Protein AF-0000000084600171 (afdb_homodimer)

Secondary structure (DSSP, 8-state):
-EEEE--SHHHHHHHHHHHHTT----EEE-GGGGSTTTHHHHHHHHHHTTPEE-SSHHHHHHH-SEEEE---GGGHHHHHHTTGGG--TT-EEEE-S---HHHHHHHHHHHHTTT-EEEEEEE-S-HHHHGGGS-EEEESTTHHHHHHHHGGGT--EEE--SSTTHHHHHHHHHHHHHHHHHHHHHHHHHHHHHTT-HHHHHHHHHHHHTSS-HHHHHHHHHHHHHHHHHHHHHHHHHHHHHHHHTT---HHHHHHHHHHHHHHHTTHHHHTTTPPPS-HHHHHHHHHHHHHHHHHHHHHH--/-EEEE--SHHHHHHHHHHHHTT----EEE-GGGGSTTTHHHHHHHHHHTTPEE-SSHHHHHHH-SEEEE---GGGHHHHHHTTGGG--TT-EEEE-S---HHHHHHHHHHHHTTT-EEEEEEE-S-HHHHGGGS-EEEESTTHHHHHHHHGGGT--EEE--SSTTHHHHHHHHHHHHHHHHHHHHHHHHHHHHHTT-HHHHHHHHHHHHTSS-HHHHHHHHHHHHHHHHHHHHHHHHHHHHHHHHTT---HHHHHHHHHHHHHHHTTHHHHTTTPPPS-HHHHHHHHHHHHHHHHHHHHHH--

Radius of gyration: 30.05 Å; Cα contacts (8 Å, |Δi|>4): 1136; chains: 2; bounding box: 57×91×64 Å

Structure (mmCIF, N/CA/C/O backbone):
data_AF-0000000084600171-model_v1
#
loop_
_entity.id
_entity.type
_entity.pdbx_description
1 polymer 'Phosphogluconate dehydrogenase'
#
loop_
_atom_site.group_PDB
_atom_site.id
_atom_site.type_symbol
_atom_site.label_atom_id
_atom_site.label_alt_id
_atom_site.label_comp_id
_atom_site.label_asym_id
_atom_site.label_entity_id
_atom_site.label_seq_id
_atom_site.pdbx_PDB_ins_code
_atom_site.Cartn_x
_atom_site.Cartn_y
_atom_site.Cartn_z
_atom_site.occupancy
_atom_site.B_iso_or_equiv
_atom_site.auth_seq_id
_atom_site.auth_comp_id
_atom_site.auth_asym_id
_atom_site.auth_atom_id
_atom_site.pdbx_PDB_model_num
ATOM 1 N N . MET A 1 1 ? -3.238 -34.969 -26.875 1 88.44 1 MET A N 1
ATOM 2 C CA . MET A 1 1 ? -1.876 -34.438 -26.906 1 88.44 1 MET A CA 1
ATOM 3 C C . MET A 1 1 ? -1.492 -33.875 -25.547 1 88.44 1 MET A C 1
ATOM 5 O O . MET A 1 1 ? -0.306 -33.75 -25.234 1 88.44 1 MET A O 1
ATOM 9 N N . ILE A 1 2 ? -2.346 -33.812 -24.719 1 98.19 2 ILE A N 1
ATOM 10 C CA . ILE A 1 2 ? -2.098 -33.219 -23.422 1 98.19 2 ILE A CA 1
ATOM 11 C C . ILE A 1 2 ? -2.35 -34.219 -22.312 1 98.19 2 ILE A C 1
ATOM 13 O O . ILE A 1 2 ? -3.318 -35 -22.375 1 98.19 2 ILE A O 1
ATOM 17 N N . GLY A 1 3 ? -1.447 -34.375 -21.406 1 98.75 3 GLY A N 1
ATOM 18 C CA . GLY A 1 3 ? -1.626 -35.156 -20.188 1 98.75 3 GLY A CA 1
ATOM 19 C C . GLY A 1 3 ? -1.595 -34.312 -18.938 1 98.75 3 GLY A C 1
ATOM 20 O O . GLY A 1 3 ? -0.77 -33.406 -18.812 1 98.75 3 GLY A O 1
ATOM 21 N N . PHE A 1 4 ? -2.543 -34.562 -18.016 1 98.88 4 PHE A N 1
ATOM 22 C CA . PHE A 1 4 ? -2.561 -33.906 -16.719 1 98.88 4 PHE A CA 1
ATOM 23 C C . PHE A 1 4 ? -2.107 -34.844 -15.609 1 98.88 4 PHE A C 1
ATOM 25 O O . PHE A 1 4 ? -2.484 -36.031 -15.602 1 98.88 4 PHE A O 1
ATOM 32 N N . ILE A 1 5 ? -1.25 -34.406 -14.781 1 98.75 5 ILE A N 1
ATOM 33 C CA . ILE A 1 5 ? -0.98 -35.031 -13.492 1 98.75 5 ILE A CA 1
ATOM 34 C C . ILE A 1 5 ? -1.586 -34.188 -12.375 1 98.75 5 ILE A C 1
ATOM 36 O O . ILE A 1 5 ? -1.144 -33.062 -12.125 1 98.75 5 ILE A O 1
ATOM 40 N N . GLY A 1 6 ? -2.457 -34.75 -11.609 1 98.38 6 GLY A N 1
ATOM 41 C CA . GLY A 1 6 ? -3.381 -33.969 -10.789 1 98.38 6 GLY A CA 1
ATOM 42 C C . GLY A 1 6 ? -4.609 -33.5 -11.555 1 98.38 6 GLY A C 1
ATOM 43 O O . GLY A 1 6 ? -4.492 -32.938 -12.641 1 98.38 6 GLY A O 1
ATOM 44 N N . PHE A 1 7 ? -5.793 -33.781 -10.992 1 98.19 7 PHE A N 1
ATOM 45 C CA . PHE A 1 7 ? -7.012 -33.375 -11.695 1 98.19 7 PHE A CA 1
ATOM 46 C C . PHE A 1 7 ? -8.023 -32.781 -10.727 1 98.19 7 PHE A C 1
ATOM 48 O O . PHE A 1 7 ? -9.188 -33.188 -10.711 1 98.19 7 PHE A O 1
ATOM 55 N N . GLY A 1 8 ? -7.496 -31.922 -9.961 1 96.31 8 GLY A N 1
ATOM 56 C CA . GLY A 1 8 ? -8.367 -31.125 -9.117 1 96.31 8 GLY A CA 1
ATOM 57 C C . GLY A 1 8 ? -9.086 -30.031 -9.883 1 96.31 8 GLY A C 1
ATOM 58 O O . GLY A 1 8 ? -9.352 -30.156 -11.078 1 96.31 8 GLY A O 1
ATOM 59 N N . GLU A 1 9 ? -9.477 -29.016 -9.242 1 95.12 9 GLU A N 1
ATOM 60 C CA . GLU A 1 9 ? -10.25 -27.922 -9.82 1 95.12 9 GLU A CA 1
ATOM 61 C C . GLU A 1 9 ? -9.5 -27.266 -10.977 1 95.12 9 GLU A C 1
ATOM 63 O O . GLU A 1 9 ? -10.086 -26.969 -12.023 1 95.12 9 GLU A O 1
ATOM 68 N N . ALA A 1 10 ? -8.195 -27 -10.766 1 96.81 10 ALA A N 1
ATOM 69 C CA . ALA A 1 10 ? -7.406 -26.312 -11.789 1 96.81 10 ALA A CA 1
ATOM 70 C C . ALA A 1 10 ? -7.375 -27.125 -13.086 1 96.81 10 ALA A C 1
ATOM 72 O O . ALA A 1 10 ? -7.664 -26.594 -14.156 1 96.81 10 ALA A O 1
ATOM 73 N N . ALA A 1 11 ? -7.016 -28.375 -12.93 1 98.31 11 ALA A N 1
ATOM 74 C CA . ALA A 1 11 ? -6.941 -29.234 -14.109 1 98.31 11 ALA A CA 1
ATOM 75 C C . ALA A 1 11 ? -8.312 -29.391 -14.766 1 98.31 11 ALA A C 1
ATOM 77 O O . ALA A 1 11 ? -8.422 -29.359 -16 1 98.31 11 ALA A O 1
ATOM 78 N N . TYR A 1 12 ? -9.336 -29.516 -13.969 1 98.19 12 TYR A N 1
ATOM 79 C CA . TYR A 1 12 ? -10.695 -29.656 -14.477 1 98.19 12 TYR A CA 1
ATOM 80 C C . TYR A 1 12 ? -11.086 -28.438 -15.32 1 98.19 12 TYR A C 1
ATOM 82 O O . TYR A 1 12 ? -11.523 -28.594 -16.453 1 98.19 12 TYR A O 1
ATOM 90 N N . GLU A 1 13 ? -10.906 -27.234 -14.75 1 98.38 13 GLU A N 1
ATOM 91 C CA . GLU A 1 13 ? -11.305 -26.016 -15.438 1 98.38 13 GLU A CA 1
ATOM 92 C C . GLU A 1 13 ? -10.477 -25.797 -16.703 1 98.38 13 GLU A C 1
ATOM 94 O O . GLU A 1 13 ? -11.008 -25.359 -17.734 1 98.38 13 GLU A O 1
ATOM 99 N N . MET A 1 14 ? -9.195 -26.109 -16.641 1 98.25 14 MET A N 1
ATOM 100 C CA . MET A 1 14 ? -8.344 -25.969 -17.812 1 98.25 14 MET A CA 1
ATOM 101 C C . MET A 1 14 ? -8.758 -26.953 -18.906 1 98.25 14 MET A C 1
ATOM 103 O O . MET A 1 14 ? -8.891 -26.578 -20.062 1 98.25 14 MET A O 1
ATOM 107 N N . ALA A 1 15 ? -8.961 -28.234 -18.5 1 98.38 15 ALA A N 1
ATOM 108 C CA . ALA A 1 15 ? -9.375 -29.25 -19.453 1 98.38 15 ALA A CA 1
ATOM 109 C C . ALA A 1 15 ? -10.727 -28.906 -20.078 1 98.38 15 ALA A C 1
ATOM 111 O O . ALA A 1 15 ? -10.922 -29.078 -21.281 1 98.38 15 ALA A O 1
ATOM 112 N N . LYS A 1 16 ? -11.648 -28.422 -19.234 1 98.31 16 LYS A N 1
ATOM 113 C CA . LYS A 1 16 ? -12.961 -28 -19.719 1 98.31 16 LYS A CA 1
ATOM 114 C C . LYS A 1 16 ? -12.836 -26.953 -20.812 1 98.31 16 LYS A C 1
ATOM 116 O O . LYS A 1 16 ? -13.414 -27.094 -21.891 1 98.31 16 LYS A O 1
ATOM 121 N N . GLY A 1 17 ? -12.078 -25.922 -20.594 1 98.25 17 GLY A N 1
ATOM 122 C CA . GLY A 1 17 ? -11.875 -24.891 -21.594 1 98.25 17 GLY A CA 1
ATOM 123 C C . GLY A 1 17 ? -11.195 -25.391 -22.844 1 98.25 17 GLY A C 1
ATOM 124 O O . GLY A 1 17 ? -11.586 -25.047 -23.953 1 98.25 17 GLY A O 1
ATOM 125 N N . LEU A 1 18 ? -10.164 -26.188 -22.688 1 98.19 18 LEU A N 1
ATOM 126 C CA . LEU A 1 18 ? -9.383 -26.703 -23.812 1 98.19 18 LEU A CA 1
ATOM 127 C C . LEU A 1 18 ? -10.234 -27.609 -24.688 1 98.19 18 LEU A C 1
ATOM 129 O O . LEU A 1 18 ? -10.141 -27.562 -25.922 1 98.19 18 LEU A O 1
ATOM 133 N N . THR A 1 19 ? -11.023 -28.453 -24.062 1 97.5 19 THR A N 1
ATOM 134 C CA . THR A 1 19 ? -11.914 -29.312 -24.828 1 97.5 19 THR A CA 1
ATOM 135 C C . THR A 1 19 ? -12.914 -28.5 -25.625 1 97.5 19 THR A C 1
ATOM 137 O O . THR A 1 19 ? -13.266 -28.859 -26.75 1 97.5 19 THR A O 1
ATOM 140 N N . GLN A 1 20 ? -13.367 -27.406 -25.031 1 96.88 20 GLN A N 1
ATOM 141 C CA . GLN A 1 20 ? -14.289 -26.516 -25.734 1 96.88 20 GLN A CA 1
ATOM 142 C C . GLN A 1 20 ? -13.617 -25.859 -26.938 1 96.88 20 GLN A C 1
ATOM 144 O O . GLN A 1 20 ? -14.289 -25.469 -27.891 1 96.88 20 GLN A O 1
ATOM 149 N N . GLU A 1 21 ? -12.305 -25.766 -26.922 1 96.75 21 GLU A N 1
ATOM 150 C CA . GLU A 1 21 ? -11.547 -25.203 -28.047 1 96.75 21 GLU A CA 1
ATOM 151 C C . GLU A 1 21 ? -11.25 -26.266 -29.094 1 96.75 21 GLU A C 1
ATOM 153 O O . GLU A 1 21 ? -10.594 -26 -30.094 1 96.75 21 GLU A O 1
ATOM 158 N N . GLY A 1 22 ? -11.617 -27.547 -28.812 1 95.62 22 GLY A N 1
ATOM 159 C CA . GLY A 1 22 ? -11.461 -28.594 -29.797 1 95.62 22 GLY A CA 1
ATOM 160 C C . GLY A 1 22 ? -10.32 -29.547 -29.5 1 95.62 22 GLY A C 1
ATOM 161 O O . GLY A 1 22 ? -10.039 -30.453 -30.281 1 95.62 22 GLY A O 1
ATOM 162 N N . VAL A 1 23 ? -9.68 -29.359 -28.375 1 96.75 23 VAL A N 1
ATOM 163 C CA . VAL A 1 23 ? -8.625 -30.297 -27.984 1 96.75 23 VAL A CA 1
ATOM 164 C C . VAL A 1 23 ? -9.242 -31.641 -27.625 1 96.75 23 VAL A C 1
ATOM 166 O O . VAL A 1 23 ? -10.203 -31.703 -26.844 1 96.75 23 VAL A O 1
ATOM 169 N N . THR A 1 24 ? -8.641 -32.688 -28.156 1 95.56 24 THR A N 1
ATOM 170 C CA . THR A 1 24 ? -9.148 -34.031 -27.906 1 95.56 24 THR A CA 1
ATOM 171 C C . THR A 1 24 ? -8.039 -34.938 -27.375 1 95.56 24 THR A C 1
ATOM 173 O O . THR A 1 24 ? -6.859 -34.594 -27.438 1 95.56 24 THR A O 1
ATOM 176 N N . GLY A 1 25 ? -8.469 -36 -26.781 1 97.06 25 GLY A N 1
ATOM 177 C CA . GLY A 1 25 ? -7.52 -37.031 -26.406 1 97.06 25 GLY A CA 1
ATOM 178 C C . GLY A 1 25 ? -6.75 -36.688 -25.141 1 97.06 25 GLY A C 1
ATOM 179 O O . GLY A 1 25 ? -5.645 -37.188 -24.922 1 97.06 25 GLY A O 1
ATOM 180 N N . ILE A 1 26 ? -7.316 -35.781 -24.297 1 98.69 26 ILE A N 1
ATOM 181 C CA . ILE A 1 26 ? -6.676 -35.438 -23.031 1 98.69 26 ILE A CA 1
ATOM 182 C C . ILE A 1 26 ? -6.758 -36.656 -22.094 1 98.69 26 ILE A C 1
ATOM 184 O O . ILE A 1 26 ? -7.805 -37.281 -21.984 1 98.69 26 ILE A O 1
ATOM 188 N N . ILE A 1 27 ? -5.617 -37.031 -21.469 1 98.75 27 ILE A N 1
ATOM 189 C CA . ILE A 1 27 ? -5.59 -38.094 -20.438 1 98.75 27 ILE A CA 1
ATOM 190 C C . ILE A 1 27 ? -5.086 -37.5 -19.125 1 98.75 27 ILE A C 1
ATOM 192 O O . ILE A 1 27 ? -4.453 -36.438 -19.109 1 98.75 27 ILE A O 1
ATOM 196 N N . ALA A 1 28 ? -5.426 -38.125 -18.031 1 98.81 28 ALA A N 1
ATOM 197 C CA . ALA A 1 28 ? -5.02 -37.562 -16.75 1 98.81 28 ALA A CA 1
ATOM 198 C C . ALA A 1 28 ? -4.926 -38.656 -15.688 1 98.81 28 ALA A C 1
ATOM 200 O O . ALA A 1 28 ? -5.531 -39.719 -15.82 1 98.81 28 ALA A O 1
ATOM 201 N N . TYR A 1 29 ? -4.145 -38.344 -14.727 1 98.31 29 TYR A N 1
ATOM 202 C CA . TYR A 1 29 ? -4.074 -39.125 -13.5 1 98.31 29 TYR A CA 1
ATOM 203 C C . TYR A 1 29 ? -4.23 -38.25 -12.266 1 98.31 29 TYR A C 1
ATOM 205 O O . TYR A 1 29 ? -3.727 -37.125 -12.234 1 98.31 29 TYR A O 1
ATOM 213 N N . ASP A 1 30 ? -4.949 -38.688 -11.352 1 98.19 30 ASP A N 1
ATOM 214 C CA . ASP A 1 30 ? -5.039 -38.125 -10.008 1 98.19 30 ASP A CA 1
ATOM 215 C C . ASP A 1 30 ? -4.934 -39.219 -8.945 1 98.19 30 ASP A C 1
ATOM 217 O O . ASP A 1 30 ? -5.543 -40.281 -9.086 1 98.19 30 ASP A O 1
ATOM 221 N N . PRO A 1 31 ? -4.16 -38.969 -7.898 1 95.25 31 PRO A N 1
ATOM 222 C CA . PRO A 1 31 ? -4.012 -40 -6.871 1 95.25 31 PRO A CA 1
ATOM 223 C C . PRO A 1 31 ? -5.348 -40.438 -6.27 1 95.25 31 PRO A C 1
ATOM 225 O O . PRO A 1 31 ? -5.477 -41.562 -5.797 1 95.25 31 PRO A O 1
ATOM 228 N N . LEU A 1 32 ? -6.289 -39.625 -6.332 1 94.12 32 LEU A N 1
ATOM 229 C CA . LEU A 1 32 ? -7.586 -39.938 -5.734 1 94.12 32 LEU A CA 1
ATOM 230 C C . LEU A 1 32 ? -8.352 -40.938 -6.586 1 94.12 32 LEU A C 1
ATOM 232 O O . LEU A 1 32 ? -9.359 -41.5 -6.145 1 94.12 32 LEU A O 1
ATOM 236 N N . LEU A 1 33 ? -7.926 -41.188 -7.781 1 93.81 33 LEU A N 1
ATOM 237 C CA . LEU A 1 33 ? -8.547 -42.188 -8.641 1 93.81 33 LEU A CA 1
ATOM 238 C C . LEU A 1 33 ? -8.43 -43.594 -8.031 1 93.81 33 LEU A C 1
ATOM 240 O O . LEU A 1 33 ? -9.219 -44.5 -8.359 1 93.81 33 LEU A O 1
ATOM 244 N N . ILE A 1 34 ? -7.395 -43.75 -7.133 1 89.62 34 ILE A N 1
ATOM 245 C CA . ILE A 1 34 ? -7.18 -45.062 -6.562 1 89.62 34 ILE A CA 1
ATOM 246 C C . ILE A 1 34 ? -7.738 -45.125 -5.145 1 89.62 34 ILE A C 1
ATOM 248 O O . ILE A 1 34 ? -7.734 -46.188 -4.504 1 89.62 34 ILE A O 1
ATOM 252 N N . GLU A 1 35 ? -8.164 -43.969 -4.656 1 86.81 35 GLU A N 1
ATOM 253 C CA . GLU A 1 35 ? -8.828 -43.938 -3.357 1 86.81 35 GLU A CA 1
ATOM 254 C C . GLU A 1 35 ? -10.297 -44.344 -3.482 1 86.81 35 GLU A C 1
ATOM 256 O O . GLU A 1 35 ? -11.086 -43.625 -4.121 1 86.81 35 GLU A O 1
ATOM 261 N N . GLN A 1 36 ? -10.672 -45.406 -2.805 1 80.38 36 GLN A N 1
ATOM 262 C CA . GLN A 1 36 ? -11.969 -46.031 -2.977 1 80.38 36 GLN A CA 1
ATOM 263 C C . GLN A 1 36 ? -13.117 -45.062 -2.789 1 80.38 36 GLN A C 1
ATOM 265 O O . GLN A 1 36 ? -14.055 -45.031 -3.592 1 80.38 36 GLN A O 1
ATOM 270 N N . ASP A 1 37 ? -13.039 -44.188 -1.803 1 89.19 37 ASP A N 1
ATOM 271 C CA . ASP A 1 37 ? -14.164 -43.312 -1.444 1 89.19 37 ASP A CA 1
ATOM 272 C C . ASP A 1 37 ? -14.219 -42.094 -2.33 1 89.19 37 ASP A C 1
ATOM 274 O O . ASP A 1 37 ? -15.258 -41.438 -2.445 1 89.19 37 ASP A O 1
ATOM 278 N N . MET A 1 38 ? -13.086 -41.844 -3.127 1 88.19 38 MET A N 1
ATOM 279 C CA . MET A 1 38 ? -13.023 -40.594 -3.842 1 88.19 38 MET A CA 1
ATOM 280 C C . MET A 1 38 ? -12.914 -40.812 -5.344 1 88.19 38 MET A C 1
ATOM 282 O O . MET A 1 38 ? -13.102 -39.875 -6.133 1 88.19 38 MET A O 1
ATOM 286 N N . SER A 1 39 ? -12.711 -42 -5.715 1 90.81 39 SER A N 1
ATOM 287 C CA . SER A 1 39 ? -12.445 -42.344 -7.109 1 90.81 39 SER A CA 1
ATOM 288 C C . SER A 1 39 ? -13.602 -41.906 -8.008 1 90.81 39 SER A C 1
ATOM 290 O O . SER A 1 39 ? -13.383 -41.375 -9.102 1 90.81 39 SER A O 1
ATOM 292 N N . HIS A 1 40 ? -14.773 -42.094 -7.555 1 92.5 40 HIS A N 1
ATOM 293 C CA . HIS A 1 40 ? -15.945 -41.812 -8.367 1 92.5 40 HIS A CA 1
ATOM 294 C C . HIS A 1 40 ? -16.062 -40.312 -8.648 1 92.5 40 HIS A C 1
ATOM 296 O O . HIS A 1 40 ? -16.484 -39.906 -9.734 1 92.5 40 HIS A O 1
ATOM 302 N N . ILE A 1 41 ? -15.648 -39.5 -7.75 1 93.62 41 ILE A N 1
ATOM 303 C CA . ILE A 1 41 ? -15.742 -38.062 -7.883 1 93.62 41 ILE A CA 1
ATOM 304 C C . ILE A 1 41 ? -14.797 -37.594 -8.984 1 93.62 41 ILE A C 1
ATOM 306 O O . ILE A 1 41 ? -15.188 -36.781 -9.844 1 93.62 41 ILE A O 1
ATOM 310 N N . ILE A 1 42 ? -13.617 -38.062 -8.992 1 95.5 42 ILE A N 1
ATOM 311 C CA . ILE A 1 42 ? -12.609 -37.688 -9.969 1 95.5 42 ILE A CA 1
ATOM 312 C C . ILE A 1 42 ? -12.992 -38.219 -11.344 1 95.5 42 ILE A C 1
ATOM 314 O O . ILE A 1 42 ? -12.867 -37.5 -12.352 1 95.5 42 ILE A O 1
ATOM 318 N N . LYS A 1 43 ? -13.469 -39.438 -11.359 1 95.5 43 LYS A N 1
ATOM 319 C CA . LYS A 1 43 ? -13.875 -40.031 -12.633 1 95.5 43 LYS A CA 1
ATOM 320 C C . LYS A 1 43 ? -15.031 -39.25 -13.258 1 95.5 43 LYS A C 1
ATOM 322 O O . LYS A 1 43 ? -15.062 -39.062 -14.477 1 95.5 43 LYS A O 1
ATOM 327 N N . GLU A 1 44 ? -15.906 -38.875 -12.414 1 96.06 44 GLU A N 1
ATOM 328 C CA . GLU A 1 44 ? -17.031 -38.094 -12.906 1 96.06 44 GLU A CA 1
ATOM 329 C C . GLU A 1 44 ? -16.578 -36.75 -13.477 1 96.06 44 GLU A C 1
ATOM 331 O O . GLU A 1 44 ? -17.062 -36.312 -14.523 1 96.06 44 GLU A O 1
ATOM 336 N N . LYS A 1 45 ? -15.68 -36.094 -12.805 1 96.56 45 LYS A N 1
ATOM 337 C CA . LYS A 1 45 ? -15.109 -34.844 -13.281 1 96.56 45 LYS A CA 1
ATOM 338 C C . LYS A 1 45 ? -14.43 -35.031 -14.633 1 96.56 45 LYS A C 1
ATOM 340 O O . LYS A 1 45 ? -14.602 -34.219 -15.539 1 96.56 45 LYS A O 1
ATOM 345 N N . MET A 1 46 ? -13.688 -36.062 -14.75 1 97.62 46 MET A N 1
ATOM 346 C CA . MET A 1 46 ? -12.961 -36.344 -15.984 1 97.62 46 MET A CA 1
ATOM 347 C C . MET A 1 46 ? -13.922 -36.625 -17.125 1 97.62 46 MET A C 1
ATOM 349 O O . MET A 1 46 ? -13.773 -36.094 -18.234 1 97.62 46 MET A O 1
ATOM 353 N N . THR A 1 47 ? -14.891 -37.438 -16.859 1 97.12 47 THR A N 1
ATOM 354 C CA . THR A 1 47 ? -15.875 -37.812 -17.859 1 97.12 47 THR A CA 1
ATOM 355 C C . THR A 1 47 ? -16.641 -36.562 -18.359 1 97.12 47 THR A C 1
ATOM 357 O O . THR A 1 47 ? -16.906 -36.438 -19.547 1 97.12 47 THR A O 1
ATOM 360 N N . ALA A 1 48 ? -16.922 -35.719 -17.484 1 97.5 48 ALA A N 1
ATOM 361 C CA . ALA A 1 48 ? -17.719 -34.531 -17.781 1 97.5 48 ALA A CA 1
ATOM 362 C C . ALA A 1 48 ? -17.031 -33.656 -18.844 1 97.5 48 ALA A C 1
ATOM 364 O O . ALA A 1 48 ? -17.688 -32.906 -19.562 1 97.5 48 ALA A O 1
ATOM 365 N N . VAL A 1 49 ? -15.711 -33.781 -18.969 1 97.69 49 VAL A N 1
ATOM 366 C CA . VAL A 1 49 ? -15.016 -32.906 -19.891 1 97.69 49 VAL A CA 1
ATOM 367 C C . VAL A 1 49 ? -14.219 -33.719 -20.906 1 97.69 49 VAL A C 1
ATOM 369 O O . VAL A 1 49 ? -13.305 -33.219 -21.547 1 97.69 49 VAL A O 1
ATOM 372 N N . GLY A 1 50 ? -14.477 -35 -20.922 1 97 50 GLY A N 1
ATOM 373 C CA . GLY A 1 50 ? -13.938 -35.844 -21.969 1 97 50 GLY A CA 1
ATOM 374 C C . GLY A 1 50 ? -12.492 -36.25 -21.734 1 97 50 GLY A C 1
ATOM 375 O O . GLY A 1 50 ? -11.734 -36.469 -22.672 1 97 50 GLY A O 1
ATOM 376 N N . VAL A 1 51 ? -12.086 -36.312 -20.484 1 98.31 51 VAL A N 1
ATOM 377 C CA . VAL A 1 51 ? -10.727 -36.719 -20.141 1 98.31 51 VAL A CA 1
ATOM 378 C C . VAL A 1 51 ? -10.688 -38.188 -19.734 1 98.31 51 VAL A C 1
ATOM 380 O O . VAL A 1 51 ? -11.586 -38.656 -19.031 1 98.31 51 VAL A O 1
ATOM 383 N N . VAL A 1 52 ? -9.727 -38.906 -20.203 1 98.12 52 VAL A N 1
ATOM 384 C CA . VAL A 1 52 ? -9.617 -40.344 -19.953 1 98.12 52 VAL A CA 1
ATOM 385 C C . VAL A 1 52 ? -8.656 -40.594 -18.797 1 98.12 52 VAL A C 1
ATOM 387 O O . VAL A 1 52 ? -7.523 -40.094 -18.797 1 98.12 52 VAL A O 1
ATOM 390 N N . PRO A 1 53 ? -9.094 -41.375 -17.812 1 97.88 53 PRO A N 1
ATOM 391 C CA . PRO A 1 53 ? -8.227 -41.656 -16.656 1 97.88 53 PRO A CA 1
ATOM 392 C C . PRO A 1 53 ? -7.082 -42.594 -16.984 1 97.88 53 PRO A C 1
ATOM 394 O O . PRO A 1 53 ? -7.25 -43.531 -17.797 1 97.88 53 PRO A O 1
ATOM 397 N N . CYS A 1 54 ? -5.938 -42.344 -16.359 1 97.75 54 CYS A N 1
ATOM 398 C CA . CYS A 1 54 ? -4.785 -43.219 -16.391 1 97.75 54 CYS A CA 1
ATOM 399 C C . CYS A 1 54 ? -4.574 -43.906 -15.039 1 97.75 54 CYS A C 1
ATOM 401 O O . CYS A 1 54 ? -5.062 -43.406 -14.023 1 97.75 54 CYS A O 1
ATOM 403 N N . ALA A 1 55 ? -3.807 -44.969 -15.016 1 95.88 55 ALA A N 1
ATOM 404 C CA . ALA A 1 55 ? -3.617 -45.75 -13.805 1 95.88 55 ALA A CA 1
ATOM 405 C C . ALA A 1 55 ? -2.654 -45.062 -12.836 1 95.88 55 ALA A C 1
ATOM 407 O O . ALA A 1 55 ? -2.779 -45.219 -11.617 1 95.88 55 ALA A O 1
ATOM 408 N N . ASP A 1 56 ? -1.687 -44.406 -13.422 1 96.94 56 ASP A N 1
ATOM 409 C CA . ASP A 1 56 ? -0.703 -43.656 -12.617 1 96.94 56 ASP A CA 1
ATOM 410 C C . ASP A 1 56 ? -0.061 -42.531 -13.422 1 96.94 56 ASP A C 1
ATOM 412 O O . ASP A 1 56 ? -0.373 -42.344 -14.602 1 96.94 56 ASP A O 1
ATOM 416 N N . ALA A 1 57 ? 0.783 -41.781 -12.789 1 98.38 57 ALA A N 1
ATOM 417 C CA . ALA A 1 57 ? 1.451 -40.656 -13.43 1 98.38 57 ALA A CA 1
ATOM 418 C C . ALA A 1 57 ? 2.389 -41.125 -14.539 1 98.38 57 ALA A C 1
ATOM 420 O O . ALA A 1 57 ? 2.541 -40.469 -15.555 1 98.38 57 ALA A O 1
ATOM 421 N N . LYS A 1 58 ? 3.01 -42.281 -14.336 1 97.94 58 LYS A N 1
ATOM 422 C CA . LYS A 1 58 ? 3.918 -42.844 -15.328 1 97.94 58 LYS A CA 1
ATOM 423 C C . LYS A 1 58 ? 3.205 -43.094 -16.656 1 97.94 58 LYS A C 1
ATOM 425 O O . LYS A 1 58 ? 3.758 -42.812 -17.719 1 97.94 58 LYS A O 1
ATOM 430 N N . GLU A 1 59 ? 2.029 -43.656 -16.547 1 98.31 59 GLU A N 1
ATOM 431 C CA . GLU A 1 59 ? 1.253 -43.906 -17.766 1 98.31 59 GLU A CA 1
ATOM 432 C C . GLU A 1 59 ? 0.995 -42.594 -18.531 1 98.31 59 GLU A C 1
ATOM 434 O O . GLU A 1 59 ? 1.069 -42.562 -19.75 1 98.31 59 GLU A O 1
ATOM 439 N N . VAL A 1 60 ? 0.683 -41.5 -17.828 1 98.75 60 VAL A N 1
ATOM 440 C CA . VAL A 1 60 ? 0.47 -40.188 -18.469 1 98.75 60 VAL A CA 1
ATOM 441 C C . VAL A 1 60 ? 1.738 -39.781 -19.203 1 98.75 60 VAL A C 1
ATOM 443 O O . VAL A 1 60 ? 1.686 -39.375 -20.375 1 98.75 60 VAL A O 1
ATOM 446 N N . ALA A 1 61 ? 2.883 -39.875 -18.562 1 98.38 61 ALA A N 1
ATOM 447 C CA . ALA A 1 61 ? 4.164 -39.406 -19.094 1 98.38 61 ALA A CA 1
ATOM 448 C C . ALA A 1 61 ? 4.578 -40.219 -20.312 1 98.38 61 ALA A C 1
ATOM 450 O O . ALA A 1 61 ? 5.203 -39.688 -21.234 1 98.38 61 ALA A O 1
ATOM 451 N N . ILE A 1 62 ? 4.207 -41.469 -20.297 1 97.56 62 ILE A N 1
ATOM 452 C CA . ILE A 1 62 ? 4.574 -42.344 -21.406 1 97.56 62 ILE A CA 1
ATOM 453 C C . ILE A 1 62 ? 3.711 -42.031 -22.625 1 97.56 62 ILE A C 1
ATOM 455 O O . ILE A 1 62 ? 4.191 -42.094 -23.766 1 97.56 62 ILE A O 1
ATOM 459 N N . LYS A 1 63 ? 2.527 -41.656 -22.375 1 98.19 63 LYS A N 1
ATOM 460 C CA . LYS A 1 63 ? 1.558 -41.562 -23.453 1 98.19 63 LYS A CA 1
ATOM 461 C C . LYS A 1 63 ? 1.506 -40.125 -24 1 98.19 63 LYS A C 1
ATOM 463 O O . LYS A 1 63 ? 1.032 -39.906 -25.109 1 98.19 63 LYS A O 1
ATOM 468 N N . ARG A 1 64 ? 1.954 -39.156 -23.234 1 98.38 64 ARG A N 1
ATOM 469 C CA . ARG A 1 64 ? 1.856 -37.75 -23.641 1 98.38 64 ARG A CA 1
ATOM 470 C C . ARG A 1 64 ? 3.184 -37.031 -23.453 1 98.38 64 ARG A C 1
ATOM 472 O O . ARG A 1 64 ? 3.861 -37.219 -22.438 1 98.38 64 ARG A O 1
ATOM 479 N N . GLU A 1 65 ? 3.428 -36.156 -24.391 1 97.5 65 GLU A N 1
ATOM 480 C CA . GLU A 1 65 ? 4.676 -35.406 -24.328 1 97.5 65 GLU A CA 1
ATOM 481 C C . GLU A 1 65 ? 4.473 -34.062 -23.656 1 97.5 65 GLU A C 1
ATOM 483 O O . GLU A 1 65 ? 5.418 -33.469 -23.109 1 97.5 65 GLU A O 1
ATOM 488 N N . LEU A 1 66 ? 3.303 -33.469 -23.719 1 98.69 66 LEU A N 1
ATOM 489 C CA . LEU A 1 66 ? 2.953 -32.25 -22.969 1 98.69 66 LEU A CA 1
ATOM 490 C C . LEU A 1 66 ? 2.248 -32.625 -21.672 1 98.69 66 LEU A C 1
ATOM 492 O O . LEU A 1 66 ? 1.085 -33.031 -21.672 1 98.69 66 LEU A O 1
ATOM 496 N N . LEU A 1 67 ? 2.965 -32.438 -20.578 1 98.75 67 LEU A N 1
ATOM 497 C CA . LEU A 1 67 ? 2.453 -32.75 -19.25 1 98.75 67 LEU A CA 1
ATOM 498 C C . LEU A 1 67 ? 2.125 -31.484 -18.469 1 98.75 67 LEU A C 1
ATOM 500 O O . LEU A 1 67 ? 3.002 -30.656 -18.234 1 98.75 67 LEU A O 1
ATOM 504 N N . ILE A 1 68 ? 0.919 -31.281 -18.078 1 98.88 68 ILE A N 1
ATOM 505 C CA . ILE A 1 68 ? 0.514 -30.203 -17.188 1 98.88 68 ILE A CA 1
ATOM 506 C C . ILE A 1 68 ? 0.291 -30.75 -15.781 1 98.88 68 ILE A C 1
ATOM 508 O O . ILE A 1 68 ? -0.613 -31.562 -15.562 1 98.88 68 ILE A O 1
ATOM 512 N N . VAL A 1 69 ? 1.12 -30.344 -14.891 1 98.88 69 VAL A N 1
ATOM 513 C CA . VAL A 1 69 ? 1.104 -30.844 -13.523 1 98.88 69 VAL A CA 1
ATOM 514 C C . VAL A 1 69 ? 0.355 -29.875 -12.617 1 98.88 69 VAL A C 1
ATOM 516 O O . VAL A 1 69 ? 0.852 -28.797 -12.32 1 98.88 69 VAL A O 1
ATOM 519 N N . ALA A 1 70 ? -0.796 -30.25 -12.219 1 98.5 70 ALA A N 1
ATOM 520 C CA . ALA A 1 70 ? -1.708 -29.438 -11.414 1 98.5 70 ALA A CA 1
ATOM 521 C C . ALA A 1 70 ? -2.004 -30.109 -10.078 1 98.5 70 ALA A C 1
ATOM 523 O O . ALA A 1 70 ? -3.098 -30.641 -9.867 1 98.5 70 ALA A O 1
ATOM 524 N N . VAL A 1 71 ? -1.009 -30.078 -9.195 1 98.06 71 VAL A N 1
ATOM 525 C CA . VAL A 1 71 ? -1.105 -30.703 -7.883 1 98.06 71 VAL A CA 1
ATOM 526 C C . VAL A 1 71 ? -0.955 -29.641 -6.793 1 98.06 71 VAL A C 1
ATOM 528 O O . VAL A 1 71 ? -0.493 -28.531 -7.059 1 98.06 71 VAL A O 1
ATOM 531 N N . PRO A 1 72 ? -1.466 -29.969 -5.562 1 96.19 72 PRO A N 1
ATOM 532 C CA . PRO A 1 72 ? -1.148 -29.031 -4.469 1 96.19 72 PRO A CA 1
ATOM 533 C C . PRO A 1 72 ? 0.352 -28.797 -4.324 1 96.19 72 PRO A C 1
ATOM 535 O O . PRO A 1 72 ? 1.158 -29.688 -4.602 1 96.19 72 PRO A O 1
ATOM 538 N N . ALA A 1 73 ? 0.641 -27.641 -3.871 1 95.44 73 ALA A N 1
ATOM 539 C CA . ALA A 1 73 ? 2.016 -27.141 -3.828 1 95.44 73 ALA A CA 1
ATOM 540 C C . ALA A 1 73 ? 2.934 -28.141 -3.133 1 95.44 73 ALA A C 1
ATOM 542 O O . ALA A 1 73 ? 4.059 -28.391 -3.58 1 95.44 73 ALA A O 1
ATOM 543 N N . GLN A 1 74 ? 2.453 -28.719 -2.08 1 95.44 74 GLN A N 1
ATOM 544 C 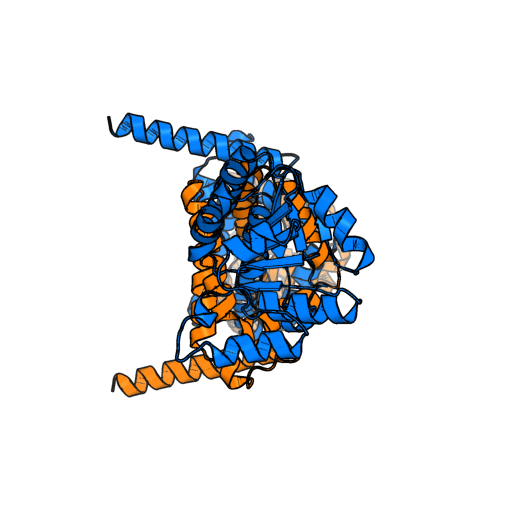CA . GLN A 1 74 ? 3.297 -29.578 -1.253 1 95.44 74 GLN A CA 1
ATOM 545 C C . GLN A 1 74 ? 3.66 -30.859 -1.988 1 95.44 74 GLN A C 1
ATOM 547 O O . GLN A 1 74 ? 4.59 -31.562 -1.592 1 95.44 74 GLN A O 1
ATOM 552 N N . PHE A 1 75 ? 2.984 -31.156 -3.123 1 97.75 75 PHE A N 1
ATOM 553 C CA . PHE A 1 75 ? 3.219 -32.406 -3.828 1 97.75 75 PHE A CA 1
ATOM 554 C C . PHE A 1 75 ? 3.934 -32.156 -5.152 1 97.75 75 PHE A C 1
ATOM 556 O O . PHE A 1 75 ? 4.164 -33.094 -5.926 1 97.75 75 PHE A O 1
ATOM 563 N N . ALA A 1 76 ? 4.273 -30.953 -5.465 1 98.38 76 ALA A N 1
ATOM 564 C CA . ALA A 1 76 ? 4.836 -30.594 -6.766 1 98.38 76 ALA A CA 1
ATOM 565 C C . ALA A 1 76 ? 6.121 -31.375 -7.039 1 98.38 76 ALA A C 1
ATOM 567 O O . ALA A 1 76 ? 6.285 -31.953 -8.109 1 98.38 76 ALA A O 1
ATOM 568 N N . LEU A 1 77 ? 7.016 -31.359 -6.094 1 98.31 77 LEU A N 1
ATOM 569 C CA . LEU A 1 77 ? 8.289 -32.062 -6.281 1 98.31 77 LEU A CA 1
ATOM 570 C C . LEU A 1 77 ? 8.078 -33.562 -6.391 1 98.31 77 LEU A C 1
ATOM 572 O O . LEU A 1 77 ? 8.695 -34.219 -7.227 1 98.31 77 LEU A O 1
ATOM 576 N N . ALA A 1 78 ? 7.23 -34.094 -5.535 1 98.19 78 ALA A N 1
ATOM 577 C CA . ALA A 1 78 ? 6.934 -35.531 -5.555 1 98.19 78 ALA A CA 1
ATOM 578 C C . ALA A 1 78 ? 6.32 -35.938 -6.891 1 98.19 78 ALA A C 1
ATOM 580 O O . ALA A 1 78 ? 6.582 -37.031 -7.387 1 98.19 78 ALA A O 1
ATOM 581 N N . ALA A 1 79 ? 5.453 -35.156 -7.41 1 98.56 79 ALA A N 1
ATOM 582 C CA . ALA A 1 79 ? 4.859 -35.438 -8.719 1 98.56 79 ALA A CA 1
ATOM 583 C C . ALA A 1 79 ? 5.93 -35.5 -9.797 1 98.56 79 ALA A C 1
ATOM 585 O O . ALA A 1 79 ? 5.863 -36.375 -10.68 1 98.56 79 ALA A O 1
ATOM 586 N N . CYS A 1 80 ? 6.859 -34.625 -9.789 1 98.69 80 CYS A N 1
ATOM 587 C CA . CYS A 1 80 ? 7.969 -34.656 -10.727 1 98.69 80 CYS A CA 1
ATOM 588 C C . CYS A 1 80 ? 8.797 -35.906 -10.578 1 98.69 80 CYS A C 1
ATOM 590 O O . CYS A 1 80 ? 9.109 -36.594 -11.562 1 98.69 80 CYS A O 1
ATOM 592 N N . GLU A 1 81 ? 9.086 -36.25 -9.359 1 98.19 81 GLU A N 1
ATOM 593 C CA . GLU A 1 81 ? 9.898 -37.438 -9.062 1 98.19 81 GLU A CA 1
ATOM 594 C C . GLU A 1 81 ? 9.211 -38.719 -9.523 1 98.19 81 GLU A C 1
ATOM 596 O O . GLU A 1 81 ? 9.875 -39.688 -9.906 1 98.19 81 GLU A O 1
ATOM 601 N N . ALA A 1 82 ? 7.973 -38.688 -9.523 1 97.94 82 ALA A N 1
ATOM 602 C CA . ALA A 1 82 ? 7.191 -39.875 -9.906 1 97.94 82 ALA A CA 1
ATOM 603 C C . ALA A 1 82 ? 7.34 -40.156 -11.398 1 97.94 82 ALA A C 1
ATOM 605 O O . ALA A 1 82 ? 7.078 -41.281 -11.844 1 97.94 82 ALA A O 1
ATOM 606 N N . VAL A 1 83 ? 7.797 -39.219 -12.203 1 98.31 83 VAL A N 1
ATOM 607 C CA . VAL A 1 83 ? 7.77 -39.469 -13.648 1 98.31 83 VAL A CA 1
ATOM 608 C C . VAL A 1 83 ? 9.133 -39.125 -14.242 1 98.31 83 VAL A C 1
ATOM 610 O O . VAL A 1 83 ? 9.344 -39.281 -15.445 1 98.31 83 VAL A O 1
ATOM 613 N N . GLU A 1 84 ? 10.031 -38.531 -13.406 1 97.06 84 GLU A N 1
ATOM 614 C CA . GLU A 1 84 ? 11.281 -38 -13.93 1 97.06 84 GLU A CA 1
ATOM 615 C C . GLU A 1 84 ? 12.031 -39.031 -14.766 1 97.06 84 GLU A C 1
ATOM 617 O O . GLU A 1 84 ? 12.664 -38.688 -15.766 1 97.06 84 GLU A O 1
ATOM 622 N N . GLU A 1 85 ? 11.945 -40.344 -14.461 1 96.38 85 GLU A N 1
ATOM 623 C CA . GLU A 1 85 ? 12.672 -41.406 -15.148 1 96.38 85 GLU A CA 1
ATOM 624 C C . GLU A 1 85 ? 12.016 -41.75 -16.484 1 96.38 85 GLU A C 1
ATOM 626 O O . GLU A 1 85 ? 12.633 -42.406 -17.328 1 96.38 85 GLU A O 1
ATOM 631 N N . ASP A 1 86 ? 10.828 -41.344 -16.625 1 97.56 86 ASP A N 1
ATOM 632 C CA . ASP A 1 86 ? 10.062 -41.688 -17.828 1 97.56 86 ASP A CA 1
ATOM 633 C C . ASP A 1 86 ? 10.102 -40.531 -18.844 1 97.56 86 ASP A C 1
ATOM 635 O O . ASP A 1 86 ? 9.57 -40.656 -19.953 1 97.56 86 ASP A O 1
ATOM 639 N N . LEU A 1 87 ? 10.727 -39.438 -18.531 1 97.81 87 LEU A N 1
ATOM 640 C CA . LEU A 1 87 ? 10.766 -38.25 -19.391 1 97.81 87 LEU A CA 1
ATOM 641 C C . LEU A 1 87 ? 11.914 -38.344 -20.391 1 97.81 87 LEU A C 1
ATOM 643 O O . LEU A 1 87 ? 12.922 -39 -20.125 1 97.81 87 LEU A O 1
ATOM 647 N N . THR A 1 88 ? 11.742 -37.812 -21.531 1 97.31 88 THR A N 1
ATOM 648 C CA . THR A 1 88 ? 12.734 -37.719 -22.594 1 97.31 88 THR A CA 1
ATOM 649 C C . THR A 1 88 ? 12.828 -36.281 -23.125 1 97.31 88 THR A C 1
ATOM 651 O O . THR A 1 88 ? 12.148 -35.375 -22.641 1 97.31 88 THR A O 1
ATOM 654 N N . ALA A 1 89 ? 13.625 -36.094 -24.172 1 98 89 ALA A N 1
ATOM 655 C CA . ALA A 1 89 ? 13.859 -34.781 -24.766 1 98 89 ALA A CA 1
ATOM 656 C C . ALA A 1 89 ? 12.594 -34.25 -25.453 1 98 89 ALA A C 1
ATOM 658 O O . ALA A 1 89 ? 12.492 -33.062 -25.75 1 98 89 ALA A O 1
ATOM 659 N N . SER A 1 90 ? 11.688 -35.156 -25.656 1 97.25 90 SER A N 1
ATOM 660 C CA . SER A 1 90 ? 10.469 -34.75 -26.344 1 97.25 90 SER A CA 1
ATOM 661 C C . SER A 1 90 ? 9.453 -34.156 -25.375 1 97.25 90 SER A C 1
ATOM 663 O O . SER A 1 90 ? 8.469 -33.562 -25.797 1 97.25 90 SER A O 1
ATOM 665 N N . HIS A 1 91 ? 9.703 -34.281 -24.078 1 98.38 91 HIS A N 1
ATOM 666 C CA . HIS A 1 91 ? 8.695 -33.906 -23.094 1 98.38 91 HIS A CA 1
ATOM 667 C C . HIS A 1 91 ? 8.773 -32.438 -22.734 1 98.38 91 HIS A C 1
ATOM 669 O O . HIS A 1 91 ? 9.867 -31.875 -22.641 1 98.38 91 HIS A O 1
ATOM 675 N N . LEU A 1 92 ? 7.645 -31.828 -22.656 1 98.75 92 LEU A N 1
ATOM 676 C CA . LEU A 1 92 ? 7.426 -30.516 -22.062 1 98.75 92 LEU A CA 1
ATOM 677 C C . LEU A 1 92 ? 6.66 -30.641 -20.75 1 98.75 92 LEU A C 1
ATOM 679 O O . LEU A 1 92 ? 5.48 -30.984 -20.75 1 98.75 92 LEU A O 1
ATOM 683 N N . TYR A 1 93 ? 7.348 -30.375 -19.641 1 98.81 93 TYR A N 1
ATOM 684 C CA . TYR A 1 93 ? 6.793 -30.5 -18.297 1 98.81 93 TYR A CA 1
ATOM 685 C C . TYR A 1 93 ? 6.328 -29.156 -17.766 1 98.81 93 TYR A C 1
ATOM 687 O O . TYR A 1 93 ? 7.145 -28.297 -17.438 1 98.81 93 TYR A O 1
ATOM 695 N N . VAL A 1 94 ? 5.02 -28.938 -17.594 1 98.94 94 VAL A N 1
ATOM 696 C CA . VAL A 1 94 ? 4.434 -27.656 -17.203 1 98.94 94 VAL A CA 1
ATOM 697 C C . VAL A 1 94 ? 3.873 -27.75 -15.789 1 98.94 94 VAL A C 1
ATOM 699 O O . VAL A 1 94 ? 2.811 -28.344 -15.57 1 98.94 94 VAL A O 1
ATOM 702 N N . ASP A 1 95 ? 4.551 -27.141 -14.875 1 98.88 95 ASP A N 1
ATOM 703 C CA . ASP A 1 95 ? 4.113 -27.109 -13.484 1 98.88 95 ASP A CA 1
ATOM 704 C C . ASP A 1 95 ? 3.213 -25.906 -13.219 1 98.88 95 ASP A C 1
ATOM 706 O O . ASP A 1 95 ? 3.688 -24.766 -13.164 1 98.88 95 ASP A O 1
ATOM 710 N N . VAL A 1 96 ? 1.938 -26.141 -12.977 1 98.5 96 VAL A N 1
ATOM 711 C CA . VAL A 1 96 ? 1.021 -25.031 -12.742 1 98.5 96 VAL A CA 1
ATOM 712 C C . VAL A 1 96 ? 0.654 -24.969 -11.258 1 98.5 96 VAL A C 1
ATOM 714 O O . VAL A 1 96 ? -0.281 -24.266 -10.867 1 98.5 96 VAL A O 1
ATOM 717 N N . SER A 1 97 ? 1.388 -25.766 -10.414 1 97.56 97 SER A N 1
ATOM 718 C CA . SER A 1 97 ? 1.159 -25.719 -8.969 1 97.56 97 SER A CA 1
ATOM 719 C C . SER A 1 97 ? 1.585 -24.375 -8.391 1 97.56 97 SER A C 1
ATOM 721 O O . SER A 1 97 ? 2.328 -23.625 -9.031 1 97.56 97 SER A O 1
ATOM 723 N N . ALA A 1 98 ? 1.107 -24.109 -7.195 1 95.38 98 ALA A N 1
ATOM 724 C CA . ALA A 1 98 ? 1.493 -22.875 -6.508 1 95.38 98 ALA A CA 1
ATOM 725 C C . ALA A 1 98 ? 2.748 -23.094 -5.664 1 95.38 98 ALA A C 1
ATOM 727 O O . ALA A 1 98 ? 2.916 -22.453 -4.621 1 95.38 98 ALA A O 1
ATOM 728 N N . SER A 1 99 ? 3.602 -23.984 -6.059 1 96.12 99 SER A N 1
ATOM 729 C CA . SER A 1 99 ? 4.824 -24.266 -5.312 1 96.12 99 SER A CA 1
ATOM 730 C C . SER A 1 99 ? 5.789 -23.078 -5.375 1 96.12 99 SER A C 1
ATOM 732 O O . SER A 1 99 ? 5.629 -22.188 -6.207 1 96.12 99 SER A O 1
ATOM 734 N N . SER A 1 100 ? 6.742 -23.062 -4.508 1 96.12 100 SER A N 1
ATOM 735 C CA . SER A 1 100 ? 7.684 -21.953 -4.375 1 96.12 100 SER A CA 1
ATOM 736 C C . SER A 1 100 ? 8.648 -21.906 -5.555 1 96.12 100 SER A C 1
ATOM 738 O O . SER A 1 100 ? 8.867 -22.906 -6.227 1 96.12 100 SER A O 1
ATOM 740 N N . PRO A 1 101 ? 9.242 -20.734 -5.766 1 97.62 101 PRO A N 1
ATOM 741 C CA . PRO A 1 101 ? 10.273 -20.625 -6.801 1 97.62 101 PRO A CA 1
ATOM 742 C C . PRO A 1 101 ? 11.406 -21.625 -6.625 1 97.62 101 PRO A C 1
ATOM 744 O O . PRO A 1 101 ? 11.922 -22.156 -7.609 1 97.62 101 PRO A O 1
ATOM 747 N N . THR A 1 102 ? 11.742 -21.922 -5.41 1 96.31 102 THR A N 1
ATOM 748 C CA . THR A 1 102 ? 12.797 -22.891 -5.129 1 96.31 102 THR A CA 1
ATOM 749 C C . THR A 1 102 ? 12.391 -24.281 -5.602 1 96.31 102 THR A C 1
ATOM 751 O O . THR A 1 102 ? 13.188 -24.984 -6.234 1 96.31 102 THR A O 1
ATOM 754 N N . VAL A 1 103 ? 11.219 -24.641 -5.297 1 97.56 103 VAL A N 1
ATOM 755 C CA . VAL A 1 103 ? 10.711 -25.938 -5.738 1 97.56 103 VAL A CA 1
ATOM 756 C C . VAL A 1 103 ? 10.672 -25.984 -7.266 1 97.56 103 VAL A C 1
ATOM 758 O O . VAL A 1 103 ? 11.055 -27 -7.867 1 97.56 103 VAL A O 1
ATOM 761 N N . LYS A 1 104 ? 10.219 -24.938 -7.902 1 98.62 104 LYS A N 1
ATOM 762 C CA . LYS A 1 104 ? 10.188 -24.859 -9.359 1 98.62 104 LYS A CA 1
ATOM 763 C C . LYS A 1 104 ? 11.578 -25.062 -9.953 1 98.62 104 LYS A C 1
ATOM 765 O O . LYS A 1 104 ? 11.727 -25.75 -10.969 1 98.62 104 LYS A O 1
ATOM 770 N N . LYS A 1 105 ? 12.555 -24.469 -9.398 1 98.19 105 LYS A N 1
ATOM 771 C CA . LYS A 1 105 ? 13.938 -24.609 -9.859 1 98.19 105 LYS A CA 1
ATOM 772 C C . LYS A 1 105 ? 14.422 -26.047 -9.703 1 98.19 105 LYS A C 1
ATOM 774 O O . LYS A 1 105 ? 15.102 -26.578 -10.586 1 98.19 105 LYS A O 1
ATOM 779 N N . ASN A 1 106 ? 14.117 -26.625 -8.578 1 98.38 106 ASN A N 1
ATOM 780 C CA . ASN A 1 106 ? 14.484 -28.016 -8.359 1 98.38 106 ASN A CA 1
ATOM 781 C C . ASN A 1 106 ? 13.844 -28.938 -9.398 1 98.38 106 ASN A C 1
ATOM 783 O O . ASN A 1 106 ? 14.492 -29.859 -9.898 1 98.38 106 ASN A O 1
ATOM 787 N N . ILE A 1 107 ? 12.625 -28.688 -9.672 1 98.75 107 ILE A N 1
ATOM 788 C CA . ILE A 1 107 ? 11.906 -29.469 -10.672 1 98.75 107 ILE A CA 1
ATOM 789 C C . ILE A 1 107 ? 12.578 -29.281 -12.039 1 98.75 107 ILE A C 1
ATOM 791 O O . ILE A 1 107 ? 12.828 -30.266 -12.742 1 98.75 107 ILE A O 1
ATOM 795 N N . ALA A 1 108 ? 12.883 -28.094 -12.391 1 98.62 108 ALA A N 1
ATOM 796 C CA . ALA A 1 108 ? 13.547 -27.812 -13.664 1 98.62 108 ALA A CA 1
ATOM 797 C C . ALA A 1 108 ? 14.867 -28.578 -13.766 1 98.62 108 ALA A C 1
ATOM 799 O O . ALA A 1 108 ? 15.195 -29.109 -14.828 1 98.62 108 ALA A O 1
ATOM 800 N N . ALA A 1 109 ? 15.594 -28.594 -12.68 1 98.31 109 ALA A N 1
ATOM 801 C CA . ALA A 1 109 ? 16.875 -29.312 -12.656 1 98.31 109 ALA A CA 1
ATOM 802 C C . ALA A 1 109 ? 16.672 -30.812 -12.891 1 98.31 109 ALA A C 1
ATOM 804 O O . ALA A 1 109 ? 17.453 -31.438 -13.586 1 98.31 109 ALA A O 1
ATOM 805 N N . LYS A 1 110 ? 15.688 -31.359 -12.328 1 98.25 110 LYS A N 1
ATOM 806 C CA . LYS A 1 110 ? 15.391 -32.781 -12.5 1 98.25 110 LYS A CA 1
ATOM 807 C C . LYS A 1 110 ? 14.969 -33.094 -13.93 1 98.25 110 LYS A C 1
ATOM 809 O O . LYS A 1 110 ? 15.383 -34.094 -14.508 1 98.25 110 LYS A O 1
ATOM 814 N N . ILE A 1 111 ? 14.109 -32.25 -14.492 1 98.31 111 ILE A N 1
ATOM 815 C CA . ILE A 1 111 ? 13.625 -32.438 -15.859 1 98.31 111 ILE A CA 1
ATOM 816 C C . ILE A 1 111 ? 14.797 -32.375 -16.828 1 98.31 111 ILE A C 1
ATOM 818 O O . ILE A 1 111 ? 14.836 -33.094 -17.812 1 98.31 111 ILE A O 1
ATOM 822 N N . ALA A 1 112 ? 15.727 -31.4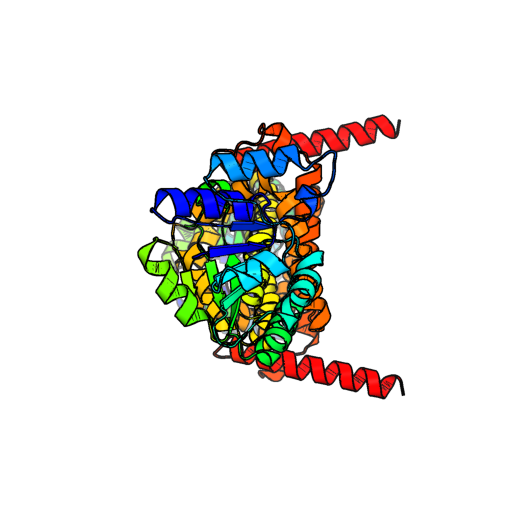69 -16.562 1 97.5 112 ALA A N 1
ATOM 823 C CA . ALA A 1 112 ? 16.875 -31.25 -17.438 1 97.5 112 ALA A CA 1
ATOM 824 C C . ALA A 1 112 ? 17.703 -32.531 -17.562 1 97.5 112 ALA A C 1
ATOM 826 O O . ALA A 1 112 ? 18.328 -32.75 -18.594 1 97.5 112 ALA A O 1
ATOM 827 N N . LYS A 1 113 ? 17.703 -33.344 -16.547 1 97.06 113 LYS A N 1
ATOM 828 C CA . LYS A 1 113 ? 18.453 -34.594 -16.562 1 97.06 113 LYS A CA 1
ATOM 829 C C . LYS A 1 113 ? 17.969 -35.5 -17.688 1 97.06 113 LYS A C 1
ATOM 831 O O . LYS A 1 113 ? 18.734 -36.312 -18.203 1 97.06 113 LYS A O 1
ATOM 836 N N . SER A 1 114 ? 16.719 -35.438 -18.047 1 95.94 114 SER A N 1
ATOM 837 C CA . SER A 1 114 ? 16.141 -36.25 -19.109 1 95.94 114 SER A CA 1
ATOM 838 C C . SER A 1 114 ? 16.188 -35.5 -20.453 1 95.94 114 SER A C 1
ATOM 840 O O . SER A 1 114 ? 15.609 -35.969 -21.438 1 95.94 114 SER A O 1
ATOM 842 N N . ASN A 1 115 ? 16.781 -34.312 -20.438 1 96.31 115 ASN A N 1
ATOM 843 C CA . ASN A 1 115 ? 16.859 -33.406 -21.594 1 96.31 115 ASN A CA 1
ATOM 844 C C . ASN A 1 115 ? 15.477 -32.906 -22 1 96.31 115 ASN A C 1
ATOM 846 O O . ASN A 1 115 ? 15.305 -32.375 -23.109 1 96.31 115 ASN A O 1
ATOM 850 N N . GLY A 1 116 ? 14.508 -33.156 -21.156 1 97.75 116 GLY A N 1
ATOM 851 C CA . GLY A 1 116 ? 13.219 -32.531 -21.359 1 97.75 116 GLY A CA 1
ATOM 852 C C . GLY A 1 116 ? 13.234 -31.047 -21.031 1 97.75 116 GLY A C 1
ATOM 853 O O . GLY A 1 116 ? 14.242 -30.531 -20.547 1 97.75 116 GLY A O 1
ATOM 854 N N . LYS A 1 117 ? 12.133 -30.344 -21.359 1 98.62 117 LYS A N 1
ATOM 855 C CA . LYS A 1 117 ? 12 -28.922 -21.047 1 98.62 117 LYS A CA 1
ATOM 856 C C . LYS A 1 117 ? 10.953 -28.688 -19.953 1 98.62 117 LYS A C 1
ATOM 858 O O . LYS A 1 117 ? 10.016 -29.469 -19.812 1 98.62 117 LYS A O 1
ATOM 863 N N . SER A 1 118 ? 11.234 -27.719 -19.188 1 98.69 118 SER A N 1
ATOM 864 C CA . SER A 1 118 ? 10.344 -27.422 -18.078 1 98.69 118 SER A CA 1
ATOM 865 C C . SER A 1 118 ? 9.727 -26.031 -18.203 1 98.69 118 SER A C 1
ATOM 867 O O . SER A 1 118 ? 10.336 -25.141 -18.781 1 98.69 118 SER A O 1
ATOM 869 N N . VAL A 1 119 ? 8.453 -25.859 -17.703 1 98.88 119 VAL A N 1
ATOM 870 C CA . VAL A 1 119 ? 7.727 -24.609 -17.641 1 98.88 119 VAL A CA 1
ATOM 871 C C . VAL A 1 119 ? 7.16 -24.422 -16.234 1 98.88 119 VAL A C 1
ATOM 873 O O . VAL A 1 119 ? 6.457 -25.281 -15.711 1 98.88 119 VAL A O 1
ATOM 876 N N . ASP A 1 120 ? 7.547 -23.391 -15.617 1 98.19 120 ASP A N 1
ATOM 877 C CA . ASP A 1 120 ? 6.891 -22.875 -14.422 1 98.19 120 ASP A CA 1
ATOM 878 C C . ASP A 1 120 ? 5.762 -21.906 -14.781 1 98.19 120 ASP A C 1
ATOM 880 O O . ASP A 1 120 ? 6.008 -20.859 -15.359 1 98.19 120 ASP A O 1
ATOM 884 N N . ALA A 1 121 ? 4.57 -22.266 -14.391 1 98.56 121 ALA A N 1
ATOM 885 C CA . ALA A 1 121 ? 3.414 -21.469 -14.773 1 98.56 121 ALA A CA 1
ATOM 886 C C . ALA A 1 121 ? 2.684 -20.922 -13.547 1 98.56 121 ALA A C 1
ATOM 888 O O . ALA A 1 121 ? 2.293 -21.688 -12.664 1 98.56 121 ALA A O 1
ATOM 889 N N . ALA A 1 122 ? 2.57 -19.594 -13.492 1 98.19 122 ALA A N 1
ATOM 890 C CA . ALA A 1 122 ? 1.855 -18.922 -12.414 1 98.19 122 ALA A CA 1
ATOM 891 C C . ALA A 1 122 ? 0.535 -18.344 -12.906 1 98.19 122 ALA A C 1
ATOM 893 O O . ALA A 1 122 ? 0.523 -17.406 -13.695 1 98.19 122 ALA A O 1
ATOM 894 N N . MET A 1 123 ? -0.518 -18.891 -12.438 1 96.62 123 MET A N 1
ATOM 895 C CA . MET A 1 123 ? -1.842 -18.406 -12.82 1 96.62 123 MET A CA 1
ATOM 896 C C . MET A 1 123 ? -2.242 -17.203 -11.984 1 96.62 123 MET A C 1
ATOM 898 O O . MET A 1 123 ? -2.076 -17.203 -10.766 1 96.62 123 MET A O 1
ATOM 902 N N . LEU A 1 124 ? -2.766 -16.109 -12.57 1 92.44 124 LEU A N 1
ATOM 903 C CA . LEU A 1 124 ? -2.973 -14.828 -11.914 1 92.44 124 LEU A CA 1
ATOM 904 C C . LEU A 1 124 ? -4.457 -14.586 -11.656 1 92.44 124 LEU A C 1
ATOM 906 O O . LEU A 1 124 ? -4.828 -13.586 -11.039 1 92.44 124 LEU A O 1
ATOM 910 N N . GLY A 1 125 ? -5.406 -15.438 -12.016 1 88.56 125 GLY A N 1
ATOM 911 C CA . GLY A 1 125 ? -6.836 -15.25 -11.82 1 88.56 125 GLY A CA 1
ATOM 912 C C . GLY A 1 125 ? -7.559 -16.531 -11.461 1 88.56 125 GLY A C 1
ATOM 913 O O . GLY A 1 125 ? -6.953 -17.609 -11.438 1 88.56 125 GLY A O 1
ATOM 914 N N . PRO A 1 126 ? -8.82 -16.328 -11.203 1 88.69 126 PRO A N 1
ATOM 915 C CA . PRO A 1 126 ? -9.609 -17.516 -10.844 1 88.69 126 PRO A CA 1
ATOM 916 C C . PRO A 1 126 ? -9.898 -18.422 -12.039 1 88.69 126 PRO A C 1
ATOM 918 O O . PRO A 1 126 ? -10.336 -17.938 -13.086 1 88.69 126 PRO A O 1
ATOM 921 N N . LEU A 1 127 ? -9.719 -19.656 -11.797 1 93.19 127 LEU A N 1
ATOM 922 C CA . LEU A 1 127 ? -9.891 -20.641 -12.867 1 93.19 127 LEU A CA 1
ATOM 923 C C . LEU A 1 127 ? -11.367 -20.875 -13.148 1 93.19 127 LEU A C 1
ATOM 925 O O . LEU A 1 127 ? -11.75 -21.172 -14.281 1 93.19 127 LEU A O 1
ATOM 929 N N . THR A 1 128 ? -12.195 -20.672 -12.148 1 92.5 128 THR A N 1
ATOM 930 C CA . THR A 1 128 ? -13.617 -20.922 -12.32 1 92.5 128 THR A CA 1
ATOM 931 C C . THR A 1 128 ? -14.25 -19.875 -13.242 1 92.5 128 THR A C 1
ATOM 933 O O . THR A 1 128 ? -15.305 -20.109 -13.82 1 92.5 128 THR A O 1
ATOM 936 N N . VAL A 1 129 ? -13.508 -18.812 -13.391 1 90.81 129 VAL A N 1
ATOM 937 C CA . VAL A 1 129 ? -14.008 -17.734 -14.234 1 90.81 129 VAL A CA 1
ATOM 938 C C . VAL A 1 129 ? -13.352 -17.812 -15.617 1 90.81 129 VAL A C 1
ATOM 940 O O . VAL A 1 129 ? -14.047 -17.766 -16.641 1 90.81 129 VAL A O 1
ATOM 943 N N . ASN A 1 130 ? -12.117 -18.047 -15.68 1 95.5 130 ASN A N 1
ATOM 944 C CA . ASN A 1 130 ? -11.367 -17.859 -16.922 1 95.5 130 ASN A CA 1
ATOM 945 C C . ASN A 1 130 ? -11.078 -19.188 -17.609 1 95.5 130 ASN A C 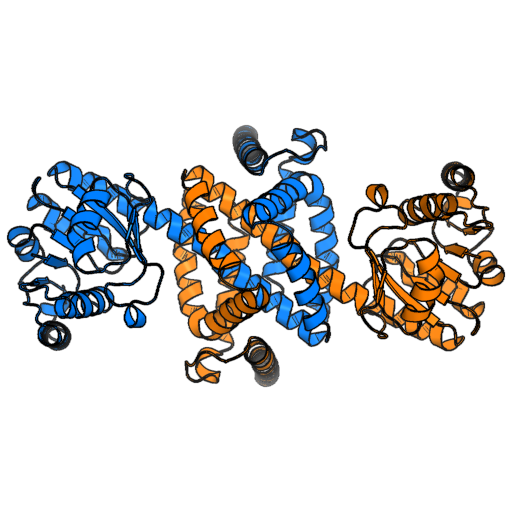1
ATOM 947 O O . ASN A 1 130 ? -10.766 -19.234 -18.797 1 95.5 130 ASN A O 1
ATOM 951 N N . GLN A 1 131 ? -11.156 -20.344 -16.797 1 97.44 131 GLN A N 1
ATOM 952 C CA . GLN A 1 131 ? -10.773 -21.656 -17.297 1 97.44 131 GLN A CA 1
ATOM 953 C C . GLN A 1 131 ? -9.367 -21.641 -17.891 1 97.44 131 GLN A C 1
ATOM 955 O O . GLN A 1 131 ? -8.422 -21.188 -17.234 1 97.44 131 GLN A O 1
ATOM 960 N N . HIS A 1 132 ? -9.141 -22.141 -19.156 1 97.5 132 HIS A N 1
ATOM 961 C CA . HIS A 1 132 ? -7.824 -22.234 -19.781 1 97.5 132 HIS A CA 1
ATOM 962 C C . HIS A 1 132 ? -7.32 -20.859 -20.203 1 97.5 132 HIS A C 1
ATOM 964 O O . HIS A 1 132 ? -6.141 -20.703 -20.516 1 97.5 132 HIS A O 1
ATOM 970 N N . LYS A 1 133 ? -8.188 -19.859 -20.141 1 98.06 133 LYS A N 1
ATOM 971 C CA . LYS A 1 133 ? -7.812 -18.531 -20.578 1 98.06 133 LYS A CA 1
ATOM 972 C C . LYS A 1 133 ? -7.383 -17.656 -19.391 1 98.06 133 LYS A C 1
ATOM 974 O O . LYS A 1 133 ? -7.18 -16.453 -19.547 1 98.06 133 LYS A O 1
ATOM 979 N N . VAL A 1 134 ? -7.219 -18.266 -18.219 1 97.38 134 VAL A N 1
ATOM 980 C CA . VAL A 1 134 ? -6.715 -17.516 -17.062 1 97.38 134 VAL A CA 1
ATOM 981 C C . VAL A 1 134 ? -5.367 -16.891 -17.406 1 97.38 134 VAL A C 1
ATOM 983 O O . VAL A 1 134 ? -4.488 -17.547 -17.953 1 97.38 134 VAL A O 1
ATOM 986 N N . PRO A 1 135 ? -5.23 -15.625 -17.141 1 96.31 135 PRO A N 1
ATOM 987 C CA . PRO A 1 135 ? -3.902 -15.055 -17.391 1 96.31 135 PRO A CA 1
ATOM 988 C C . PRO A 1 135 ? -2.797 -15.781 -16.625 1 96.31 135 PRO A C 1
ATOM 990 O O . PRO A 1 135 ? -2.982 -16.156 -15.461 1 96.31 135 PRO A O 1
ATOM 993 N N . MET A 1 136 ? -1.662 -16.078 -17.328 1 97.75 136 MET A N 1
ATOM 994 C CA . MET A 1 136 ? -0.58 -16.812 -16.672 1 97.75 136 MET A CA 1
ATOM 995 C C . MET A 1 136 ? 0.779 -16.25 -17.078 1 97.75 136 MET A C 1
ATOM 997 O O . MET A 1 136 ? 0.992 -15.93 -18.25 1 97.75 136 MET A O 1
ATOM 1001 N N . PHE A 1 137 ? 1.634 -16.062 -16.125 1 98.5 137 PHE A N 1
ATOM 1002 C CA . PHE A 1 137 ? 3.057 -15.875 -16.391 1 98.5 137 PHE A CA 1
ATOM 1003 C C . PHE A 1 137 ? 3.771 -17.219 -16.484 1 98.5 137 PHE A C 1
ATOM 1005 O O . PHE A 1 137 ? 3.512 -18.125 -15.68 1 98.5 137 PHE A O 1
ATOM 1012 N N . ILE A 1 138 ? 4.613 -17.344 -17.453 1 98.81 138 ILE A N 1
ATOM 1013 C CA . ILE A 1 138 ? 5.367 -18.594 -17.516 1 98.81 138 ILE A CA 1
ATOM 1014 C C . ILE A 1 138 ? 6.855 -18.297 -17.672 1 98.81 138 ILE A C 1
ATOM 1016 O O . ILE A 1 138 ? 7.234 -17.25 -18.188 1 98.81 138 ILE A O 1
ATOM 1020 N N . SER A 1 139 ? 7.645 -19.156 -17.141 1 98.88 139 SER A N 1
ATOM 1021 C CA . SER A 1 139 ? 9.102 -19.078 -17.219 1 98.88 139 SER A CA 1
ATOM 1022 C C . SER A 1 139 ? 9.719 -20.469 -17.344 1 98.88 139 SER A C 1
ATOM 1024 O O . SER A 1 139 ? 9.031 -21.469 -17.203 1 98.88 139 SER A O 1
ATOM 1026 N N . GLY A 1 140 ? 11.031 -20.531 -17.688 1 98.75 140 GLY A N 1
ATOM 1027 C CA . GLY A 1 140 ? 11.742 -21.781 -17.891 1 98.75 140 GLY A CA 1
ATOM 1028 C C . GLY A 1 140 ? 12.18 -22 -19.328 1 98.75 140 GLY A C 1
ATOM 1029 O O . GLY A 1 140 ? 11.758 -21.281 -20.219 1 98.75 140 GLY A O 1
ATOM 1030 N N . ASP A 1 141 ? 12.922 -23.078 -19.547 1 98.69 141 ASP A N 1
ATOM 1031 C CA . ASP A 1 141 ? 13.523 -23.328 -20.844 1 98.69 141 ASP A CA 1
ATOM 1032 C C . ASP A 1 141 ? 12.477 -23.844 -21.844 1 98.69 141 ASP A C 1
ATOM 1034 O O . ASP A 1 141 ? 12.711 -23.828 -23.047 1 98.69 141 ASP A O 1
ATOM 1038 N N . GLY A 1 142 ? 11.336 -24.234 -21.422 1 98.81 142 GLY A N 1
ATOM 1039 C CA . GLY A 1 142 ? 10.258 -24.672 -22.297 1 98.81 142 GLY A CA 1
ATOM 1040 C C . GLY A 1 142 ? 9.188 -23.609 -22.5 1 98.81 142 GLY A C 1
ATOM 1041 O O . GLY A 1 142 ? 8.195 -23.844 -23.188 1 98.81 142 GLY A O 1
ATOM 1042 N N . ALA A 1 143 ? 9.352 -22.453 -21.922 1 98.88 143 ALA A N 1
ATOM 1043 C CA . ALA A 1 143 ? 8.305 -21.438 -21.875 1 98.88 143 ALA A CA 1
ATOM 1044 C C . ALA A 1 143 ? 7.828 -21.062 -23.281 1 98.88 143 ALA A C 1
ATOM 1046 O O . ALA A 1 143 ? 6.629 -21.078 -23.562 1 98.88 143 ALA A O 1
ATOM 1047 N N . HIS A 1 144 ? 8.711 -20.75 -24.188 1 98.75 144 HIS A N 1
ATOM 1048 C CA . HIS A 1 144 ? 8.352 -20.328 -25.531 1 98.75 144 HIS A CA 1
ATOM 1049 C C . HIS A 1 144 ? 7.656 -21.453 -26.297 1 98.75 144 HIS A C 1
ATOM 1051 O O . HIS A 1 144 ? 6.695 -21.219 -27.031 1 98.75 144 HIS A O 1
ATOM 1057 N N . GLU A 1 145 ? 8.172 -22.625 -26.125 1 98.56 145 GLU A N 1
ATOM 1058 C CA . GLU A 1 145 ? 7.562 -23.766 -26.781 1 98.56 145 GLU A CA 1
ATOM 1059 C C . GLU A 1 145 ? 6.129 -23.984 -26.297 1 98.56 145 GLU A C 1
ATOM 1061 O O . GLU A 1 145 ? 5.234 -24.25 -27.109 1 98.56 145 GLU A O 1
ATOM 1066 N N . PHE A 1 146 ? 5.941 -23.891 -25.016 1 98.69 146 PHE A N 1
ATOM 1067 C CA . PHE A 1 146 ? 4.605 -24.062 -24.453 1 98.69 146 PHE A CA 1
ATOM 1068 C C . PHE A 1 146 ? 3.646 -23.031 -25.031 1 98.69 146 PHE A C 1
ATOM 1070 O O . PHE A 1 146 ? 2.545 -23.359 -25.469 1 98.69 146 PHE A O 1
ATOM 1077 N N . LYS A 1 147 ? 4.082 -21.797 -24.984 1 98.75 147 LYS A N 1
ATOM 1078 C CA . LYS A 1 147 ? 3.242 -20.734 -25.531 1 98.75 147 LYS A CA 1
ATOM 1079 C C . LYS A 1 147 ? 2.906 -21.016 -27 1 98.75 147 LYS A C 1
ATOM 1081 O O . LYS A 1 147 ? 1.748 -20.906 -27.406 1 98.75 147 LYS A O 1
ATOM 1086 N N . LYS A 1 148 ? 3.869 -21.312 -27.75 1 98.25 148 LYS A N 1
ATOM 1087 C CA . LYS A 1 148 ? 3.672 -21.594 -29.172 1 98.25 148 LYS A CA 1
ATOM 1088 C C . LYS A 1 148 ? 2.633 -22.688 -29.375 1 98.25 148 LYS A C 1
ATOM 1090 O O . LYS A 1 148 ? 1.751 -22.578 -30.219 1 98.25 148 LYS A O 1
ATOM 1095 N N . ARG A 1 149 ? 2.717 -23.734 -28.594 1 97.06 149 ARG A N 1
ATOM 1096 C CA . ARG A 1 149 ? 1.841 -24.891 -28.734 1 97.06 149 ARG A CA 1
ATOM 1097 C C . ARG A 1 149 ? 0.42 -24.562 -28.297 1 97.06 149 ARG A C 1
ATOM 1099 O O . ARG A 1 149 ? -0.547 -25.094 -28.828 1 97.06 149 ARG A O 1
ATOM 1106 N N . MET A 1 150 ? 0.292 -23.688 -27.344 1 97.69 150 MET A N 1
ATOM 1107 C CA . MET A 1 150 ? -1.007 -23.5 -26.703 1 97.69 150 MET A CA 1
ATOM 1108 C C . MET A 1 150 ? -1.713 -22.266 -27.25 1 97.69 150 MET A C 1
ATOM 1110 O O . MET A 1 150 ? -2.924 -22.109 -27.078 1 97.69 150 MET A O 1
ATOM 1114 N N . ASP A 1 151 ? -1.031 -21.375 -27.891 1 96.75 151 ASP A N 1
ATOM 1115 C CA . ASP A 1 151 ? -1.584 -20.141 -28.453 1 96.75 151 ASP A CA 1
ATOM 1116 C C . ASP A 1 151 ? -2.793 -20.422 -29.328 1 96.75 151 ASP A C 1
ATOM 1118 O O . ASP A 1 151 ? -3.795 -19.703 -29.281 1 96.75 151 ASP A O 1
ATOM 1122 N N . PRO A 1 152 ? -2.725 -21.453 -30.156 1 96.81 152 PRO A N 1
ATOM 1123 C CA . PRO A 1 152 ? -3.863 -21.719 -31.047 1 96.81 152 PRO A CA 1
ATOM 1124 C C . PRO A 1 152 ? -5.145 -22.031 -30.266 1 96.81 152 PRO A C 1
ATOM 1126 O O . PRO A 1 152 ? -6.238 -21.969 -30.828 1 96.81 152 PRO A O 1
ATOM 1129 N N . TYR A 1 153 ? -5.035 -22.359 -29.031 1 97.31 153 TYR A N 1
ATOM 1130 C CA . TYR A 1 153 ? -6.199 -22.75 -28.25 1 97.31 153 TYR A CA 1
ATOM 1131 C C . TYR A 1 153 ? -6.672 -21.594 -27.375 1 97.31 153 TYR A C 1
ATOM 1133 O O . TYR A 1 153 ? -7.508 -21.781 -26.484 1 97.31 153 TYR A O 1
ATOM 1141 N N . GLY A 1 154 ? -6.066 -20.422 -27.516 1 97.5 154 GLY A N 1
ATOM 1142 C CA . GLY A 1 154 ? -6.59 -19.203 -26.906 1 97.5 154 GLY A CA 1
ATOM 1143 C C . GLY A 1 154 ? -6.098 -18.984 -25.484 1 97.5 154 GLY A C 1
ATOM 1144 O O . GLY A 1 154 ? -6.66 -18.172 -24.75 1 97.5 154 GLY A O 1
ATOM 1145 N N . MET A 1 155 ? -5.07 -19.734 -25 1 97.88 155 MET A N 1
ATOM 1146 C CA . MET A 1 155 ? -4.531 -19.5 -23.656 1 97.88 155 MET A CA 1
ATOM 1147 C C . MET A 1 155 ? -3.895 -18.125 -23.562 1 97.88 155 MET A C 1
ATOM 1149 O O . MET A 1 155 ? -3.254 -17.656 -24.516 1 97.88 155 MET A O 1
ATOM 1153 N N . ASN A 1 156 ? -4.121 -17.422 -22.422 1 97.69 156 ASN A N 1
ATOM 1154 C CA . ASN A 1 156 ? -3.572 -16.094 -22.141 1 97.69 156 ASN A CA 1
ATOM 1155 C C . ASN A 1 156 ? -2.225 -16.188 -21.438 1 97.69 156 ASN A C 1
ATOM 1157 O O . ASN A 1 156 ? -2.148 -16 -20.219 1 97.69 156 ASN A O 1
ATOM 1161 N N . ILE A 1 157 ? -1.185 -16.391 -22.266 1 98.44 157 ILE A N 1
ATOM 1162 C CA . ILE A 1 157 ? 0.127 -16.734 -21.719 1 98.44 157 ILE A CA 1
ATOM 1163 C C . ILE A 1 157 ? 1.099 -15.578 -21.953 1 98.44 157 ILE A C 1
ATOM 1165 O O . ILE A 1 157 ? 1.201 -15.062 -23.078 1 98.44 157 ILE A O 1
ATOM 1169 N N . THR A 1 158 ? 1.79 -15.156 -20.953 1 98.06 158 THR A N 1
ATOM 1170 C CA . THR A 1 158 ? 2.893 -14.211 -21.047 1 98.06 158 THR A CA 1
ATOM 1171 C C . THR A 1 158 ? 4.207 -14.859 -20.641 1 98.06 158 THR A C 1
ATOM 1173 O O . THR A 1 158 ? 4.367 -15.266 -19.484 1 98.06 158 THR A O 1
ATOM 1176 N N . VAL A 1 159 ? 5.168 -14.984 -21.578 1 98.62 159 VAL A N 1
ATOM 1177 C CA . VAL A 1 159 ? 6.504 -15.477 -21.25 1 98.62 159 VAL A CA 1
ATOM 1178 C C . VAL A 1 159 ? 7.305 -14.375 -20.547 1 98.62 159 VAL A C 1
ATOM 1180 O O . VAL A 1 159 ? 7.531 -13.305 -21.125 1 98.62 159 VAL A O 1
ATOM 1183 N N . VAL A 1 160 ? 7.738 -14.711 -19.312 1 98.25 160 VAL A N 1
ATOM 1184 C CA . VAL A 1 160 ? 8.414 -13.648 -18.562 1 98.25 160 VAL A CA 1
ATOM 1185 C C . VAL A 1 160 ? 9.922 -13.875 -18.594 1 98.25 160 VAL A C 1
ATOM 1187 O O . VAL A 1 160 ? 10.703 -12.93 -18.422 1 98.25 160 VAL A O 1
ATOM 1190 N N . SER A 1 161 ? 10.352 -15.094 -18.766 1 97.94 161 SER A N 1
ATOM 1191 C CA . SER A 1 161 ? 11.773 -15.398 -18.875 1 97.94 161 SER A CA 1
ATOM 1192 C C . SER A 1 161 ? 11.992 -16.875 -19.188 1 97.94 161 SER A C 1
ATOM 1194 O O . SER A 1 161 ? 11.047 -17.656 -19.234 1 97.94 161 SER A O 1
ATOM 1196 N N . GLU A 1 162 ? 13.281 -17.219 -19.438 1 98.25 162 GLU A N 1
ATOM 1197 C CA . GLU A 1 162 ? 13.633 -18.625 -19.656 1 98.25 162 GLU A CA 1
ATOM 1198 C C . GLU A 1 162 ? 14.195 -19.25 -18.391 1 98.25 162 GLU A C 1
ATOM 1200 O O . GLU A 1 162 ? 14.672 -20.391 -18.422 1 98.25 162 GLU A O 1
ATOM 1205 N N . GLN A 1 163 ? 14.07 -18.516 -17.297 1 97.88 163 GLN A N 1
ATOM 1206 C CA . GLN A 1 163 ? 14.617 -19 -16.031 1 97.88 163 GLN A CA 1
ATOM 1207 C C . GLN A 1 163 ? 13.523 -19.594 -15.148 1 97.88 163 GLN A C 1
ATOM 1209 O O . GLN A 1 163 ? 12.547 -18.906 -14.828 1 97.88 163 GLN A O 1
ATOM 1214 N N . ALA A 1 164 ? 13.773 -20.875 -14.75 1 98.19 164 ALA A N 1
ATOM 1215 C CA . ALA A 1 164 ? 12.812 -21.531 -13.867 1 98.19 164 ALA A CA 1
ATOM 1216 C C . ALA A 1 164 ? 12.648 -20.766 -12.562 1 98.19 164 ALA A C 1
ATOM 1218 O O . ALA A 1 164 ? 13.641 -20.281 -11.992 1 98.19 164 ALA A O 1
ATOM 1219 N N . GLY A 1 165 ? 11.438 -20.625 -12.125 1 98.31 165 GLY A N 1
ATOM 1220 C CA . GLY A 1 165 ? 11.172 -20 -10.836 1 98.31 165 GLY A CA 1
ATOM 1221 C C . GLY A 1 165 ? 10.781 -18.531 -10.961 1 98.31 165 GLY A C 1
ATOM 1222 O O . GLY A 1 165 ? 10.18 -17.969 -10.047 1 98.31 165 GLY A O 1
ATOM 1223 N N . ASP A 1 166 ? 11 -17.875 -12.102 1 98.56 166 ASP A N 1
ATOM 1224 C CA . ASP A 1 166 ? 10.75 -16.438 -12.25 1 98.56 166 ASP A CA 1
ATOM 1225 C C . ASP A 1 166 ? 9.25 -16.141 -12.234 1 98.56 166 ASP A C 1
ATOM 1227 O O . ASP A 1 166 ? 8.812 -15.188 -11.594 1 98.56 166 ASP A O 1
ATOM 1231 N N . ALA A 1 167 ? 8.484 -16.891 -12.945 1 98.69 167 ALA A N 1
ATOM 1232 C CA . ALA A 1 167 ? 7.043 -16.672 -12.984 1 98.69 167 ALA A CA 1
ATOM 1233 C C . ALA A 1 167 ? 6.438 -16.766 -11.594 1 98.69 167 ALA A C 1
ATOM 1235 O O . ALA A 1 167 ? 5.645 -15.898 -11.195 1 98.69 167 ALA A O 1
ATOM 1236 N N . SER A 1 168 ? 6.82 -17.766 -10.859 1 98.25 168 SER A N 1
ATOM 1237 C CA . SER A 1 168 ? 6.336 -17.938 -9.492 1 98.25 168 SER A CA 1
ATOM 1238 C C . SER A 1 168 ? 6.812 -16.812 -8.586 1 98.25 168 SER A C 1
ATOM 1240 O O . SER A 1 168 ? 6.07 -16.344 -7.719 1 98.25 168 SER A O 1
ATOM 1242 N N . SER A 1 169 ? 8.016 -16.375 -8.773 1 98.5 169 SER A N 1
ATOM 1243 C CA . SER A 1 169 ? 8.547 -15.25 -8.008 1 98.5 169 SER A CA 1
ATOM 1244 C C . SER A 1 169 ? 7.738 -13.977 -8.25 1 98.5 169 SER A C 1
ATOM 1246 O O . SER A 1 169 ? 7.391 -13.266 -7.309 1 98.5 169 SER A O 1
ATOM 1248 N N . ILE A 1 170 ? 7.492 -13.727 -9.523 1 98.5 170 ILE A N 1
ATOM 1249 C CA . ILE A 1 170 ? 6.758 -12.523 -9.898 1 98.5 170 ILE A CA 1
ATOM 1250 C C . ILE A 1 170 ? 5.379 -12.531 -9.242 1 98.5 170 ILE A C 1
ATOM 1252 O O . ILE A 1 170 ? 4.938 -11.523 -8.695 1 98.5 170 ILE A O 1
ATOM 1256 N N . LYS A 1 171 ? 4.707 -13.648 -9.297 1 97.81 171 LYS A N 1
ATOM 1257 C CA . LYS A 1 171 ? 3.383 -13.766 -8.695 1 97.81 171 LYS A CA 1
ATOM 1258 C C . LYS A 1 171 ? 3.43 -13.492 -7.199 1 97.81 171 LYS A C 1
ATOM 1260 O O . LYS A 1 171 ? 2.578 -12.773 -6.664 1 97.81 171 LYS A O 1
ATOM 1265 N N . LEU A 1 172 ? 4.391 -14.086 -6.508 1 98 172 LEU A N 1
ATOM 1266 C CA . LEU A 1 172 ? 4.512 -13.914 -5.062 1 98 172 LEU A CA 1
ATOM 1267 C C . LEU A 1 172 ? 4.84 -12.469 -4.711 1 98 172 LEU A C 1
ATOM 1269 O O . LEU A 1 172 ? 4.305 -11.93 -3.738 1 98 172 LEU A O 1
ATOM 1273 N N . MET A 1 173 ? 5.734 -11.828 -5.473 1 98.44 173 MET A N 1
ATOM 1274 C CA . MET A 1 173 ? 6.094 -10.438 -5.223 1 98.44 173 MET A CA 1
ATOM 1275 C C . MET A 1 173 ? 4.906 -9.508 -5.469 1 98.44 173 MET A C 1
ATOM 1277 O O . MET A 1 173 ? 4.648 -8.602 -4.68 1 98.44 173 MET A O 1
ATOM 1281 N N . ARG A 1 174 ? 4.246 -9.719 -6.578 1 97.75 174 ARG A N 1
ATOM 1282 C CA . ARG A 1 174 ? 3.041 -8.953 -6.871 1 97.75 174 ARG A CA 1
ATOM 1283 C C . ARG A 1 174 ? 2.039 -9.039 -5.727 1 97.75 174 ARG A C 1
ATOM 1285 O O . ARG A 1 174 ? 1.361 -8.062 -5.41 1 97.75 174 ARG A O 1
ATOM 1292 N N . SER A 1 175 ? 1.918 -10.203 -5.133 1 97.5 175 SER A N 1
ATOM 1293 C CA . SER A 1 175 ? 0.989 -10.445 -4.031 1 97.5 175 SER A CA 1
ATOM 1294 C C . SER A 1 175 ? 1.295 -9.539 -2.844 1 97.5 175 SER A C 1
ATOM 1296 O O . SER A 1 175 ? 0.382 -9.078 -2.152 1 97.5 175 SER A O 1
ATOM 1298 N N . ILE A 1 176 ? 2.568 -9.328 -2.605 1 98.56 176 ILE A N 1
ATOM 1299 C CA . ILE A 1 176 ? 2.986 -8.477 -1.496 1 98.56 176 ILE A CA 1
ATOM 1300 C C . ILE A 1 176 ? 2.383 -7.082 -1.658 1 98.56 176 ILE A C 1
ATOM 1302 O O . ILE A 1 176 ? 1.785 -6.543 -0.723 1 98.56 176 ILE A O 1
ATOM 1306 N N . TYR A 1 177 ? 2.504 -6.527 -2.832 1 98.81 177 TYR A N 1
ATOM 1307 C CA . TYR A 1 177 ? 2.02 -5.172 -3.059 1 98.81 177 TYR A CA 1
ATOM 1308 C C . TYR A 1 177 ? 0.497 -5.129 -3.07 1 98.81 177 TYR A C 1
ATOM 1310 O O . TYR A 1 177 ? -0.113 -4.277 -2.422 1 98.81 177 TYR A O 1
ATOM 1318 N N . MET A 1 178 ? -0.13 -5.988 -3.818 1 98.62 178 MET A N 1
ATOM 1319 C CA . MET A 1 178 ? -1.573 -5.922 -4.023 1 98.62 178 MET A CA 1
ATOM 1320 C C . MET A 1 178 ? -2.324 -6.203 -2.729 1 98.62 178 MET A C 1
ATOM 1322 O O . MET A 1 178 ? -3.254 -5.477 -2.373 1 98.62 178 MET A O 1
ATOM 1326 N N . LYS A 1 179 ? -1.948 -7.207 -2.039 1 98.75 179 LYS A N 1
ATOM 1327 C CA . LYS A 1 179 ? -2.633 -7.555 -0.799 1 98.75 179 LYS A CA 1
ATOM 1328 C C . LYS A 1 179 ? -2.254 -6.598 0.327 1 98.75 179 LYS A C 1
ATOM 1330 O O . LYS A 1 179 ? -3.082 -6.281 1.186 1 98.75 179 LYS A O 1
ATOM 1335 N N . GLY A 1 180 ? -0.972 -6.148 0.324 1 98.88 180 GLY A N 1
ATOM 1336 C CA . GLY A 1 180 ? -0.572 -5.133 1.287 1 98.88 180 GLY A CA 1
ATOM 1337 C C . GLY A 1 180 ? -1.311 -3.818 1.111 1 98.88 180 GLY A C 1
ATOM 1338 O O . GLY A 1 180 ? -1.721 -3.195 2.092 1 98.88 180 GLY A O 1
ATOM 1339 N N . THR A 1 181 ? -1.466 -3.387 -0.128 1 98.88 181 THR A N 1
ATOM 1340 C CA . THR A 1 181 ? -2.195 -2.158 -0.418 1 98.88 181 THR A CA 1
ATOM 1341 C C . THR A 1 181 ? -3.662 -2.293 -0.02 1 98.88 181 THR A C 1
ATOM 1343 O O . THR A 1 181 ? -4.254 -1.354 0.52 1 98.88 181 THR A O 1
ATOM 1346 N N . ALA A 1 182 ? -4.27 -3.449 -0.288 1 98.81 182 ALA A N 1
ATOM 1347 C CA . ALA A 1 182 ? -5.648 -3.686 0.138 1 98.81 182 ALA A CA 1
ATOM 1348 C C . ALA A 1 182 ? -5.781 -3.572 1.654 1 98.81 182 ALA A C 1
ATOM 1350 O O . ALA A 1 182 ? -6.727 -2.965 2.158 1 98.81 182 ALA A O 1
ATOM 1351 N N . ALA A 1 183 ? -4.859 -4.191 2.357 1 98.88 183 ALA A N 1
ATOM 1352 C CA . ALA A 1 183 ? -4.859 -4.137 3.816 1 98.88 183 ALA A CA 1
ATOM 1353 C C . ALA A 1 183 ? -4.727 -2.697 4.312 1 98.88 183 ALA A C 1
ATOM 1355 O O . ALA A 1 183 ? -5.43 -2.287 5.238 1 98.88 183 ALA A O 1
ATOM 1356 N N . LEU A 1 184 ? -3.832 -1.904 3.715 1 98.88 184 LEU A N 1
ATOM 1357 C CA . LEU A 1 184 ? -3.633 -0.498 4.047 1 98.88 184 LEU A CA 1
ATOM 1358 C C . LEU A 1 184 ? -4.914 0.3 3.82 1 98.88 184 LEU A C 1
ATOM 1360 O O . LEU A 1 184 ? -5.297 1.117 4.656 1 98.88 184 LEU A O 1
ATOM 1364 N N . LEU A 1 185 ? -5.531 0.028 2.688 1 98.88 185 LEU A N 1
ATOM 1365 C CA . LEU A 1 185 ? -6.742 0.753 2.316 1 98.88 185 LEU A CA 1
ATOM 1366 C C . LEU A 1 185 ? -7.871 0.46 3.297 1 98.88 185 LEU A C 1
ATOM 1368 O O . LEU A 1 185 ? -8.625 1.362 3.67 1 98.88 185 LEU A O 1
ATOM 1372 N N . MET A 1 186 ? -8.016 -0.787 3.67 1 98.69 186 MET A N 1
ATOM 1373 C CA . MET A 1 186 ? -9.094 -1.133 4.598 1 98.69 186 MET A CA 1
ATOM 1374 C C . MET A 1 186 ? -8.906 -0.427 5.934 1 98.69 186 MET A C 1
ATOM 1376 O O . MET A 1 186 ? -9.867 0.083 6.512 1 98.69 186 MET A O 1
ATOM 1380 N N . GLU A 1 187 ? -7.676 -0.399 6.438 1 98.69 187 GLU A N 1
ATOM 1381 C CA . GLU A 1 187 ? -7.359 0.319 7.668 1 98.69 187 GLU A CA 1
ATOM 1382 C C . GLU A 1 187 ? -7.641 1.812 7.523 1 98.69 187 GLU A C 1
ATOM 1384 O O . GLU A 1 187 ? -8.305 2.41 8.375 1 98.69 187 GLU A O 1
ATOM 1389 N N . LEU A 1 188 ? -7.219 2.391 6.414 1 98.75 188 LEU A N 1
ATOM 1390 C CA . LEU A 1 188 ? -7.371 3.812 6.121 1 98.75 188 LEU A CA 1
ATOM 1391 C C . LEU A 1 188 ? -8.844 4.188 6.012 1 98.75 188 LEU A C 1
ATOM 1393 O O . LEU A 1 188 ? -9.273 5.203 6.566 1 98.75 188 LEU A O 1
ATOM 1397 N N . LEU A 1 189 ? -9.562 3.396 5.277 1 98.81 189 LEU A N 1
ATOM 1398 C CA . LEU A 1 189 ? -10.945 3.742 4.969 1 98.81 189 LEU A CA 1
ATOM 1399 C C . LEU A 1 189 ? -11.828 3.596 6.203 1 98.81 189 LEU A C 1
ATOM 1401 O O . LEU A 1 189 ? -12.789 4.355 6.383 1 98.81 189 LEU A O 1
ATOM 1405 N N . GLU A 1 190 ? -11.523 2.59 7.062 1 98.38 190 GLU A N 1
ATOM 1406 C CA . GLU A 1 190 ? -12.234 2.502 8.336 1 98.38 190 GLU A CA 1
ATOM 1407 C C . GLU A 1 190 ? -12.086 3.789 9.141 1 98.38 190 GLU A C 1
ATOM 1409 O O . GLU A 1 190 ? -13.078 4.332 9.641 1 98.38 190 GLU A O 1
ATOM 1414 N N . ALA A 1 191 ? -10.898 4.273 9.25 1 98.5 191 ALA A N 1
ATOM 1415 C CA . ALA A 1 191 ? -10.602 5.465 10.047 1 98.5 191 ALA A CA 1
ATOM 1416 C C . ALA A 1 191 ? -11.188 6.715 9.391 1 98.5 191 ALA A C 1
ATOM 1418 O O . ALA A 1 191 ? -11.812 7.539 10.062 1 98.5 191 ALA A O 1
ATOM 1419 N N . SER A 1 192 ? -11 6.887 8.078 1 98.62 192 SER A N 1
ATOM 1420 C CA . SER A 1 192 ? -11.438 8.094 7.375 1 98.62 192 SER A CA 1
ATOM 1421 C C . SER A 1 192 ? -12.953 8.211 7.379 1 98.62 192 SER A C 1
ATOM 1423 O O . SER A 1 192 ? -13.492 9.32 7.438 1 98.62 192 SER A O 1
ATOM 1425 N N . ARG A 1 193 ? -13.562 7.066 7.25 1 97.94 193 ARG A N 1
ATOM 1426 C CA . ARG A 1 193 ? -15.023 7.086 7.281 1 97.94 193 ARG A CA 1
ATOM 1427 C C . ARG A 1 193 ? -15.531 7.441 8.672 1 97.94 193 ARG A C 1
ATOM 1429 O O . ARG A 1 193 ? -16.531 8.164 8.812 1 97.94 193 ARG A O 1
ATOM 1436 N N . GLU A 1 194 ? -14.914 6.887 9.734 1 97.19 194 GLU A N 1
ATOM 1437 C CA . GLU A 1 194 ? -15.266 7.262 11.102 1 97.19 194 GLU A CA 1
ATOM 1438 C C . GLU A 1 194 ? -15.125 8.766 11.312 1 97.19 194 GLU A C 1
ATOM 1440 O O . GLU A 1 194 ? -15.93 9.367 12.023 1 97.19 194 GLU A O 1
ATOM 1445 N N . LEU A 1 195 ? -14.188 9.391 10.688 1 97.75 195 LEU A N 1
ATOM 1446 C CA . LEU A 1 195 ? -13.891 10.812 10.82 1 97.75 195 LEU A CA 1
ATOM 1447 C C . LEU A 1 195 ? -14.695 11.625 9.82 1 97.75 195 LEU A C 1
ATOM 1449 O O . LEU A 1 195 ? -14.641 12.859 9.828 1 97.75 195 LEU A O 1
ATOM 1453 N N . LYS A 1 196 ? -15.422 10.953 8.898 1 97.5 196 LYS A N 1
ATOM 1454 C CA . LYS A 1 196 ? -16.266 11.562 7.887 1 97.5 196 LYS A CA 1
ATOM 1455 C C . LYS A 1 196 ? -15.453 12.414 6.922 1 97.5 196 LYS A C 1
ATOM 1457 O O . LYS A 1 196 ? -15.891 13.484 6.496 1 97.5 196 LYS A O 1
ATOM 1462 N N . VAL A 1 197 ? -14.227 11.961 6.625 1 98.25 197 VAL A N 1
ATOM 1463 C CA . VAL A 1 197 ? -13.375 12.695 5.695 1 98.25 197 VAL A CA 1
ATOM 1464 C C . VAL A 1 197 ? -12.914 11.773 4.574 1 98.25 197 VAL A C 1
ATOM 1466 O O . VAL A 1 197 ? -11.93 12.062 3.891 1 98.25 197 VAL A O 1
ATOM 1469 N N . GLU A 1 198 ? -13.555 10.586 4.34 1 98.5 198 GLU A N 1
ATOM 1470 C CA . GLU A 1 198 ? -13.094 9.547 3.418 1 98.5 198 GLU A CA 1
ATOM 1471 C C . GLU A 1 198 ? -13.031 10.078 1.987 1 98.5 198 GLU A C 1
ATOM 1473 O O . GLU A 1 198 ? -12.117 9.727 1.235 1 98.5 198 GLU A O 1
ATOM 1478 N N . ASP A 1 199 ? -14 10.867 1.598 1 97.69 199 ASP A N 1
ATOM 1479 C CA . ASP A 1 199 ? -14.023 11.375 0.23 1 97.69 199 ASP A CA 1
ATOM 1480 C C . ASP A 1 199 ? -12.828 12.297 -0.031 1 97.69 199 ASP A C 1
ATOM 1482 O O . ASP A 1 199 ? -12.172 12.188 -1.068 1 97.69 199 ASP A O 1
ATOM 1486 N N . GLN A 1 200 ? -12.531 13.188 0.911 1 97.25 200 GLN A N 1
ATOM 1487 C CA . GLN A 1 200 ? -11.414 14.117 0.77 1 97.25 200 GLN A CA 1
ATOM 1488 C C . GLN A 1 200 ? -10.078 13.383 0.788 1 97.25 200 GLN A C 1
ATOM 1490 O O . GLN A 1 200 ? -9.164 13.734 0.041 1 97.25 200 GLN A O 1
ATOM 1495 N N . VAL A 1 201 ? -9.992 12.406 1.615 1 98.38 201 VAL A N 1
ATOM 1496 C CA . VAL A 1 201 ? -8.766 11.609 1.718 1 98.38 201 VAL A CA 1
ATOM 1497 C C . VAL A 1 201 ? -8.5 10.898 0.396 1 98.38 201 VAL A C 1
ATOM 1499 O O . VAL A 1 201 ? -7.402 10.977 -0.15 1 98.38 201 VAL A O 1
ATOM 1502 N N . LEU A 1 202 ? -9.523 10.211 -0.161 1 98.5 202 LEU A N 1
ATOM 1503 C CA . LEU A 1 202 ? -9.375 9.461 -1.405 1 98.5 202 LEU A CA 1
ATOM 1504 C C . LEU A 1 202 ? -9.047 10.398 -2.564 1 98.5 202 LEU A C 1
ATOM 1506 O O . LEU A 1 202 ? -8.234 10.062 -3.428 1 98.5 202 LEU A O 1
ATOM 1510 N N . ALA A 1 203 ? -9.719 11.539 -2.559 1 97 203 ALA A N 1
ATOM 1511 C CA . ALA A 1 203 ? -9.438 12.523 -3.602 1 97 203 ALA A CA 1
ATOM 1512 C C . ALA A 1 203 ? -7.984 12.992 -3.541 1 97 203 ALA A C 1
ATOM 1514 O O . ALA A 1 203 ? -7.34 13.172 -4.578 1 97 203 ALA A O 1
ATOM 1515 N N . SER A 1 204 ? -7.496 13.219 -2.369 1 96.62 204 SER A N 1
ATOM 1516 C CA . SER A 1 204 ? -6.121 13.672 -2.176 1 96.62 204 SER A CA 1
ATOM 1517 C C . SER A 1 204 ? -5.125 12.617 -2.65 1 96.62 204 SER A C 1
ATOM 1519 O O . SER A 1 204 ? -4.152 12.945 -3.334 1 96.62 204 SER A O 1
ATOM 1521 N N . ILE A 1 205 ? -5.328 11.367 -2.297 1 98.06 205 ILE A N 1
ATOM 1522 C CA . ILE A 1 205 ? -4.438 10.281 -2.705 1 98.06 205 ILE A CA 1
ATOM 1523 C C . ILE A 1 205 ? -4.496 10.117 -4.223 1 98.06 205 ILE A C 1
ATOM 1525 O O . ILE A 1 205 ? -3.461 9.953 -4.875 1 98.06 205 ILE A O 1
ATOM 1529 N N . LYS A 1 206 ? -5.711 10.18 -4.758 1 97.94 206 LYS A N 1
ATOM 1530 C CA . LYS A 1 206 ? -5.922 10.062 -6.199 1 97.94 206 LYS A CA 1
ATOM 1531 C C . LYS A 1 206 ? -5.094 11.086 -6.961 1 97.94 206 LYS A C 1
ATOM 1533 O O . LYS A 1 206 ? -4.48 10.766 -7.98 1 97.94 206 LYS A O 1
ATOM 1538 N N . GLU A 1 207 ? -5.066 12.289 -6.488 1 95.56 207 GLU A N 1
ATOM 1539 C CA . GLU A 1 207 ? -4.305 13.352 -7.133 1 95.56 207 GLU A CA 1
ATOM 1540 C C . GLU A 1 207 ? -2.834 12.977 -7.27 1 95.56 207 GLU A C 1
ATOM 1542 O O . GLU A 1 207 ? -2.213 13.242 -8.305 1 95.56 207 GLU A O 1
ATOM 1547 N N . THR A 1 208 ? -2.293 12.383 -6.293 1 95.88 208 THR A N 1
ATOM 1548 C CA . THR A 1 208 ? -0.889 11.992 -6.312 1 95.88 208 THR A CA 1
ATOM 1549 C C . THR A 1 208 ? -0.686 10.766 -7.207 1 95.88 208 THR A C 1
ATOM 1551 O O . THR A 1 208 ? 0.225 10.75 -8.039 1 95.88 208 THR A O 1
ATOM 1554 N N . MET A 1 209 ? -1.53 9.766 -7.105 1 97.62 209 MET A N 1
ATOM 1555 C CA . MET A 1 209 ? -1.348 8.477 -7.758 1 97.62 209 MET A CA 1
ATOM 1556 C C . MET A 1 209 ? -1.581 8.586 -9.258 1 97.62 209 MET A C 1
ATOM 1558 O O . MET A 1 209 ? -1.065 7.773 -10.031 1 97.62 209 MET A O 1
ATOM 1562 N N . GLU A 1 210 ? -2.318 9.609 -9.664 1 97.62 210 GLU A N 1
ATOM 1563 C CA . GLU A 1 210 ? -2.652 9.727 -11.078 1 97.62 210 GLU A CA 1
ATOM 1564 C C . GLU A 1 210 ? -1.908 10.891 -11.734 1 97.62 210 GLU A C 1
ATOM 1566 O O . GLU A 1 210 ? -2.094 11.164 -12.914 1 97.62 210 GLU A O 1
ATOM 1571 N N . ALA A 1 211 ? -1.1 11.609 -10.945 1 96.56 211 ALA A N 1
ATOM 1572 C CA . ALA A 1 211 ? -0.418 12.797 -11.453 1 96.56 211 ALA A CA 1
ATOM 1573 C C . ALA A 1 211 ? 0.643 12.422 -12.484 1 96.56 211 ALA A C 1
ATOM 1575 O O . ALA A 1 211 ? 0.95 13.203 -13.383 1 96.56 211 ALA A O 1
ATOM 1576 N N . VAL A 1 212 ? 1.311 11.273 -12.391 1 97.44 212 VAL A N 1
ATOM 1577 C CA . VAL A 1 212 ? 2.369 10.75 -13.25 1 97.44 212 VAL A CA 1
ATOM 1578 C C . VAL A 1 212 ? 2.197 9.242 -13.422 1 97.44 212 VAL A C 1
ATOM 1580 O O . VAL A 1 212 ? 1.421 8.617 -12.695 1 97.44 212 VAL A O 1
ATOM 1583 N N . PRO A 1 213 ? 2.938 8.695 -14.359 1 97.75 213 PRO A N 1
ATOM 1584 C CA . PRO A 1 213 ? 2.85 7.238 -14.516 1 97.75 213 PRO A CA 1
ATOM 1585 C C . PRO A 1 213 ? 3.285 6.48 -13.266 1 97.75 213 PRO A C 1
ATOM 1587 O O . PRO A 1 213 ? 4.133 6.965 -12.508 1 97.75 213 PRO A O 1
ATOM 1590 N N . PHE A 1 214 ? 2.791 5.336 -13.055 1 98.44 214 PHE A N 1
ATOM 1591 C CA . PHE A 1 214 ? 2.969 4.531 -11.859 1 98.44 214 PHE A CA 1
ATOM 1592 C C . PHE A 1 214 ? 4.449 4.367 -11.531 1 98.44 214 PHE A C 1
ATOM 1594 O O . PHE A 1 214 ? 4.844 4.445 -10.367 1 98.44 214 PHE A O 1
ATOM 1601 N N . GLU A 1 215 ? 5.305 4.086 -12.531 1 98 215 GLU A N 1
ATOM 1602 C CA . GLU A 1 215 ? 6.734 3.885 -12.297 1 98 215 GLU A CA 1
ATOM 1603 C C . GLU A 1 215 ? 7.367 5.113 -11.656 1 98 215 GLU A C 1
ATOM 1605 O O . GLU A 1 215 ? 8.281 4.992 -10.836 1 98 215 GLU A O 1
ATOM 1610 N N . GLN A 1 216 ? 6.879 6.242 -12.086 1 98.25 216 GLN A N 1
ATOM 1611 C CA . GLN A 1 216 ? 7.395 7.484 -11.516 1 98.25 216 GLN A CA 1
ATOM 1612 C C . GLN A 1 216 ? 6.906 7.672 -10.078 1 98.25 216 GLN A C 1
ATOM 1614 O O . GLN A 1 216 ? 7.625 8.219 -9.242 1 98.25 216 GLN A O 1
ATOM 1619 N N . VAL A 1 217 ? 5.652 7.305 -9.766 1 98.5 217 VAL A N 1
ATOM 1620 C CA . VAL A 1 217 ? 5.156 7.324 -8.391 1 98.5 217 VAL A CA 1
ATOM 1621 C C . VAL A 1 217 ? 6.047 6.453 -7.504 1 98.5 217 VAL A C 1
ATOM 1623 O O . VAL A 1 217 ? 6.461 6.879 -6.422 1 98.5 217 VAL A O 1
ATOM 1626 N N . VAL A 1 218 ? 6.363 5.223 -8.023 1 98.81 218 VAL A N 1
ATOM 1627 C CA . VAL A 1 218 ? 7.227 4.293 -7.305 1 98.81 218 VAL A CA 1
ATOM 1628 C C . VAL A 1 218 ? 8.57 4.957 -7.008 1 98.81 218 VAL A C 1
ATOM 1630 O O . VAL A 1 218 ? 9.039 4.941 -5.867 1 98.81 218 VAL A O 1
ATOM 1633 N N . ASN A 1 219 ? 9.141 5.508 -8.023 1 98.75 219 ASN A N 1
ATOM 1634 C CA . ASN A 1 219 ? 10.453 6.133 -7.875 1 98.75 219 ASN A CA 1
ATOM 1635 C C . ASN A 1 219 ? 10.414 7.281 -6.871 1 98.75 219 ASN A C 1
ATOM 1637 O O . ASN A 1 219 ? 11.305 7.402 -6.027 1 98.75 219 ASN A O 1
ATOM 1641 N N . GLN A 1 220 ? 9.43 8.133 -6.91 1 98 220 GLN A N 1
ATOM 1642 C CA . GLN A 1 220 ? 9.297 9.281 -6.02 1 98 220 GLN A CA 1
ATOM 1643 C C . GLN A 1 220 ? 9.117 8.836 -4.574 1 98 220 GLN A C 1
ATOM 1645 O O . GLN A 1 220 ? 9.727 9.398 -3.662 1 98 220 GLN A O 1
ATOM 1650 N N . LEU A 1 221 ? 8.312 7.832 -4.355 1 98.56 221 LEU A N 1
ATOM 1651 C CA . LEU A 1 221 ? 8.039 7.355 -3.004 1 98.56 221 LEU A CA 1
ATOM 1652 C C . LEU A 1 221 ? 9.289 6.738 -2.383 1 98.56 221 LEU A C 1
ATOM 1654 O O . LEU A 1 221 ? 9.633 7.039 -1.237 1 98.56 221 LEU A O 1
ATOM 1658 N N . VAL A 1 222 ? 9.953 5.926 -3.172 1 98.81 222 VAL A N 1
ATOM 1659 C CA . VAL A 1 222 ? 11.086 5.176 -2.633 1 98.81 222 VAL A CA 1
ATOM 1660 C C . VAL A 1 222 ? 12.273 6.113 -2.428 1 98.81 222 VAL A C 1
ATOM 1662 O O . VAL A 1 222 ? 12.898 6.105 -1.366 1 98.81 222 VAL A O 1
ATOM 1665 N N . THR A 1 223 ? 12.609 6.949 -3.434 1 98.62 223 THR A N 1
ATOM 1666 C CA . THR A 1 223 ? 13.758 7.844 -3.312 1 98.62 223 THR A CA 1
ATOM 1667 C C . THR A 1 223 ? 13.508 8.891 -2.227 1 98.62 223 THR A C 1
ATOM 1669 O O . THR A 1 223 ? 14.406 9.195 -1.438 1 98.62 223 THR A O 1
ATOM 1672 N N . GLY A 1 224 ? 12.297 9.438 -2.16 1 97.62 224 GLY A N 1
ATOM 1673 C CA . GLY A 1 224 ? 11.969 10.383 -1.101 1 97.62 224 GLY A CA 1
ATOM 1674 C C . GLY A 1 224 ? 12.07 9.773 0.286 1 97.62 224 GLY A C 1
ATOM 1675 O O . GLY A 1 224 ? 12.602 10.398 1.204 1 97.62 224 GLY A O 1
ATOM 1676 N N . THR A 1 225 ? 11.57 8.555 0.469 1 98.25 225 THR A N 1
ATOM 1677 C CA . THR A 1 225 ? 11.586 7.887 1.766 1 98.25 225 THR A CA 1
ATOM 1678 C C . THR A 1 225 ? 13.016 7.566 2.193 1 98.25 225 THR A C 1
ATOM 1680 O O . THR A 1 225 ? 13.336 7.605 3.383 1 98.25 225 THR A O 1
ATOM 1683 N N . SER A 1 226 ? 13.914 7.32 1.224 1 98.19 226 SER A N 1
ATOM 1684 C CA . SER A 1 226 ? 15.297 6.984 1.548 1 98.19 226 SER A CA 1
ATOM 1685 C C . SER A 1 226 ? 15.961 8.102 2.342 1 98.19 226 SER A C 1
ATOM 1687 O O . SER A 1 226 ? 16.828 7.836 3.189 1 98.19 226 SER A O 1
ATOM 1689 N N . ILE A 1 227 ? 15.602 9.328 2.131 1 96.94 227 ILE A N 1
ATOM 1690 C CA . ILE A 1 227 ? 16.297 10.438 2.789 1 96.94 227 ILE A CA 1
ATOM 1691 C C . ILE A 1 227 ? 15.398 11.023 3.877 1 96.94 227 ILE A C 1
ATOM 1693 O O . ILE A 1 227 ? 15.859 11.805 4.719 1 96.94 227 ILE A O 1
ATOM 1697 N N . HIS A 1 228 ? 14.117 10.641 3.924 1 96.62 228 HIS A N 1
ATOM 1698 C CA . HIS A 1 228 ? 13.195 11.258 4.867 1 96.62 228 HIS A CA 1
ATOM 1699 C C . HIS A 1 228 ? 12.555 10.219 5.777 1 96.62 228 HIS A C 1
ATOM 1701 O O . HIS A 1 228 ? 11.539 10.492 6.422 1 96.62 228 HIS A O 1
ATOM 1707 N N . SER A 1 229 ? 13.086 8.984 5.832 1 97.62 229 SER A N 1
ATOM 1708 C CA . SER A 1 229 ? 12.461 7.895 6.562 1 97.62 229 SER A CA 1
ATOM 1709 C C . SER A 1 229 ? 12.281 8.242 8.039 1 97.62 229 SER A C 1
ATOM 1711 O O . SER A 1 229 ? 11.258 7.914 8.641 1 97.62 229 SER A O 1
ATOM 1713 N N . GLU A 1 230 ? 13.281 8.891 8.648 1 96.44 230 GLU A N 1
ATOM 1714 C CA . GLU A 1 230 ? 13.195 9.25 10.062 1 96.44 230 GLU A CA 1
ATOM 1715 C C . GLU A 1 230 ? 12.031 10.195 10.32 1 96.44 230 GLU A C 1
ATOM 1717 O O . GLU A 1 230 ? 11.188 9.938 11.188 1 96.44 230 GLU A O 1
ATOM 1722 N N . ARG A 1 231 ? 12.008 11.266 9.641 1 94.06 231 ARG A N 1
ATOM 1723 C CA . ARG A 1 231 ? 10.938 12.242 9.781 1 94.06 231 ARG A CA 1
ATOM 1724 C C . ARG A 1 231 ? 9.578 11.602 9.523 1 94.06 231 ARG A C 1
ATOM 1726 O O . ARG A 1 231 ? 8.617 11.852 10.258 1 94.06 231 ARG A O 1
ATOM 1733 N N . ARG A 1 232 ? 9.438 10.812 8.461 1 96.31 232 ARG A N 1
ATOM 1734 C CA . ARG A 1 232 ? 8.18 10.172 8.086 1 96.31 232 ARG A CA 1
ATOM 1735 C C . ARG A 1 232 ? 7.734 9.18 9.156 1 96.31 232 ARG A C 1
ATOM 1737 O O . ARG A 1 232 ? 6.539 9.047 9.43 1 96.31 232 ARG A O 1
ATOM 1744 N N . GLY A 1 233 ? 8.711 8.477 9.75 1 97.12 233 GLY A N 1
ATOM 1745 C CA . GLY A 1 233 ? 8.375 7.609 10.867 1 97.12 233 GLY A CA 1
ATOM 1746 C C . GLY A 1 233 ? 7.77 8.352 12.039 1 97.12 233 GLY A C 1
ATOM 1747 O O . GLY A 1 233 ? 6.789 7.895 12.633 1 97.12 233 GLY A O 1
ATOM 1748 N N . ILE A 1 234 ? 8.328 9.469 12.367 1 94 234 ILE A N 1
ATOM 1749 C CA . ILE A 1 234 ? 7.836 10.305 13.453 1 94 234 ILE A CA 1
ATOM 1750 C C . ILE A 1 234 ? 6.426 10.797 13.133 1 94 234 ILE A C 1
ATOM 1752 O O . ILE A 1 234 ? 5.555 10.812 14 1 94 234 ILE A O 1
ATOM 1756 N N . GLU A 1 235 ? 6.184 11.18 11.914 1 93.62 235 GLU A N 1
ATOM 1757 C CA . GLU A 1 235 ? 4.879 11.68 11.492 1 93.62 235 GLU A CA 1
ATOM 1758 C C . GLU A 1 235 ? 3.807 10.602 11.633 1 93.62 235 GLU A C 1
ATOM 1760 O O . GLU A 1 235 ? 2.646 10.906 11.914 1 93.62 235 GLU A O 1
ATOM 1765 N N . LEU A 1 236 ? 4.137 9.344 11.484 1 97.88 236 LEU A N 1
ATOM 1766 C CA . LEU A 1 236 ? 3.174 8.25 11.586 1 97.88 236 LEU A CA 1
ATOM 1767 C C . LEU A 1 236 ? 2.723 8.062 13.031 1 97.88 236 LEU A C 1
ATOM 1769 O O . LEU A 1 236 ? 1.707 7.418 13.289 1 97.88 236 LEU A O 1
ATOM 1773 N N . GLU A 1 237 ? 3.502 8.656 13.969 1 96.56 237 GLU A N 1
ATOM 1774 C CA . GLU A 1 237 ? 3.078 8.586 15.367 1 96.56 237 GLU A CA 1
ATOM 1775 C C . GLU A 1 237 ? 1.759 9.32 15.578 1 96.56 237 GLU A C 1
ATOM 1777 O O . GLU A 1 237 ? 0.915 8.883 16.359 1 96.56 237 GLU A O 1
ATOM 1782 N N . GLY A 1 238 ? 1.601 10.461 14.906 1 95.94 238 GLY A N 1
ATOM 1783 C CA . GLY A 1 238 ? 0.33 11.164 14.961 1 95.94 238 GLY A CA 1
ATOM 1784 C C . GLY A 1 238 ? -0.831 10.352 14.43 1 95.94 238 GLY A C 1
ATOM 1785 O O . GLY A 1 238 ? -1.918 10.352 15.008 1 95.94 238 GLY A O 1
ATOM 1786 N N . SER A 1 239 ? -0.616 9.641 13.312 1 98.06 239 SER A N 1
ATOM 1787 C CA . SER A 1 239 ? -1.639 8.766 12.75 1 98.06 239 SER A CA 1
ATOM 1788 C C . SER A 1 239 ? -1.987 7.633 13.711 1 98.06 239 SER A C 1
ATOM 1790 O O . SER A 1 239 ? -3.162 7.312 13.906 1 98.06 239 SER A O 1
ATOM 1792 N N . LEU A 1 240 ? -0.948 7.059 14.297 1 98.38 240 LEU A N 1
ATOM 1793 C CA . LEU A 1 240 ? -1.149 5.949 15.227 1 98.38 240 LEU A CA 1
ATOM 1794 C C . LEU A 1 240 ? -1.96 6.395 16.438 1 98.38 240 LEU A C 1
ATOM 1796 O O . LEU A 1 240 ? -2.846 5.672 16.891 1 98.38 240 LEU A O 1
ATOM 1800 N N . GLU A 1 241 ? -1.631 7.535 16.953 1 97 241 GLU A N 1
ATOM 1801 C CA . GLU A 1 241 ? -2.371 8.07 18.094 1 97 241 GLU A CA 1
ATOM 1802 C C . GLU A 1 241 ? -3.848 8.258 17.75 1 97 241 GLU A C 1
ATOM 1804 O O . GLU A 1 241 ? -4.723 7.93 18.562 1 97 241 GLU A O 1
ATOM 1809 N N . LEU A 1 242 ? -4.09 8.828 16.609 1 97.25 242 LEU A N 1
ATOM 1810 C CA . LEU A 1 242 ? -5.473 9.039 16.188 1 97.25 242 LEU A CA 1
ATOM 1811 C C . LEU A 1 242 ? -6.195 7.707 16.016 1 97.25 242 LEU A C 1
ATOM 1813 O O . LEU A 1 242 ? -7.352 7.566 16.422 1 97.25 242 LEU A O 1
ATOM 1817 N N . LEU A 1 243 ? -5.574 6.715 15.398 1 98.19 243 LEU A N 1
ATOM 1818 C CA . LEU A 1 243 ? -6.176 5.395 15.211 1 98.19 243 LEU A CA 1
ATOM 1819 C C . LEU A 1 243 ? -6.5 4.75 16.562 1 98.19 243 LEU A C 1
ATOM 1821 O O . LEU A 1 243 ? -7.527 4.086 16.703 1 98.19 243 LEU A O 1
ATOM 1825 N N . GLU A 1 244 ? -5.625 4.934 17.5 1 97.31 244 GLU A N 1
ATOM 1826 C CA . GLU A 1 244 ? -5.863 4.422 18.844 1 97.31 244 GLU A CA 1
ATOM 1827 C C . GLU A 1 244 ? -7.094 5.07 19.484 1 97.31 244 GLU A C 1
ATOM 1829 O O . GLU A 1 244 ? -7.922 4.387 20.094 1 97.31 244 GLU A O 1
ATOM 1834 N N . GLN A 1 245 ? -7.168 6.359 19.359 1 95.69 245 GLN A N 1
ATOM 1835 C CA . GLN A 1 245 ? -8.32 7.082 19.875 1 95.69 245 GLN A CA 1
ATOM 1836 C C . GLN A 1 245 ? -9.617 6.566 19.266 1 95.69 245 GLN A C 1
ATOM 1838 O O . GLN A 1 245 ? -10.656 6.547 19.922 1 95.69 245 GLN A O 1
ATOM 1843 N N . LEU A 1 246 ? -9.562 6.148 18.047 1 96.25 246 LEU A N 1
ATOM 1844 C CA . LEU A 1 246 ? -10.734 5.684 17.312 1 96.25 246 LEU A CA 1
ATOM 1845 C C . LEU A 1 246 ? -10.961 4.191 17.547 1 96.25 246 LEU A C 1
ATOM 1847 O O . LEU A 1 246 ? -11.922 3.617 17.031 1 96.25 246 LEU A O 1
ATOM 1851 N N . SER A 1 247 ? -10.039 3.521 18.266 1 96.06 247 SER A N 1
ATOM 1852 C CA . SER A 1 247 ? -10.094 2.086 18.531 1 96.06 247 SER A CA 1
ATOM 1853 C C . SER A 1 247 ? -10.094 1.292 17.219 1 96.06 247 SER A C 1
ATOM 1855 O O . SER A 1 247 ? -10.875 0.348 17.062 1 96.06 247 SER A O 1
ATOM 1857 N N . ILE A 1 248 ? -9.32 1.749 16.297 1 96.69 248 ILE A N 1
ATOM 1858 C CA . ILE A 1 248 ? -9.188 1.076 15.008 1 96.69 248 ILE A CA 1
ATOM 1859 C C . ILE A 1 248 ? -7.934 0.202 15.016 1 96.69 248 ILE A C 1
ATOM 1861 O O . ILE A 1 248 ? -6.883 0.611 15.516 1 96.69 248 ILE A O 1
ATOM 1865 N N . ASN A 1 249 ? -8.078 -1.06 14.57 1 96.81 249 ASN A N 1
ATOM 1866 C CA . ASN A 1 249 ? -6.926 -1.931 14.391 1 96.81 249 ASN A CA 1
ATOM 1867 C C . ASN A 1 249 ? -5.883 -1.297 13.477 1 96.81 249 ASN A C 1
ATOM 1869 O O . ASN A 1 249 ? -6.141 -1.085 12.289 1 96.81 249 ASN A O 1
ATOM 1873 N N . SER A 1 250 ? -4.711 -0.956 14.016 1 98.56 250 SER A N 1
ATOM 1874 C CA . SER A 1 250 ? -3.75 -0.111 13.312 1 98.56 250 SER A CA 1
ATOM 1875 C C . SER A 1 250 ? -2.502 -0.898 12.93 1 98.56 250 SER A C 1
ATOM 1877 O O . SER A 1 250 ? -1.404 -0.341 12.867 1 98.56 250 SER A O 1
ATOM 1879 N N . VAL A 1 251 ? -2.598 -2.189 12.672 1 98.81 251 VAL A N 1
ATOM 1880 C CA . VAL A 1 251 ? -1.449 -3.07 12.484 1 98.81 251 VAL A CA 1
ATOM 1881 C C . VAL A 1 251 ? -0.656 -2.631 11.25 1 98.81 251 VAL A C 1
ATOM 1883 O O . VAL A 1 251 ? 0.574 -2.719 11.234 1 98.81 251 VAL A O 1
ATOM 1886 N N . MET A 1 252 ? -1.275 -2.162 10.18 1 98.88 252 MET A N 1
ATOM 1887 C CA . MET A 1 252 ? -0.575 -1.746 8.961 1 98.88 252 MET A CA 1
ATOM 1888 C C . MET A 1 252 ? 0.223 -0.47 9.211 1 98.88 252 MET A C 1
ATOM 1890 O O . MET A 1 252 ? 1.373 -0.361 8.781 1 98.88 252 MET A O 1
ATOM 1894 N N . THR A 1 253 ? -0.421 0.529 9.867 1 98.94 253 THR A N 1
ATOM 1895 C CA . THR A 1 253 ? 0.273 1.772 10.18 1 98.94 253 THR A CA 1
ATOM 1896 C C . THR A 1 253 ? 1.452 1.511 11.117 1 98.94 253 THR A C 1
ATOM 1898 O O . THR A 1 253 ? 2.518 2.111 10.961 1 98.94 253 THR A O 1
ATOM 1901 N N . GLN A 1 254 ? 1.258 0.608 12.078 1 98.88 254 GLN A N 1
ATOM 1902 C CA . GLN A 1 254 ? 2.348 0.223 12.969 1 98.88 254 GLN A CA 1
ATOM 1903 C C . GLN A 1 254 ? 3.512 -0.379 12.188 1 98.88 254 GLN A C 1
ATOM 1905 O O . GLN A 1 254 ? 4.672 -0.05 12.438 1 98.88 254 GLN A O 1
ATOM 1910 N N . ALA A 1 255 ? 3.225 -1.273 11.297 1 98.94 255 ALA A N 1
ATOM 1911 C CA . ALA A 1 255 ? 4.254 -1.916 10.484 1 98.94 255 ALA A CA 1
ATOM 1912 C C . ALA A 1 255 ? 4.965 -0.898 9.602 1 98.94 255 ALA A C 1
ATOM 1914 O O . ALA A 1 255 ? 6.176 -0.999 9.375 1 98.94 255 ALA A O 1
ATOM 1915 N N . SER A 1 256 ? 4.203 0.049 9.016 1 98.94 256 SER A N 1
ATOM 1916 C CA . SER A 1 256 ? 4.805 1.104 8.203 1 98.94 256 SER A CA 1
ATOM 1917 C C . SER A 1 256 ? 5.848 1.884 9 1 98.94 256 SER A C 1
ATOM 1919 O O . SER A 1 256 ? 6.949 2.135 8.516 1 98.94 256 SER A O 1
ATOM 1921 N N . LYS A 1 257 ? 5.473 2.242 10.219 1 98.81 257 LYS A N 1
ATOM 1922 C CA . LYS A 1 257 ? 6.422 2.953 11.07 1 98.81 257 LYS A CA 1
ATOM 1923 C C . LYS A 1 257 ? 7.652 2.096 11.359 1 98.81 257 LYS A C 1
ATOM 1925 O O . LYS A 1 257 ? 8.781 2.588 11.312 1 98.81 257 LYS A O 1
ATOM 1930 N N . THR A 1 258 ? 7.422 0.836 11.711 1 98.75 258 THR A N 1
ATOM 1931 C CA . THR A 1 258 ? 8.516 -0.084 12 1 98.75 258 THR A CA 1
ATOM 1932 C C . THR A 1 258 ? 9.461 -0.193 10.805 1 98.75 258 THR A C 1
ATOM 1934 O O . THR A 1 258 ? 10.68 -0.183 10.969 1 98.75 258 THR A O 1
ATOM 1937 N N . LYS A 1 259 ? 8.93 -0.342 9.609 1 98.69 259 LYS A N 1
ATOM 1938 C CA . LYS A 1 259 ? 9.734 -0.446 8.398 1 98.69 259 LYS A CA 1
ATOM 1939 C C . LYS A 1 259 ? 10.539 0.832 8.164 1 98.69 259 LYS A C 1
ATOM 1941 O O . LYS A 1 259 ? 11.711 0.774 7.797 1 98.69 259 LYS A O 1
ATOM 1946 N N . LEU A 1 260 ? 9.906 1.979 8.328 1 98.5 260 LEU A N 1
ATOM 1947 C CA . LEU A 1 260 ? 10.594 3.25 8.125 1 98.5 260 LEU A CA 1
ATOM 1948 C C . LEU A 1 260 ? 11.711 3.432 9.148 1 98.5 260 LEU A C 1
ATOM 1950 O O . LEU A 1 260 ? 12.773 3.963 8.82 1 98.5 260 LEU A O 1
ATOM 1954 N N . ASP A 1 261 ? 11.438 3.006 10.391 1 97.88 261 ASP A N 1
ATOM 1955 C CA . ASP A 1 261 ? 12.484 3.031 11.406 1 97.88 261 ASP A CA 1
ATOM 1956 C C . ASP A 1 261 ? 13.664 2.148 11 1 97.88 261 ASP A C 1
ATOM 1958 O O . ASP A 1 261 ? 14.828 2.529 11.18 1 97.88 261 ASP A O 1
ATOM 1962 N N . TYR A 1 262 ? 13.352 0.98 10.562 1 96.88 262 TYR A N 1
ATOM 1963 C CA . TYR A 1 262 ? 14.375 0.061 10.07 1 96.88 262 TYR A CA 1
ATOM 1964 C C . TYR A 1 262 ? 15.203 0.705 8.969 1 96.88 262 TYR A C 1
ATOM 1966 O O . TYR A 1 262 ? 16.438 0.644 8.992 1 96.88 262 TYR A O 1
ATOM 1974 N N . VAL A 1 263 ? 14.57 1.355 8.023 1 97.19 263 VAL A N 1
ATOM 1975 C CA . VAL A 1 263 ? 15.234 2.01 6.898 1 97.19 263 VAL A CA 1
ATOM 1976 C C . VAL A 1 263 ? 16.125 3.143 7.414 1 97.19 263 VAL A C 1
ATOM 1978 O O . VAL A 1 263 ? 17.234 3.332 6.934 1 97.19 263 VAL A O 1
ATOM 1981 N N . SER A 1 264 ? 15.609 3.879 8.367 1 96.81 264 SER A N 1
ATOM 1982 C CA . SER A 1 264 ? 16.375 4.973 8.953 1 96.81 264 SER A CA 1
ATOM 1983 C C . SER A 1 264 ? 17.656 4.465 9.594 1 96.81 264 SER A C 1
ATOM 1985 O O . SER A 1 264 ? 18.688 5.133 9.531 1 96.81 264 SER A O 1
ATOM 1987 N N . GLN A 1 265 ? 17.594 3.336 10.211 1 96.5 265 GLN A N 1
ATOM 1988 C CA . GLN A 1 265 ? 18.734 2.762 10.898 1 96.5 265 GLN A CA 1
ATOM 1989 C C . GLN A 1 265 ? 19.812 2.336 9.914 1 96.5 265 GLN A C 1
ATOM 1991 O O . GLN A 1 265 ? 20.984 2.213 10.289 1 96.5 265 GLN A O 1
ATOM 1996 N N . LEU A 1 266 ? 19.484 2.109 8.672 1 96.44 266 LEU A N 1
ATOM 1997 C CA . LEU A 1 266 ? 20.453 1.73 7.656 1 96.44 266 LEU A CA 1
ATOM 1998 C C . LEU A 1 266 ? 21.375 2.904 7.312 1 96.44 266 LEU A C 1
ATOM 2000 O O . LEU A 1 266 ? 22.438 2.717 6.727 1 96.44 266 LEU A O 1
ATOM 2004 N N . GLY A 1 267 ? 20.906 4.176 7.578 1 96.31 267 GLY A N 1
ATOM 2005 C CA . GLY A 1 267 ? 21.734 5.352 7.383 1 96.31 267 GLY A CA 1
ATOM 2006 C C . GLY A 1 267 ? 21.812 5.789 5.934 1 96.31 267 GLY A C 1
ATOM 2007 O O . GLY A 1 267 ? 22.859 6.242 5.473 1 96.31 267 GLY A O 1
ATOM 2008 N N . LEU A 1 268 ? 20.734 5.621 5.203 1 96.94 268 LEU A N 1
ATOM 2009 C CA . LEU A 1 268 ? 20.734 5.957 3.781 1 96.94 268 LEU A CA 1
ATOM 2010 C C . LEU A 1 268 ? 20.906 7.457 3.578 1 96.94 268 LEU A C 1
ATOM 2012 O O . LEU A 1 268 ? 21.562 7.883 2.617 1 96.94 268 LEU A O 1
ATOM 2016 N N . ARG A 1 269 ? 20.281 8.273 4.43 1 95.75 269 ARG A N 1
ATOM 2017 C CA . ARG A 1 269 ? 20.422 9.719 4.316 1 95.75 269 ARG A CA 1
ATOM 2018 C C . ARG A 1 269 ? 21.891 10.133 4.32 1 95.75 269 ARG A C 1
ATOM 2020 O O . ARG A 1 269 ? 22.297 10.984 3.527 1 95.75 269 ARG A O 1
ATOM 2027 N N . GLN A 1 270 ? 22.672 9.547 5.199 1 95.81 270 GLN A N 1
ATOM 2028 C CA . GLN A 1 270 ? 24.094 9.82 5.266 1 95.81 270 GLN A CA 1
ATOM 2029 C C . GLN A 1 270 ? 24.812 9.32 4.016 1 95.81 270 GLN A C 1
ATOM 2031 O O . GLN A 1 270 ? 25.672 10.016 3.469 1 95.81 270 GLN A O 1
ATOM 2036 N N . SER A 1 271 ? 24.422 8.086 3.633 1 96.12 271 SER A N 1
ATOM 2037 C CA . SER A 1 271 ? 25.047 7.496 2.453 1 96.12 271 SER A CA 1
ATOM 2038 C C . SER A 1 271 ? 24.875 8.391 1.23 1 96.12 271 SER A C 1
ATOM 2040 O O . SER A 1 271 ? 25.766 8.461 0.38 1 96.12 271 SER A O 1
ATOM 2042 N N . PHE A 1 272 ? 23.75 9.031 1.123 1 97.38 272 PHE A N 1
ATOM 2043 C CA . PHE A 1 272 ? 23.453 9.852 -0.047 1 97.38 272 PHE A CA 1
ATOM 2044 C C . PHE A 1 272 ? 23.734 11.32 0.235 1 97.38 272 PHE A C 1
ATOM 2046 O O . PHE A 1 272 ? 23.297 12.195 -0.518 1 97.38 272 PHE A O 1
ATOM 2053 N N . LYS A 1 273 ? 24.344 11.688 1.371 1 95.62 273 LYS A N 1
ATOM 2054 C CA . LYS A 1 273 ? 24.766 13.031 1.771 1 95.62 273 LYS A CA 1
ATOM 2055 C C . LYS A 1 273 ? 23.562 13.984 1.807 1 95.62 273 LYS A C 1
ATOM 2057 O O . LYS A 1 273 ? 23.672 15.133 1.377 1 95.62 273 LYS A O 1
ATOM 2062 N N . GLY A 1 274 ? 22.406 13.367 2.098 1 93.56 274 GLY A N 1
ATOM 2063 C CA . GLY A 1 274 ? 21.203 14.148 2.264 1 93.56 274 GLY A CA 1
ATOM 2064 C C . GLY A 1 274 ? 20.516 14.477 0.949 1 93.56 274 GLY A C 1
ATOM 2065 O O . GLY A 1 274 ? 19.453 15.102 0.935 1 93.56 274 GLY A O 1
ATOM 2066 N N . ASN A 1 275 ? 21.094 14.023 -0.125 1 95.44 275 ASN A N 1
ATOM 2067 C CA . ASN A 1 275 ? 20.5 14.281 -1.435 1 95.44 275 ASN A CA 1
ATOM 2068 C C . ASN A 1 275 ? 19.625 13.125 -1.896 1 95.44 275 ASN A C 1
ATOM 2070 O O . ASN A 1 275 ? 19.969 11.961 -1.678 1 95.44 275 ASN A O 1
ATOM 2074 N N . ARG A 1 276 ? 18.562 13.469 -2.453 1 96.12 276 ARG A N 1
ATOM 2075 C CA . ARG A 1 276 ? 17.672 12.438 -2.996 1 96.12 276 ARG A CA 1
ATOM 2076 C C . ARG A 1 276 ? 18.312 11.734 -4.184 1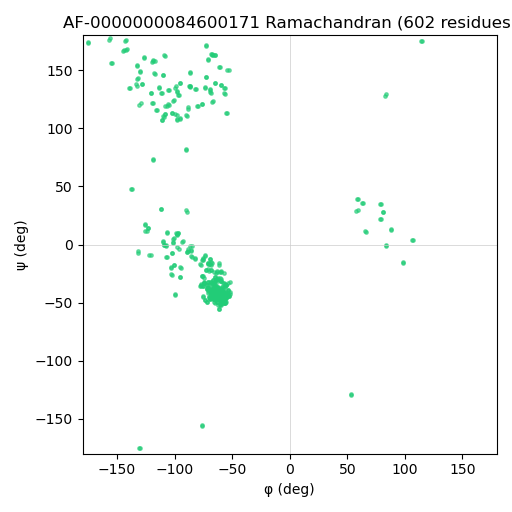 96.12 276 ARG A C 1
ATOM 2078 O O . ARG A 1 276 ? 18.703 12.375 -5.164 1 96.12 276 ARG A O 1
ATOM 2085 N N . PRO A 1 277 ? 18.453 10.414 -4.098 1 97.94 277 PRO A N 1
ATOM 2086 C CA . PRO A 1 277 ? 19.016 9.711 -5.254 1 97.94 277 PRO A CA 1
ATOM 2087 C C . PRO A 1 277 ? 18.125 9.797 -6.488 1 97.94 277 PRO A C 1
ATOM 2089 O O . PRO A 1 277 ? 16.938 10.102 -6.375 1 97.94 277 PRO A O 1
ATOM 2092 N N . SER A 1 278 ? 18.656 9.508 -7.648 1 97.31 278 SER A N 1
ATOM 2093 C CA . SER A 1 278 ? 17.938 9.68 -8.914 1 97.31 278 SER A CA 1
ATOM 2094 C C . SER A 1 278 ? 16.938 8.547 -9.133 1 97.31 278 SER A C 1
ATOM 2096 O O . SER A 1 278 ? 15.875 8.766 -9.719 1 97.31 278 SER A O 1
ATOM 2098 N N . THR A 1 279 ? 17.312 7.32 -8.695 1 98.56 279 THR A N 1
ATOM 2099 C CA . THR A 1 279 ? 16.453 6.188 -9.008 1 98.56 279 THR A CA 1
ATOM 2100 C C . THR A 1 279 ? 16.203 5.332 -7.77 1 98.56 279 THR A C 1
ATOM 2102 O O . THR A 1 279 ? 17.047 5.285 -6.867 1 98.56 279 THR A O 1
ATOM 2105 N N . TRP A 1 280 ? 15.07 4.645 -7.797 1 98.69 280 TRP A N 1
ATOM 2106 C CA . TRP A 1 280 ? 14.789 3.727 -6.695 1 98.69 280 TRP A CA 1
ATOM 2107 C C . TRP A 1 280 ? 15.805 2.59 -6.668 1 98.69 280 TRP A C 1
ATOM 2109 O O . TRP A 1 280 ? 16.094 2.031 -5.605 1 98.69 280 TRP A O 1
ATOM 2119 N N . GLN A 1 281 ? 16.391 2.211 -7.789 1 98.75 281 GLN A N 1
ATOM 2120 C CA . GLN A 1 281 ? 17.422 1.178 -7.848 1 98.75 281 GLN A CA 1
ATOM 2121 C C . GLN A 1 281 ? 18.625 1.559 -6.996 1 98.75 281 GLN A C 1
ATOM 2123 O O . GLN A 1 281 ? 19.172 0.718 -6.285 1 98.75 281 GLN A O 1
ATOM 2128 N N . ASP A 1 282 ? 19.016 2.867 -7.086 1 98.56 282 ASP A N 1
ATOM 2129 C CA . ASP A 1 282 ? 20.125 3.352 -6.258 1 98.56 282 ASP A CA 1
ATOM 2130 C C . ASP A 1 282 ? 19.828 3.141 -4.773 1 98.56 282 ASP A C 1
ATOM 2132 O O . ASP A 1 282 ? 20.719 2.777 -4.004 1 98.56 282 ASP A O 1
ATOM 2136 N N . VAL A 1 283 ? 18.625 3.381 -4.398 1 98.75 283 VAL A N 1
ATOM 2137 C CA . VAL A 1 283 ? 18.203 3.254 -3.008 1 98.75 283 VAL A CA 1
ATOM 2138 C C . VAL A 1 283 ? 18.297 1.795 -2.568 1 98.75 283 VAL A C 1
ATOM 2140 O O . VAL A 1 283 ? 18.906 1.488 -1.535 1 98.75 283 VAL A O 1
ATOM 2143 N N . ILE A 1 284 ? 17.734 0.88 -3.342 1 98.62 284 ILE A N 1
ATOM 2144 C CA . ILE A 1 284 ? 17.672 -0.532 -2.98 1 98.62 284 ILE A CA 1
ATOM 2145 C C . ILE A 1 284 ? 19.078 -1.125 -2.977 1 98.62 284 ILE A C 1
ATOM 2147 O O . ILE A 1 284 ? 19.406 -1.964 -2.133 1 98.62 284 ILE A O 1
ATOM 2151 N N . ASP A 1 285 ? 19.938 -0.708 -3.932 1 98.19 285 ASP A N 1
ATOM 2152 C CA . ASP A 1 285 ? 21.312 -1.162 -3.955 1 98.19 285 ASP A CA 1
ATOM 2153 C C . ASP A 1 285 ? 22.047 -0.739 -2.686 1 98.19 285 ASP A C 1
ATOM 2155 O O . ASP A 1 285 ? 22.812 -1.524 -2.109 1 98.19 285 ASP A O 1
ATOM 2159 N N . GLU A 1 286 ? 21.844 0.519 -2.285 1 97.94 286 GLU A N 1
ATOM 2160 C CA . GLU A 1 286 ? 22.484 1.002 -1.069 1 97.94 286 GLU A CA 1
ATOM 2161 C C . GLU A 1 286 ? 21.969 0.273 0.164 1 97.94 286 GLU A C 1
ATOM 2163 O O . GLU A 1 286 ? 22.719 0.009 1.104 1 97.94 286 GLU A O 1
ATOM 2168 N N . MET A 1 287 ? 20.688 -0.033 0.198 1 97.56 287 MET A N 1
ATOM 2169 C CA . MET A 1 287 ? 20.125 -0.808 1.299 1 97.56 287 MET A CA 1
ATOM 2170 C C . MET A 1 287 ? 20.812 -2.164 1.42 1 97.56 287 MET A C 1
ATOM 2172 O O . MET A 1 287 ? 21.094 -2.623 2.527 1 97.56 287 MET A O 1
ATOM 2176 N N . LYS A 1 288 ? 21 -2.807 0.314 1 96 288 LYS A N 1
ATOM 2177 C CA . LYS A 1 288 ? 21.672 -4.102 0.302 1 96 288 LYS A CA 1
ATOM 2178 C C . LYS A 1 288 ? 23.078 -3.996 0.886 1 96 288 LYS A C 1
ATOM 2180 O O . LYS A 1 288 ? 23.484 -4.844 1.68 1 96 288 LYS A O 1
ATOM 2185 N N . VAL A 1 289 ? 23.812 -2.922 0.486 1 96 289 VAL A N 1
ATOM 2186 C CA . VAL A 1 289 ? 25.172 -2.686 0.98 1 96 289 VAL A CA 1
ATOM 2187 C C . VAL A 1 289 ? 25.141 -2.508 2.496 1 96 289 VAL A C 1
ATOM 2189 O O . VAL A 1 289 ? 25.953 -3.09 3.211 1 96 289 VAL A O 1
ATOM 2192 N N . LYS A 1 290 ? 24.172 -1.759 2.986 1 95.12 290 LYS A N 1
ATOM 2193 C CA . LYS A 1 290 ? 24.078 -1.458 4.41 1 95.12 290 LYS A CA 1
ATOM 2194 C C . LYS A 1 290 ? 23.688 -2.697 5.211 1 95.12 290 LYS A C 1
ATOM 2196 O O . LYS A 1 290 ? 24.156 -2.893 6.332 1 95.12 290 LYS A O 1
ATOM 2201 N N . HIS A 1 291 ? 22.828 -3.523 4.672 1 91.12 291 HIS A N 1
ATOM 2202 C CA . HIS A 1 291 ? 22.422 -4.766 5.316 1 91.12 291 HIS A CA 1
ATOM 2203 C C . HIS A 1 291 ? 23.594 -5.723 5.473 1 91.12 291 HIS A C 1
ATOM 2205 O O . HIS A 1 291 ? 23.734 -6.371 6.512 1 91.12 291 HIS A O 1
ATOM 2211 N N . GLN A 1 292 ? 24.344 -5.82 4.469 1 87.62 292 GLN A N 1
ATOM 2212 C CA . GLN A 1 292 ? 25.5 -6.711 4.496 1 87.62 292 GLN A CA 1
ATOM 2213 C C . GLN A 1 292 ? 26.547 -6.219 5.488 1 87.62 292 GLN A C 1
ATOM 2215 O O . GLN A 1 292 ? 27.203 -7.023 6.16 1 87.62 292 GLN A O 1
ATOM 2220 N N . ALA A 1 293 ? 26.609 -4.906 5.598 1 85.44 293 ALA A N 1
ATOM 2221 C CA . ALA A 1 293 ? 27.547 -4.316 6.539 1 85.44 293 ALA A CA 1
ATOM 2222 C C . ALA A 1 293 ? 27.109 -4.543 7.98 1 85.44 293 ALA A C 1
ATOM 2224 O O . ALA A 1 293 ? 27.938 -4.773 8.867 1 85.44 293 ALA A O 1
ATOM 2225 N N . SER A 1 294 ? 25.875 -4.438 8.219 1 82.56 294 SER A N 1
ATOM 2226 C CA . SER A 1 294 ? 25.328 -4.629 9.555 1 82.56 294 SER A CA 1
ATOM 2227 C C . SER A 1 294 ? 25.469 -6.078 10.008 1 82.56 294 SER A C 1
ATOM 2229 O O . SER A 1 294 ? 25.734 -6.344 11.188 1 82.56 294 SER A O 1
ATOM 2231 N N . LYS A 1 295 ? 25.266 -7.055 9.156 1 76.19 295 LYS A N 1
ATOM 2232 C CA . LYS A 1 295 ? 25.422 -8.469 9.477 1 76.19 295 LYS A CA 1
ATOM 2233 C C . LYS A 1 295 ? 26.875 -8.805 9.781 1 76.19 295 LYS A C 1
ATOM 2235 O O . LYS A 1 295 ? 27.172 -9.633 10.648 1 76.19 295 LYS A O 1
ATOM 2240 N N . ALA A 1 296 ? 27.781 -8.188 9.031 1 72.62 296 ALA A N 1
ATOM 2241 C CA . ALA A 1 296 ? 29.203 -8.406 9.227 1 72.62 296 ALA A CA 1
ATOM 2242 C C . ALA A 1 296 ? 29.672 -7.836 10.562 1 72.62 296 ALA A C 1
ATOM 2244 O O . ALA A 1 296 ? 30.5 -8.438 11.25 1 72.62 296 ALA A O 1
ATOM 2245 N N . GLY A 1 297 ? 29.031 -6.699 10.961 1 66.06 297 GLY A N 1
ATOM 2246 C CA . GLY A 1 297 ? 29.359 -6.098 12.242 1 66.06 297 GLY A CA 1
ATOM 2247 C C . GLY A 1 297 ? 28.891 -6.914 13.422 1 66.06 297 GLY A C 1
ATOM 2248 O O . GLY A 1 297 ? 29.594 -7.016 14.438 1 66.06 297 GLY A O 1
ATOM 2249 N N . GLU A 1 298 ? 27.734 -7.465 13.281 1 65.06 298 GLU A N 1
ATOM 2250 C CA . GLU A 1 298 ? 27.234 -8.312 14.352 1 65.06 298 GLU A CA 1
ATOM 2251 C C . GLU A 1 298 ? 28.078 -9.57 14.516 1 65.06 298 GLU A C 1
ATOM 2253 O O . GLU A 1 298 ? 28.297 -10.031 15.633 1 65.06 298 GLU A O 1
ATOM 2258 N N . TYR A 1 299 ? 28.5 -10.078 13.406 1 60.59 299 TYR A N 1
ATOM 2259 C CA . TYR A 1 299 ? 29.359 -11.25 13.438 1 60.59 299 TYR A CA 1
ATOM 2260 C C . TYR A 1 299 ? 30.688 -10.922 14.109 1 60.59 299 TYR A C 1
ATOM 2262 O O . TYR A 1 299 ? 31.234 -11.734 14.875 1 60.59 299 TYR A O 1
ATOM 2270 N N . HIS A 1 300 ? 31.188 -9.797 13.906 1 55.78 300 HIS A N 1
ATOM 2271 C CA . HIS A 1 300 ? 32.438 -9.398 14.508 1 55.78 300 HIS A CA 1
ATOM 2272 C C . HIS A 1 300 ? 32.281 -9.078 15.992 1 55.78 300 HIS A C 1
ATOM 2274 O O . HIS A 1 300 ? 33.188 -9.281 16.781 1 55.78 300 HIS A O 1
ATOM 2280 N N . ALA A 1 301 ? 31.109 -8.539 16.422 1 59.34 301 ALA A N 1
ATOM 2281 C CA . ALA A 1 301 ? 30.875 -8.219 17.828 1 59.34 301 ALA A CA 1
ATOM 2282 C C . ALA A 1 301 ? 30.625 -9.492 18.641 1 59.34 301 ALA A C 1
ATOM 2284 O O . ALA A 1 301 ? 30.734 -9.484 19.859 1 59.34 301 ALA A O 1
ATOM 2285 N N . SER A 1 302 ? 30.125 -10.461 18.109 1 40.25 302 SER A N 1
ATOM 2286 C CA . SER A 1 302 ? 29.797 -11.742 18.734 1 40.25 302 SER A CA 1
ATOM 2287 C C . SER A 1 302 ? 31.016 -12.672 18.75 1 40.25 302 SER A C 1
ATOM 2289 O O . SER A 1 302 ? 30.984 -13.719 19.391 1 40.25 302 SER A O 1
ATOM 2291 N N . LYS A 1 303 ? 32 -12.141 18.203 1 43.56 303 LYS A N 1
ATOM 2292 C CA . LYS A 1 303 ? 33.281 -12.812 18.391 1 43.56 303 LYS A CA 1
ATOM 2293 C C . LYS A 1 303 ? 34.125 -12.078 19.438 1 43.56 303 LYS A C 1
ATOM 2295 O O . LYS A 1 303 ? 34.25 -10.852 19.391 1 43.56 303 LYS A O 1
ATOM 2300 N N . MET B 1 1 ? -0.927 43.406 8.836 1 88.44 1 MET B N 1
ATOM 2301 C CA . MET B 1 1 ? -2.252 42.812 8.953 1 88.44 1 MET B CA 1
ATOM 2302 C C . MET B 1 1 ? -2.152 41.375 9.453 1 88.44 1 MET B C 1
ATOM 2304 O O . MET B 1 1 ? -3.105 40.844 10.031 1 88.44 1 MET B O 1
ATOM 2308 N N . ILE B 1 2 ? -1.055 40.875 9.531 1 98.19 2 ILE B N 1
ATOM 2309 C CA . ILE B 1 2 ? -0.86 39.5 9.914 1 98.19 2 ILE B CA 1
ATOM 2310 C C . ILE B 1 2 ? -0.003 39.438 11.18 1 98.19 2 ILE B C 1
ATOM 2312 O O . ILE B 1 2 ? 0.978 40.156 11.312 1 98.19 2 ILE B O 1
ATOM 2316 N N . GLY B 1 3 ? -0.416 38.719 12.156 1 98.75 3 GLY B N 1
ATOM 2317 C CA . GLY B 1 3 ? 0.375 38.375 13.336 1 98.75 3 GLY B CA 1
ATOM 2318 C C . GLY B 1 3 ? 0.698 36.906 13.453 1 98.75 3 GLY B C 1
ATOM 2319 O O . GLY B 1 3 ? -0.159 36.062 13.203 1 98.75 3 GLY B O 1
ATOM 2320 N N . PHE B 1 4 ? 1.961 36.594 13.773 1 98.88 4 PHE B N 1
ATOM 2321 C CA . PHE B 1 4 ? 2.375 35.188 14.008 1 98.88 4 PHE B CA 1
ATOM 2322 C C . PHE B 1 4 ? 2.588 34.938 15.5 1 98.88 4 PHE B C 1
ATOM 2324 O O . PHE B 1 4 ? 3.143 35.812 16.203 1 98.88 4 PHE B O 1
ATOM 2331 N N . ILE B 1 5 ? 2.078 33.906 15.969 1 98.75 5 ILE B N 1
ATOM 2332 C CA . ILE B 1 5 ? 2.471 33.312 17.25 1 98.75 5 ILE B CA 1
ATOM 2333 C C . ILE B 1 5 ? 3.309 32.062 17.031 1 98.75 5 ILE B C 1
ATOM 2335 O O . ILE B 1 5 ? 2.805 31.062 16.531 1 98.75 5 ILE B O 1
ATOM 2339 N N . GLY B 1 6 ? 4.5 32.062 17.516 1 98.38 6 GLY B N 1
ATOM 2340 C CA . GLY B 1 6 ? 5.52 31.125 17.062 1 98.38 6 GLY B CA 1
ATOM 2341 C C . GLY B 1 6 ? 6.227 31.609 15.797 1 98.38 6 GLY B C 1
ATOM 2342 O O . GLY B 1 6 ? 5.578 32 14.828 1 98.38 6 GLY B O 1
ATOM 2343 N N . PHE B 1 7 ? 7.562 31.594 15.828 1 98.19 7 PHE B N 1
ATOM 2344 C CA . PHE B 1 7 ? 8.305 32.062 14.672 1 98.19 7 PHE B CA 1
ATOM 2345 C C . PHE B 1 7 ? 9.492 31.156 14.375 1 98.19 7 PHE B C 1
ATOM 2347 O O . PHE B 1 7 ? 10.617 31.641 14.211 1 98.19 7 PHE B O 1
ATOM 2354 N N . GLY B 1 8 ? 9.164 29.922 14.383 1 96.31 8 GLY B N 1
ATOM 2355 C CA . GLY B 1 8 ? 10.133 28.938 13.93 1 96.31 8 GLY B CA 1
ATOM 2356 C C . GLY B 1 8 ? 10.273 28.906 12.414 1 96.31 8 GLY B C 1
ATOM 2357 O O . GLY B 1 8 ? 10.047 29.906 11.742 1 96.31 8 GLY B O 1
ATOM 2358 N N . GLU B 1 9 ? 10.695 27.859 11.883 1 95.25 9 GLU B N 1
ATOM 2359 C CA . GLU B 1 9 ? 10.953 27.688 10.461 1 95.25 9 GLU B CA 1
ATOM 2360 C C . GLU B 1 9 ? 9.695 27.938 9.633 1 95.25 9 GLU B C 1
ATOM 2362 O O . GLU B 1 9 ? 9.75 28.625 8.609 1 95.25 9 GLU B O 1
ATOM 2367 N N . ALA B 1 10 ? 8.57 27.391 10.086 1 96.81 10 ALA B N 1
ATOM 2368 C CA . ALA B 1 10 ? 7.324 27.516 9.328 1 96.81 10 ALA B CA 1
ATOM 2369 C C . ALA B 1 10 ? 6.922 28.984 9.203 1 96.81 10 ALA B C 1
ATOM 2371 O O . ALA B 1 10 ? 6.645 29.469 8.102 1 96.81 10 ALA B O 1
ATOM 2372 N N . ALA B 1 11 ? 6.887 29.641 10.336 1 98.31 11 ALA B N 1
ATOM 2373 C CA . ALA B 1 11 ? 6.5 31.047 10.328 1 98.31 11 ALA B CA 1
ATOM 2374 C C . ALA B 1 11 ? 7.492 31.891 9.523 1 98.31 11 ALA B C 1
ATOM 2376 O O . ALA B 1 11 ? 7.09 32.781 8.773 1 98.31 11 ALA B O 1
ATOM 2377 N N . TYR B 1 12 ? 8.766 31.578 9.664 1 98.19 12 TYR B N 1
ATOM 2378 C CA . TYR B 1 12 ? 9.797 32.312 8.93 1 98.19 12 TYR B CA 1
ATOM 2379 C C . TYR B 1 12 ? 9.594 32.188 7.43 1 98.19 12 TYR B C 1
ATOM 2381 O O . TYR B 1 12 ? 9.555 33.188 6.715 1 98.19 12 TYR B O 1
ATOM 2389 N N . GLU B 1 13 ? 9.438 30.922 6.941 1 98.38 13 GLU B N 1
ATOM 2390 C CA . GLU B 1 13 ? 9.289 30.688 5.508 1 98.38 13 GLU B CA 1
ATOM 2391 C C . GLU B 1 13 ? 8 31.312 4.973 1 98.38 13 GLU B C 1
ATOM 2393 O O . GLU B 1 13 ? 7.984 31.859 3.871 1 98.38 13 GLU B O 1
ATOM 2398 N N . MET B 1 14 ? 6.938 31.234 5.754 1 98.25 14 MET B N 1
ATOM 2399 C CA . MET B 1 14 ? 5.676 31.828 5.328 1 98.25 14 MET B CA 1
ATOM 2400 C C . MET B 1 14 ? 5.789 33.344 5.258 1 98.25 14 MET B C 1
ATOM 2402 O O . MET B 1 14 ? 5.363 33.969 4.281 1 98.25 14 MET B O 1
ATOM 2406 N N . ALA B 1 15 ? 6.367 33.938 6.332 1 98.38 15 ALA B N 1
ATOM 2407 C CA . ALA B 1 15 ? 6.547 35.375 6.363 1 98.38 15 ALA B CA 1
ATOM 2408 C C . ALA B 1 15 ? 7.438 35.844 5.219 1 98.38 15 ALA B C 1
ATOM 2410 O O . ALA B 1 15 ? 7.164 36.875 4.582 1 98.38 15 ALA B O 1
ATOM 2411 N N . LYS B 1 16 ? 8.523 35.094 4.973 1 98.31 16 LYS B N 1
ATOM 2412 C CA . LYS B 1 16 ? 9.43 35.406 3.871 1 98.31 16 LYS B CA 1
ATOM 2413 C C . LYS B 1 16 ? 8.68 35.469 2.545 1 98.31 16 LYS B C 1
ATOM 2415 O O . LYS B 1 16 ? 8.797 36.469 1.813 1 98.31 16 LYS B O 1
ATOM 2420 N N . GLY B 1 17 ? 7.902 34.5 2.246 1 98.25 17 GLY B N 1
ATOM 2421 C CA . GLY B 1 17 ? 7.125 34.5 1.016 1 98.25 17 GLY B CA 1
ATOM 2422 C C . GLY B 1 17 ? 6.102 35.625 0.95 1 98.25 17 GLY B C 1
ATOM 2423 O O . GLY B 1 17 ? 5.945 36.25 -0.088 1 98.25 17 GLY B O 1
ATOM 2424 N N . LEU B 1 18 ? 5.387 35.812 2.023 1 98.19 18 LEU B N 1
ATOM 2425 C CA . LEU B 1 18 ? 4.332 36.844 2.074 1 98.19 18 LEU B CA 1
ATOM 2426 C C . LEU B 1 18 ? 4.91 38.219 1.898 1 98.19 18 LEU B C 1
ATOM 2428 O O . LEU B 1 18 ? 4.32 39.062 1.21 1 98.19 18 LEU B O 1
ATOM 2432 N N . THR B 1 19 ? 6.023 38.469 2.541 1 97.5 19 THR B N 1
ATOM 2433 C CA . THR B 1 19 ? 6.668 39.781 2.385 1 97.5 19 THR B CA 1
ATOM 2434 C C . THR B 1 19 ? 7.094 40 0.937 1 97.5 19 THR B C 1
ATOM 2436 O O . THR B 1 19 ? 7.031 41.125 0.429 1 97.5 19 THR B O 1
ATOM 2439 N N . GLN B 1 20 ? 7.547 38.938 0.306 1 96.88 20 GLN B N 1
ATOM 2440 C CA . GLN B 1 20 ? 7.934 39 -1.1 1 96.88 20 GLN B CA 1
ATOM 2441 C C . GLN B 1 20 ? 6.73 39.312 -1.985 1 96.88 20 GLN B C 1
ATOM 2443 O O . GLN B 1 20 ? 6.879 39.875 -3.07 1 96.88 20 GLN B O 1
ATOM 2448 N N . GLU B 1 21 ? 5.531 39 -1.521 1 96.69 21 GLU B N 1
ATOM 2449 C CA . GLU B 1 21 ? 4.297 39.312 -2.246 1 96.69 21 GLU B CA 1
ATOM 2450 C C . GLU B 1 21 ? 3.809 40.719 -1.958 1 96.69 21 GLU B C 1
ATOM 2452 O O . GLU B 1 21 ? 2.766 41.125 -2.465 1 96.69 21 GLU B O 1
ATOM 2457 N N . GLY B 1 22 ? 4.484 41.406 -1.018 1 95.56 22 GLY B N 1
ATOM 2458 C CA . GLY B 1 22 ? 4.137 42.812 -0.756 1 95.56 22 GLY B CA 1
ATOM 2459 C C . GLY B 1 22 ? 3.41 43 0.562 1 95.56 22 GLY B C 1
ATOM 2460 O O . GLY B 1 22 ? 3.004 44.125 0.893 1 95.56 22 GLY B O 1
ATOM 2461 N N . VAL B 1 23 ? 3.248 41.969 1.311 1 96.75 23 VAL B N 1
ATOM 2462 C CA . VAL B 1 23 ? 2.633 42.094 2.627 1 96.75 23 VAL B CA 1
ATOM 2463 C C . VAL B 1 23 ? 3.58 42.844 3.562 1 96.75 23 VAL B C 1
ATOM 2465 O O . VAL B 1 23 ? 4.762 42.5 3.658 1 96.75 23 VAL B O 1
ATOM 2468 N N . THR B 1 24 ? 3.004 43.812 4.266 1 95.56 24 THR B N 1
ATOM 2469 C CA . THR B 1 24 ? 3.811 44.625 5.18 1 95.56 24 THR B CA 1
ATOM 2470 C C . THR B 1 24 ? 3.199 44.625 6.578 1 95.56 24 THR B C 1
ATOM 2472 O O . THR B 1 24 ? 2.049 44.219 6.758 1 95.56 24 THR B O 1
ATOM 2475 N N . GLY B 1 25 ? 4.012 44.969 7.496 1 97.06 25 GLY B N 1
ATOM 2476 C CA . GLY B 1 25 ? 3.506 45.219 8.844 1 97.06 25 GLY B CA 1
ATOM 2477 C C . GLY B 1 25 ? 3.26 43.938 9.617 1 97.06 25 GLY B C 1
ATOM 2478 O O . GLY B 1 25 ? 2.443 43.906 10.539 1 97.06 25 GLY B O 1
ATOM 2479 N N . ILE B 1 26 ? 3.934 42.812 9.195 1 98.69 26 ILE B N 1
ATOM 2480 C CA . ILE B 1 26 ? 3.805 41.562 9.93 1 98.69 26 ILE B CA 1
ATOM 2481 C C . ILE B 1 26 ? 4.48 41.688 11.289 1 98.69 26 ILE B C 1
ATOM 2483 O O . ILE B 1 26 ? 5.578 42.25 11.398 1 98.69 26 ILE B O 1
ATOM 2487 N N . ILE B 1 27 ? 3.785 41.312 12.383 1 98.75 27 ILE B N 1
ATOM 2488 C CA . ILE B 1 27 ? 4.363 41.25 13.719 1 98.75 27 ILE B CA 1
ATOM 2489 C C . ILE B 1 27 ? 4.336 39.812 14.234 1 98.75 27 ILE B C 1
ATOM 2491 O O . ILE B 1 27 ? 3.578 38.969 13.727 1 98.75 27 ILE B O 1
ATOM 2495 N N . ALA B 1 28 ? 5.195 39.531 15.172 1 98.81 28 ALA B N 1
ATOM 2496 C CA . ALA B 1 28 ? 5.25 38.125 15.656 1 98.81 28 ALA B CA 1
ATOM 2497 C C . ALA B 1 28 ? 5.793 38.062 17.078 1 98.81 28 ALA B C 1
ATOM 2499 O O . ALA B 1 28 ? 6.48 39 17.531 1 98.81 28 ALA B O 1
ATOM 2500 N N . TYR B 1 29 ? 5.43 37.031 17.703 1 98.31 29 TYR B N 1
ATOM 2501 C CA . TYR B 1 29 ? 6.004 36.656 19 1 98.31 29 TYR B CA 1
ATOM 2502 C C . TYR B 1 29 ? 6.48 35.219 18.984 1 98.31 29 TYR B C 1
ATOM 2504 O O . TYR B 1 29 ? 5.836 34.344 18.391 1 98.31 29 TYR B O 1
ATOM 2512 N N . ASP B 1 30 ? 7.562 34.969 19.531 1 98.19 30 ASP B N 1
ATOM 2513 C CA . ASP B 1 30 ? 8.078 33.625 19.844 1 98.19 30 ASP B CA 1
ATOM 2514 C C . ASP B 1 30 ? 8.617 33.594 21.281 1 98.19 30 ASP B C 1
ATOM 2516 O O . ASP B 1 30 ? 9.297 34.5 21.719 1 98.19 30 ASP B O 1
ATOM 2520 N N . PRO B 1 31 ? 8.32 32.5 21.984 1 95.25 31 PRO B N 1
ATOM 2521 C CA . PRO B 1 31 ? 8.789 32.438 23.375 1 95.25 31 PRO B CA 1
ATOM 2522 C C . PRO B 1 31 ? 10.305 32.531 23.484 1 95.25 31 PRO B C 1
ATOM 2524 O O . PRO B 1 31 ? 10.82 32.969 24.516 1 95.25 31 PRO B O 1
ATOM 2527 N N . LEU B 1 32 ? 10.969 32.219 22.484 1 94.12 32 LEU B N 1
ATOM 2528 C CA . LEU B 1 32 ? 12.422 32.25 22.531 1 94.12 32 LEU B CA 1
ATOM 2529 C C . LEU B 1 32 ? 12.945 33.656 22.469 1 94.12 32 LEU B C 1
ATOM 2531 O O . LEU B 1 32 ? 14.133 33.906 22.734 1 94.12 32 LEU B O 1
ATOM 2535 N N . LEU B 1 33 ? 12.133 34.625 22.156 1 93.81 33 LEU B N 1
ATOM 2536 C CA . LEU B 1 33 ? 12.523 36.031 22.156 1 93.81 33 LEU B CA 1
ATOM 2537 C C . LEU B 1 33 ? 12.914 36.5 23.547 1 93.81 33 LEU B C 1
ATOM 2539 O O . LEU B 1 33 ? 13.648 37.469 23.703 1 93.81 33 LEU B O 1
ATOM 2543 N N . ILE B 1 34 ? 12.383 35.75 24.578 1 89.56 34 ILE B N 1
ATOM 2544 C CA . ILE B 1 34 ? 12.656 36.156 25.938 1 89.56 34 ILE B CA 1
ATOM 2545 C C . ILE B 1 34 ? 13.734 35.281 26.562 1 89.56 34 ILE B C 1
ATOM 2547 O O . ILE B 1 34 ? 14.172 35.5 27.688 1 89.56 34 ILE B O 1
ATOM 2551 N N . GLU B 1 35 ? 14.109 34.25 25.844 1 86.62 35 GLU B N 1
ATOM 2552 C CA . GLU B 1 35 ? 15.227 33.406 26.266 1 86.62 35 GLU B CA 1
ATOM 2553 C C . GLU B 1 35 ? 16.562 34.062 25.906 1 86.62 35 GLU B C 1
ATOM 2555 O O . GLU B 1 35 ? 16.891 34.188 24.734 1 86.62 35 GLU B O 1
ATOM 2560 N N . GLN B 1 36 ? 17.359 34.344 26.906 1 79.56 36 GLN B N 1
ATOM 2561 C CA . GLN B 1 36 ? 18.562 35.125 26.766 1 79.56 36 GLN B CA 1
ATOM 2562 C C . GLN B 1 36 ? 19.484 34.562 25.703 1 79.56 36 GLN B C 1
ATOM 2564 O O . GLN B 1 36 ? 20 35.281 24.859 1 79.56 36 GLN B O 1
ATOM 2569 N N . ASP B 1 37 ? 19.656 33.25 25.656 1 89.12 37 ASP B N 1
ATOM 2570 C CA . ASP B 1 37 ? 20.656 32.625 24.797 1 89.12 37 ASP B CA 1
ATOM 2571 C C . ASP B 1 37 ? 20.125 32.469 23.375 1 89.12 37 ASP B C 1
ATOM 2573 O O . ASP B 1 37 ? 20.891 32.312 22.422 1 89.12 37 ASP B O 1
ATOM 2577 N N . MET B 1 38 ? 18.75 32.688 23.203 1 88.25 38 MET B N 1
ATOM 2578 C CA . MET B 1 38 ? 18.188 32.344 21.906 1 88.25 38 MET B CA 1
ATOM 2579 C C . MET B 1 38 ? 17.516 33.562 21.25 1 88.25 38 MET B C 1
ATOM 2581 O O . MET B 1 38 ? 17.219 33.531 20.062 1 88.25 38 MET B O 1
ATOM 2585 N N . SER B 1 39 ? 17.406 34.562 21.984 1 90.75 39 SER B N 1
ATOM 2586 C CA . SER B 1 39 ? 16.672 35.75 21.562 1 90.75 39 SER B CA 1
ATOM 2587 C C . SER B 1 39 ? 17.266 36.344 20.281 1 90.75 39 SER B C 1
ATOM 2589 O O . SER B 1 39 ? 16.531 36.75 19.375 1 90.75 39 SER B O 1
ATOM 2591 N N . HIS B 1 40 ? 18.531 36.375 20.219 1 92.5 40 HIS B N 1
ATOM 2592 C CA . HIS B 1 40 ? 19.203 36.969 19.078 1 92.5 40 HIS B CA 1
ATOM 2593 C C . HIS B 1 40 ? 18.922 36.219 17.781 1 92.5 40 HIS B C 1
ATOM 2595 O O . HIS B 1 40 ? 18.797 36.812 16.719 1 92.5 40 HIS B O 1
ATOM 2601 N N . ILE B 1 41 ? 18.766 34.938 17.875 1 93.69 41 ILE B N 1
ATOM 2602 C CA . ILE B 1 41 ? 18.531 34.094 16.719 1 93.69 41 ILE B CA 1
ATOM 2603 C C . ILE B 1 41 ? 17.156 34.375 16.125 1 93.69 41 ILE B C 1
ATOM 2605 O O . ILE B 1 41 ? 17.016 34.562 14.914 1 93.69 41 ILE B O 1
ATOM 2609 N N . ILE B 1 42 ? 16.172 34.5 16.938 1 95.5 42 ILE B N 1
ATOM 2610 C CA . ILE B 1 42 ? 14.805 34.75 16.5 1 95.5 42 ILE B CA 1
ATOM 2611 C C . ILE B 1 42 ? 14.688 36.156 15.961 1 95.5 42 ILE B C 1
ATOM 2613 O O . ILE B 1 42 ? 14.039 36.375 14.93 1 95.5 42 ILE B O 1
ATOM 2617 N N . LYS B 1 43 ? 15.328 37.062 16.656 1 95.5 43 LYS B N 1
ATOM 2618 C CA . LYS B 1 43 ? 15.289 38.469 16.203 1 95.5 43 LYS B CA 1
ATOM 2619 C C . LYS B 1 43 ? 15.93 38.625 14.828 1 95.5 43 LYS B C 1
ATOM 2621 O O . LYS B 1 43 ? 15.438 39.375 13.992 1 95.5 43 LYS B O 1
ATOM 2626 N N . GLU B 1 44 ? 17 37.938 14.68 1 96.06 44 GLU B N 1
ATOM 2627 C CA . GLU B 1 44 ? 17.672 38 13.391 1 96.06 44 GLU B CA 1
ATOM 2628 C C . GLU B 1 44 ? 16.781 37.406 12.281 1 96.06 44 GLU B C 1
ATOM 2630 O O . GLU B 1 44 ? 16.734 37.969 11.18 1 96.06 44 GLU B O 1
ATOM 2635 N N . LYS B 1 45 ? 16.125 36.312 12.539 1 96.56 45 LYS B N 1
ATOM 2636 C CA . LYS B 1 45 ? 15.203 35.719 11.586 1 96.56 45 LYS B CA 1
ATOM 2637 C C . LYS B 1 45 ? 14.07 36.688 11.234 1 96.56 45 LYS B C 1
ATOM 2639 O O . LYS B 1 45 ? 13.711 36.844 10.062 1 96.56 45 LYS B O 1
ATOM 2644 N N . MET B 1 46 ? 13.547 37.344 12.219 1 97.62 46 MET B N 1
ATOM 2645 C CA . MET B 1 46 ? 12.445 38.281 12.016 1 97.62 46 MET B CA 1
ATOM 2646 C C . MET B 1 46 ? 12.906 39.469 11.195 1 97.62 46 MET B C 1
ATOM 2648 O O . MET B 1 46 ? 12.227 39.875 10.242 1 97.62 46 MET B O 1
ATOM 2652 N N . THR B 1 47 ? 14.031 40 11.547 1 97.19 47 THR B N 1
ATOM 2653 C CA . THR B 1 47 ? 14.578 41.156 10.852 1 97.19 47 THR B CA 1
ATOM 2654 C C . THR B 1 47 ? 14.836 40.812 9.383 1 97.19 47 THR B C 1
ATOM 2656 O O . THR B 1 47 ? 14.578 41.656 8.508 1 97.19 47 THR B O 1
ATOM 2659 N N . ALA B 1 48 ? 15.289 39.688 9.133 1 97.5 48 ALA B N 1
ATOM 2660 C CA . ALA B 1 48 ? 15.656 39.25 7.785 1 97.5 48 ALA B CA 1
ATOM 2661 C C . ALA B 1 48 ? 14.461 39.312 6.844 1 97.5 48 ALA B C 1
ATOM 2663 O O . ALA B 1 48 ? 14.617 39.469 5.633 1 97.5 48 ALA B O 1
ATOM 2664 N N . VAL B 1 49 ? 13.258 39.25 7.395 1 97.69 49 VAL B N 1
ATOM 2665 C CA . VAL B 1 49 ? 12.102 39.188 6.504 1 97.69 49 VAL B CA 1
ATOM 2666 C C . VAL B 1 49 ? 11.125 40.312 6.852 1 97.69 49 VAL B C 1
ATOM 2668 O O . VAL B 1 49 ? 9.953 40.25 6.48 1 97.69 49 VAL B O 1
ATOM 2671 N N . GLY B 1 50 ? 11.578 41.219 7.664 1 97.06 50 GLY B N 1
ATOM 2672 C CA . GLY B 1 50 ? 10.828 42.438 7.91 1 97.06 50 GLY B CA 1
ATOM 2673 C C . GLY B 1 50 ? 9.703 42.281 8.914 1 97.06 50 GLY B C 1
ATOM 2674 O O . GLY B 1 50 ? 8.68 42.938 8.844 1 97.06 50 GLY B O 1
ATOM 2675 N N . VAL B 1 51 ? 9.852 41.344 9.82 1 98.31 51 VAL B N 1
ATOM 2676 C CA . VAL B 1 51 ? 8.844 41.094 10.836 1 98.31 51 VAL B CA 1
ATOM 2677 C C . VAL B 1 51 ? 9.242 41.75 12.148 1 98.31 51 VAL B C 1
ATOM 2679 O O . VAL B 1 51 ? 10.414 41.75 12.523 1 98.31 51 VAL B O 1
ATOM 2682 N N . VAL B 1 52 ? 8.32 42.406 12.789 1 98.12 52 VAL B N 1
ATOM 2683 C CA . VAL B 1 52 ? 8.586 43.156 14.016 1 98.12 52 VAL B CA 1
ATOM 2684 C C . VAL B 1 52 ? 8.242 42.312 15.234 1 98.12 52 VAL B C 1
ATOM 2686 O O . VAL B 1 52 ? 7.137 41.781 15.32 1 98.12 52 VAL B O 1
ATOM 2689 N N . PRO B 1 53 ? 9.164 42.188 16.188 1 97.88 53 PRO B N 1
ATOM 2690 C CA . PRO B 1 53 ? 8.906 41.375 17.375 1 97.88 53 PRO B CA 1
ATOM 2691 C C . PRO B 1 53 ? 7.922 42.031 18.328 1 97.88 53 PRO B C 1
ATOM 2693 O O . PRO B 1 53 ? 7.914 43.25 18.484 1 97.88 53 PRO B O 1
ATOM 2696 N N . CYS B 1 54 ? 7.102 41.188 18.953 1 97.75 54 CYS B N 1
ATOM 2697 C CA . CYS B 1 54 ? 6.223 41.594 20.047 1 97.75 54 CYS B CA 1
ATOM 2698 C C . CYS B 1 54 ? 6.699 41.031 21.359 1 97.75 54 CYS B C 1
ATOM 2700 O O . CYS B 1 54 ? 7.453 40.031 21.391 1 97.75 54 CYS B O 1
ATOM 2702 N N . ALA B 1 55 ? 6.211 41.594 22.469 1 95.88 55 ALA B N 1
ATOM 2703 C CA . ALA B 1 55 ? 6.68 41.188 23.797 1 95.88 55 ALA B CA 1
ATOM 2704 C C . ALA B 1 55 ? 6.078 39.875 24.219 1 95.88 55 ALA B C 1
ATOM 2706 O O . ALA B 1 55 ? 6.707 39.094 24.953 1 95.88 55 ALA B O 1
ATOM 2707 N N . ASP B 1 56 ? 4.844 39.656 23.797 1 96.94 56 ASP B N 1
ATOM 2708 C CA . ASP B 1 56 ? 4.148 38.406 24.109 1 96.94 56 ASP B CA 1
ATOM 2709 C C . ASP B 1 56 ? 3.043 38.125 23.109 1 96.94 56 ASP B C 1
ATOM 2711 O O . ASP B 1 56 ? 2.814 38.906 22.188 1 96.94 56 ASP B O 1
ATOM 2715 N N . ALA B 1 57 ? 2.412 37 23.25 1 98.38 57 ALA B N 1
ATOM 2716 C CA . ALA B 1 57 ? 1.346 36.594 22.344 1 98.38 57 ALA B CA 1
ATOM 2717 C C . ALA B 1 57 ? 0.145 37.531 22.438 1 98.38 57 ALA B C 1
ATOM 2719 O O . ALA B 1 57 ? -0.531 37.781 21.438 1 98.38 57 ALA B O 1
ATOM 2720 N N . LYS B 1 58 ? -0.125 38.031 23.641 1 97.94 58 LYS B N 1
ATOM 2721 C CA . LYS B 1 58 ? -1.232 38.938 23.859 1 97.94 58 LYS B CA 1
ATOM 2722 C C . LYS B 1 58 ? -1.087 40.188 23 1 97.94 58 LYS B C 1
ATOM 2724 O O . LYS B 1 58 ? -2.064 40.656 22.422 1 97.94 58 LYS B O 1
ATOM 2729 N N . GLU B 1 59 ? 0.124 40.719 23 1 98.31 59 GLU B N 1
ATOM 2730 C CA . GLU B 1 59 ? 0.376 41.906 22.172 1 98.31 59 GLU B CA 1
ATOM 2731 C C . GLU B 1 59 ? 0.062 41.625 20.703 1 98.31 59 GLU B C 1
ATOM 2733 O O . GLU B 1 59 ? -0.506 42.5 20.031 1 98.31 59 GLU B O 1
ATOM 2738 N N . VAL B 1 60 ? 0.412 40.469 20.172 1 98.75 60 VAL B N 1
ATOM 2739 C CA . VAL B 1 60 ? 0.108 40.094 18.781 1 98.75 60 VAL B CA 1
ATOM 2740 C C . VAL B 1 60 ? -1.404 40.094 18.578 1 98.75 60 VAL B C 1
ATOM 2742 O O . VAL B 1 60 ? -1.899 40.688 17.609 1 98.75 60 VAL B O 1
ATOM 2745 N N . ALA B 1 61 ? -2.146 39.5 19.469 1 98.38 61 ALA B N 1
ATOM 2746 C CA . ALA B 1 61 ? -3.592 39.344 19.344 1 98.38 61 ALA B CA 1
ATOM 2747 C C . ALA B 1 61 ? -4.309 40.688 19.422 1 98.38 61 ALA B C 1
ATOM 2749 O O . ALA B 1 61 ? -5.336 40.875 18.766 1 98.38 61 ALA B O 1
ATOM 2750 N N . ILE B 1 62 ? -3.752 41.562 20.188 1 97.62 62 ILE B N 1
ATOM 2751 C CA . ILE B 1 62 ? -4.367 42.875 20.344 1 97.62 62 ILE B CA 1
ATOM 2752 C C . ILE B 1 62 ? -4.141 43.719 19.094 1 97.62 62 ILE B C 1
ATOM 2754 O O . ILE B 1 62 ? -5.02 44.469 18.672 1 97.62 62 ILE B O 1
ATOM 2758 N N . LYS B 1 63 ? -3.039 43.5 18.484 1 98.25 63 LYS B N 1
ATOM 2759 C CA . LYS B 1 63 ? -2.625 44.406 17.406 1 98.25 63 LYS B CA 1
ATOM 2760 C C . LYS B 1 63 ? -3.059 43.844 16.047 1 98.25 63 LYS B C 1
ATOM 2762 O O . LYS B 1 63 ? -3.127 44.594 15.062 1 98.25 63 LYS B O 1
ATOM 2767 N N . ARG B 1 64 ? -3.344 42.562 15.945 1 98.38 64 ARG B N 1
ATOM 2768 C CA . ARG B 1 64 ? -3.678 41.938 14.664 1 98.38 64 ARG B CA 1
ATOM 2769 C C . ARG B 1 64 ? -4.922 41.062 14.781 1 98.38 64 ARG B C 1
ATOM 2771 O O . ARG B 1 64 ? -5.09 40.344 15.766 1 98.38 64 ARG B O 1
ATOM 2778 N N . GLU B 1 65 ? -5.672 41.125 13.727 1 97.56 65 GLU B N 1
ATOM 2779 C CA . GLU B 1 65 ? -6.902 40.344 13.719 1 97.56 65 GLU B CA 1
ATOM 2780 C C . GLU B 1 65 ? -6.688 39 13.039 1 97.56 65 GLU B C 1
ATOM 2782 O O . GLU B 1 65 ? -7.422 38.031 13.305 1 97.56 65 GLU B O 1
ATOM 2787 N N . LEU B 1 66 ? -5.777 38.875 12.109 1 98.69 66 LEU B N 1
ATOM 2788 C CA . LEU B 1 66 ? -5.383 37.594 11.516 1 98.69 66 LEU B CA 1
ATOM 2789 C C . LEU B 1 66 ? -4.16 37.031 12.219 1 98.69 66 LEU B C 1
ATOM 2791 O O . LEU B 1 66 ? -3.047 37.531 12.047 1 98.69 66 LEU B O 1
ATOM 2795 N N . LEU B 1 67 ? -4.395 35.969 12.977 1 98.75 67 LEU B N 1
ATOM 2796 C CA . LEU B 1 67 ? -3.344 35.344 13.758 1 98.75 67 LEU B CA 1
ATOM 2797 C C . LEU B 1 67 ? -2.967 34 13.148 1 98.75 67 LEU B C 1
ATOM 2799 O O . LEU B 1 67 ? -3.811 33.094 13.039 1 98.75 67 LEU B O 1
ATOM 2803 N N . ILE B 1 68 ? -1.775 33.781 12.727 1 98.88 68 ILE B N 1
ATOM 2804 C CA . ILE B 1 68 ? -1.252 32.5 12.289 1 98.88 68 ILE B CA 1
ATOM 2805 C C . ILE B 1 68 ? -0.384 31.891 13.383 1 98.88 68 ILE B C 1
ATOM 2807 O O . ILE B 1 68 ? 0.664 32.438 13.734 1 98.88 68 ILE B O 1
ATOM 2811 N N . VAL B 1 69 ? -0.838 30.828 13.922 1 98.88 69 VAL B N 1
ATOM 2812 C CA . VAL B 1 69 ? -0.178 30.188 15.055 1 98.88 69 VAL B CA 1
ATOM 2813 C C . VAL B 1 69 ? 0.683 29.031 14.562 1 98.88 69 VAL B C 1
ATOM 2815 O O . VAL B 1 69 ? 0.16 28 14.141 1 98.88 69 VAL B O 1
ATOM 2818 N N . ALA B 1 70 ? 1.939 29.188 14.586 1 98.5 70 ALA B N 1
ATOM 2819 C CA . ALA B 1 70 ? 2.934 28.25 14.094 1 98.5 70 ALA B CA 1
ATOM 2820 C C . ALA B 1 70 ? 3.861 27.781 15.211 1 98.5 70 ALA B C 1
ATOM 2822 O O . ALA B 1 70 ? 5.02 28.203 15.281 1 98.5 70 ALA B O 1
ATOM 2823 N N . VAL B 1 71 ? 3.324 26.938 16.078 1 98.06 71 VAL B N 1
ATOM 2824 C CA . VAL B 1 71 ? 4.055 26.422 17.234 1 98.06 71 VAL B CA 1
ATOM 2825 C C . VAL B 1 71 ? 4.164 24.906 17.141 1 98.06 71 VAL B C 1
ATOM 2827 O O . VAL B 1 71 ? 3.436 24.281 16.359 1 98.06 71 VAL B O 1
ATOM 2830 N N . PRO B 1 72 ? 5.176 24.328 17.844 1 96.19 72 PRO B N 1
ATOM 2831 C CA . PRO B 1 72 ? 5.16 22.859 17.922 1 96.19 72 PRO B CA 1
ATOM 2832 C C . PRO B 1 72 ? 3.828 22.312 18.422 1 96.19 72 PRO B C 1
ATOM 2834 O O . PRO B 1 72 ? 3.158 22.953 19.234 1 96.19 72 PRO B O 1
ATOM 2837 N N . ALA B 1 73 ? 3.541 21.156 17.969 1 95.44 73 ALA B N 1
ATOM 2838 C CA . ALA B 1 73 ? 2.234 20.547 18.188 1 95.44 73 ALA B CA 1
ATOM 2839 C C . ALA B 1 73 ? 1.876 20.531 19.672 1 95.44 73 ALA B C 1
ATOM 2841 O O . ALA B 1 73 ? 0.729 20.797 20.047 1 95.44 73 ALA B O 1
ATOM 2842 N N . GLN B 1 74 ? 2.83 20.25 20.484 1 95.44 74 GLN B N 1
ATOM 2843 C CA . GLN B 1 74 ? 2.566 20.062 21.906 1 95.44 74 GLN B CA 1
ATOM 2844 C C . GLN B 1 74 ? 2.18 21.391 22.578 1 95.44 74 GLN B C 1
ATOM 2846 O O . GLN B 1 74 ? 1.632 21.391 23.672 1 95.44 74 GLN B O 1
ATOM 2851 N N . PHE B 1 75 ? 2.385 22.531 21.875 1 97.81 75 PHE B N 1
ATOM 2852 C CA . PHE B 1 75 ? 2.121 23.828 22.484 1 97.81 75 PHE B CA 1
ATOM 2853 C C . PHE B 1 75 ? 0.901 24.484 21.844 1 97.81 75 PHE B C 1
ATOM 2855 O O . PHE B 1 75 ? 0.555 25.625 22.188 1 97.81 75 PHE B O 1
ATOM 2862 N N . ALA B 1 76 ? 0.249 23.844 20.938 1 98.38 76 ALA B N 1
ATOM 2863 C CA . ALA B 1 76 ? -0.844 24.438 20.172 1 98.38 76 ALA B CA 1
ATOM 2864 C C . ALA B 1 76 ? -1.965 24.906 21.094 1 98.38 76 ALA B C 1
ATOM 2866 O O . ALA B 1 76 ? -2.439 26.047 20.969 1 98.38 76 ALA B O 1
ATOM 2867 N N . LEU B 1 77 ? -2.381 24.047 21.969 1 98.31 77 LEU B N 1
ATOM 2868 C CA . LEU B 1 77 ? -3.469 24.406 22.875 1 98.31 77 LEU B CA 1
ATOM 2869 C C . LEU B 1 77 ? -3.045 25.531 23.828 1 98.31 77 LEU B C 1
ATOM 2871 O O . LEU B 1 77 ? -3.816 26.453 24.078 1 98.31 77 LEU B O 1
ATOM 2875 N N . ALA B 1 78 ? -1.848 25.438 24.359 1 98.19 78 ALA B N 1
ATOM 2876 C CA . ALA B 1 78 ? -1.328 26.453 25.266 1 98.19 78 ALA B CA 1
ATOM 2877 C C . ALA B 1 78 ? -1.24 27.812 24.562 1 98.19 78 ALA B C 1
ATOM 2879 O O . ALA B 1 78 ? -1.47 28.844 25.172 1 98.19 78 ALA B O 1
ATOM 2880 N N . ALA B 1 79 ? -0.824 27.812 23.344 1 98.56 79 ALA B N 1
ATOM 2881 C CA . ALA B 1 79 ? -0.769 29.047 22.562 1 98.56 79 ALA B CA 1
ATOM 2882 C C . ALA B 1 79 ? -2.15 29.688 22.453 1 98.56 79 ALA B C 1
ATOM 2884 O O . ALA B 1 79 ? -2.287 30.906 22.562 1 98.56 79 ALA B O 1
ATOM 2885 N N . CYS B 1 80 ? -3.137 28.906 22.203 1 98.69 80 CYS B N 1
ATOM 2886 C CA . CYS B 1 80 ? -4.512 29.391 22.125 1 98.69 80 CYS B CA 1
ATOM 2887 C C . CYS B 1 80 ? -4.953 29.969 23.469 1 98.69 80 CYS B C 1
ATOM 2889 O O . CYS B 1 80 ? -5.512 31.062 23.516 1 98.69 80 CYS B O 1
ATOM 2891 N N . GLU B 1 81 ? -4.664 29.281 24.516 1 98.19 81 GLU B N 1
ATOM 2892 C CA . GLU B 1 81 ? -5.059 29.703 25.859 1 98.19 81 GLU B CA 1
ATOM 2893 C C . GLU B 1 81 ? -4.391 31.016 26.25 1 98.19 81 GLU B C 1
ATOM 2895 O O . GLU B 1 81 ? -4.961 31.797 27 1 98.19 81 GLU B O 1
ATOM 2900 N N . ALA B 1 82 ? -3.275 31.219 25.734 1 98 82 ALA B N 1
ATOM 2901 C CA . ALA B 1 82 ? -2.514 32.438 26.047 1 98 82 ALA B CA 1
ATOM 2902 C C . ALA B 1 82 ? -3.195 33.656 25.484 1 98 82 ALA B C 1
ATOM 2904 O O . ALA B 1 82 ? -2.934 34.781 25.938 1 98 82 ALA B O 1
ATOM 2905 N N . VAL B 1 83 ? -4.105 33.531 24.531 1 98.31 83 VAL B N 1
ATOM 2906 C CA . VAL B 1 83 ? -4.621 34.75 23.891 1 98.31 83 VAL B CA 1
ATOM 2907 C C . VAL B 1 83 ? -6.148 34.688 23.844 1 98.31 83 VAL B C 1
ATOM 2909 O O . VAL B 1 83 ? -6.793 35.625 23.375 1 98.31 83 VAL B O 1
ATOM 2912 N N . GLU B 1 84 ? -6.719 33.531 24.266 1 97.12 84 GLU B N 1
ATOM 2913 C CA . GLU B 1 84 ? -8.148 33.312 24.078 1 97.12 84 GLU B CA 1
ATOM 2914 C C . GLU B 1 84 ? -8.969 34.469 24.656 1 97.12 84 GLU B C 1
ATOM 2916 O O . GLU B 1 84 ? -10 34.844 24.109 1 97.12 84 GLU B O 1
ATOM 2921 N N . GLU B 1 85 ? -8.539 35.125 25.75 1 96.5 85 GLU B N 1
ATOM 2922 C CA . GLU B 1 85 ? -9.273 36.188 26.422 1 96.5 85 GLU B CA 1
ATOM 2923 C C . GLU B 1 85 ? -9.156 37.5 25.656 1 96.5 85 GLU B C 1
ATOM 2925 O O . GLU B 1 85 ? -9.93 38.438 25.891 1 96.5 85 GLU B O 1
ATOM 2930 N N . ASP B 1 86 ? -8.234 37.594 24.812 1 97.62 86 ASP B N 1
ATOM 2931 C CA . ASP B 1 86 ? -7.973 38.812 24.062 1 97.62 86 ASP B CA 1
ATOM 2932 C C . ASP B 1 86 ? -8.625 38.781 22.688 1 97.62 86 ASP B C 1
ATOM 2934 O O . ASP B 1 86 ? -8.57 39.75 21.938 1 97.62 86 ASP B O 1
ATOM 2938 N N . LEU B 1 87 ? -9.258 37.688 22.312 1 97.88 87 LEU B N 1
ATOM 2939 C CA . LEU B 1 87 ? -9.859 37.531 20.984 1 97.88 87 LEU B CA 1
ATOM 2940 C C . LEU B 1 87 ? -11.273 38.094 20.953 1 97.88 87 LEU B C 1
ATOM 2942 O O . LEU B 1 87 ? -11.945 38.156 21.984 1 97.88 87 LEU B O 1
ATOM 2946 N N . THR B 1 88 ? -11.672 38.594 19.844 1 97.38 88 THR B N 1
ATOM 2947 C CA . THR B 1 88 ? -13.016 39.125 19.594 1 97.38 88 THR B CA 1
ATOM 2948 C C . THR B 1 88 ? -13.57 38.531 18.297 1 97.38 88 THR B C 1
ATOM 2950 O O . THR B 1 88 ? -12.93 37.719 17.641 1 97.38 88 THR B O 1
ATOM 2953 N N . ALA B 1 89 ? -14.742 39 17.875 1 98 89 ALA B N 1
ATOM 2954 C CA . ALA B 1 89 ? -15.43 38.531 16.688 1 98 89 ALA B CA 1
ATOM 2955 C C . ALA B 1 89 ? -14.672 38.906 15.422 1 98 89 ALA B C 1
ATOM 2957 O O . ALA B 1 89 ? -14.914 38.344 14.352 1 98 89 ALA B O 1
ATOM 2958 N N . SER B 1 90 ? -13.773 39.812 15.586 1 97.31 90 SER B N 1
ATOM 2959 C CA . SER B 1 90 ? -13.031 40.281 14.414 1 97.31 90 SER B CA 1
ATOM 2960 C C . SER B 1 90 ? -11.836 39.375 14.133 1 97.31 90 SER B C 1
ATOM 2962 O O . SER B 1 90 ? -11.234 39.438 13.062 1 97.31 90 SER B O 1
ATOM 2964 N N . HIS B 1 91 ? -11.516 38.469 15.047 1 98.38 91 HIS B N 1
ATOM 2965 C CA . HIS B 1 91 ? -10.281 37.688 14.938 1 98.38 91 HIS B CA 1
ATOM 2966 C C . HIS B 1 91 ? -10.484 36.438 14.094 1 98.38 91 HIS B C 1
ATOM 2968 O O . HIS B 1 91 ? -11.523 35.781 14.18 1 98.38 91 HIS B O 1
ATOM 2974 N N . LEU B 1 92 ? -9.547 36.188 13.258 1 98.75 92 LEU B N 1
ATOM 2975 C CA . LEU B 1 92 ? -9.352 34.938 12.555 1 98.75 92 LEU B CA 1
ATOM 2976 C C . LEU B 1 92 ? -8.109 34.219 13.078 1 98.75 92 LEU B C 1
ATOM 2978 O O . LEU B 1 92 ? -6.988 34.656 12.859 1 98.75 92 LEU B O 1
ATOM 2982 N N . TYR B 1 93 ? -8.328 33.094 13.773 1 98.88 93 TYR B N 1
ATOM 2983 C CA . TYR B 1 93 ? -7.266 32.344 14.398 1 98.88 93 TYR B CA 1
ATOM 2984 C C . TYR B 1 93 ? -6.883 31.141 13.531 1 98.88 93 TYR B C 1
ATOM 2986 O O . TYR B 1 93 ? -7.645 30.172 13.422 1 98.88 93 TYR B O 1
ATOM 2994 N N . VAL B 1 94 ? -5.688 31.109 12.945 1 98.94 94 VAL B N 1
ATOM 2995 C CA . VAL B 1 94 ? -5.238 30.078 12.008 1 98.94 94 VAL B CA 1
ATOM 2996 C C . VAL B 1 94 ? -4.148 29.234 12.648 1 98.94 94 VAL B C 1
ATOM 2998 O O . VAL B 1 94 ? -3 29.672 12.766 1 98.94 94 VAL B O 1
ATOM 3001 N N . ASP B 1 95 ? -4.504 28.031 12.984 1 98.88 95 ASP B N 1
ATOM 3002 C CA . ASP B 1 95 ? -3.553 27.094 13.57 1 98.88 95 ASP B CA 1
ATOM 3003 C C . ASP B 1 95 ? -2.859 26.266 12.492 1 98.88 95 ASP B C 1
ATOM 3005 O O . ASP B 1 95 ? -3.471 25.391 11.891 1 98.88 95 ASP B O 1
ATOM 3009 N N . VAL B 1 96 ? -1.574 26.484 12.289 1 98.56 96 VAL B N 1
ATOM 3010 C CA . VAL B 1 96 ? -0.861 25.75 11.258 1 98.56 96 VAL B CA 1
ATOM 3011 C C . VAL B 1 96 ? 0.051 24.703 11.898 1 98.56 96 VAL B C 1
ATOM 3013 O O . VAL B 1 96 ? 0.915 24.141 11.227 1 98.56 96 VAL B O 1
ATOM 3016 N N . SER B 1 97 ? -0.116 24.5 13.25 1 97.56 97 SER B N 1
ATOM 3017 C CA . SER B 1 97 ? 0.66 23.469 13.93 1 97.56 97 SER B CA 1
ATOM 3018 C C . SER B 1 97 ? 0.265 22.078 13.453 1 97.56 97 SER B C 1
ATOM 3020 O O . SER B 1 97 ? -0.8 21.906 12.859 1 97.56 97 SER B O 1
ATOM 3022 N N . ALA B 1 98 ? 1.13 21.125 13.734 1 95.44 98 ALA B N 1
ATOM 3023 C CA . ALA B 1 98 ? 0.836 19.734 13.391 1 95.44 98 ALA B CA 1
ATOM 3024 C C . ALA B 1 98 ? 0.089 19.031 14.516 1 95.44 98 ALA B C 1
ATOM 3026 O O . ALA B 1 98 ? 0.24 17.828 14.711 1 95.44 98 ALA B O 1
ATOM 3027 N N . SER B 1 99 ? -0.659 19.766 15.297 1 96.31 99 SER B N 1
ATOM 3028 C CA . SER B 1 99 ? -1.403 19.172 16.406 1 96.31 99 SER B CA 1
ATOM 3029 C C . SER B 1 99 ? -2.51 18.25 15.898 1 96.31 99 SER B C 1
ATOM 3031 O O . SER B 1 99 ? -2.873 18.297 14.719 1 96.31 99 SER B O 1
ATOM 3033 N N . SER B 1 100 ? -3.025 17.422 16.75 1 96.19 100 SER B N 1
ATOM 3034 C CA . SER B 1 100 ? -4.02 16.406 16.391 1 96.19 100 SER B CA 1
ATOM 3035 C C . SER B 1 100 ? -5.371 17.047 16.078 1 96.19 100 SER B C 1
ATOM 3037 O O . SER B 1 100 ? -5.648 18.172 16.516 1 96.19 100 SER B O 1
ATOM 3039 N N . PRO B 1 101 ? -6.199 16.312 15.359 1 97.69 101 PRO B N 1
ATOM 3040 C CA . PRO B 1 101 ? -7.559 16.797 15.102 1 97.69 101 PRO B CA 1
ATOM 3041 C C . PRO B 1 101 ? -8.32 17.125 16.391 1 97.69 101 PRO B C 1
ATOM 3043 O O . PRO B 1 101 ? -9.078 18.094 16.422 1 97.69 101 PRO B O 1
ATOM 3046 N N . THR B 1 102 ? -8.086 16.391 17.422 1 96.31 102 THR B N 1
ATOM 3047 C CA . THR B 1 102 ? -8.742 16.625 18.703 1 96.31 102 THR B CA 1
ATOM 3048 C C . THR B 1 102 ? -8.312 17.969 19.281 1 96.31 102 THR B C 1
ATOM 3050 O O . THR B 1 102 ? -9.148 18.75 19.75 1 96.31 102 THR B O 1
ATOM 3053 N N . VAL B 1 103 ? -7.074 18.219 19.25 1 97.62 103 VAL B N 1
ATOM 3054 C CA . VAL B 1 103 ? -6.555 19.484 19.734 1 97.62 103 VAL B CA 1
ATOM 3055 C C . VAL B 1 103 ? -7.129 20.625 18.906 1 97.62 103 VAL B C 1
ATOM 3057 O O . VAL B 1 103 ? -7.527 21.656 19.438 1 97.62 103 VAL B O 1
ATOM 3060 N N . LYS B 1 104 ? -7.172 20.469 17.594 1 98.62 104 LYS B N 1
ATOM 3061 C CA . LYS B 1 104 ? -7.742 21.484 16.703 1 98.62 104 LYS B CA 1
ATOM 3062 C C . LYS B 1 104 ? -9.188 21.781 17.062 1 98.62 104 LYS B C 1
ATOM 3064 O O . LYS B 1 104 ? -9.609 22.938 17.047 1 98.62 104 LYS B O 1
ATOM 3069 N N . LYS B 1 105 ? -9.953 20.812 17.359 1 98.19 105 LYS B N 1
ATOM 3070 C CA . LYS B 1 105 ? -11.344 20.969 17.75 1 98.19 105 LYS B CA 1
ATOM 3071 C C . LYS B 1 105 ? -11.453 21.734 19.078 1 98.19 105 LYS B C 1
ATOM 3073 O O . LYS B 1 105 ? -12.32 22.594 19.234 1 98.19 105 LYS B O 1
ATOM 3078 N N . ASN B 1 106 ? -10.625 21.359 19.984 1 98.38 106 ASN B N 1
ATOM 3079 C CA . ASN B 1 106 ? -10.609 22.062 21.266 1 98.38 106 ASN B CA 1
ATOM 3080 C C . ASN B 1 106 ? -10.289 23.531 21.094 1 98.38 106 ASN B C 1
ATOM 3082 O O . ASN B 1 106 ? -10.906 24.391 21.734 1 98.38 106 ASN B O 1
ATOM 3086 N N . ILE B 1 107 ? -9.352 23.797 20.281 1 98.75 107 ILE B N 1
ATOM 3087 C CA . ILE B 1 107 ? -8.977 25.172 19.984 1 98.75 107 ILE B CA 1
ATOM 3088 C C . ILE B 1 107 ? -10.156 25.922 19.359 1 98.75 107 ILE B C 1
ATOM 3090 O O . ILE B 1 107 ? -10.477 27.031 19.766 1 98.75 107 ILE B O 1
ATOM 3094 N N . ALA B 1 108 ? -10.781 25.312 18.422 1 98.69 108 ALA B N 1
ATOM 3095 C CA . ALA B 1 108 ? -11.938 25.922 17.766 1 98.69 108 ALA B CA 1
ATOM 3096 C C . ALA B 1 108 ? -13.023 26.266 18.781 1 98.69 108 ALA B C 1
ATOM 3098 O O . ALA B 1 108 ? -13.648 27.312 18.703 1 98.69 108 ALA B O 1
ATOM 3099 N N . ALA B 1 109 ? -13.242 25.359 19.703 1 98.31 109 ALA B N 1
ATOM 3100 C CA . ALA B 1 109 ? -14.242 25.578 20.75 1 98.31 109 ALA B CA 1
ATOM 3101 C C . ALA B 1 109 ? -13.883 26.766 21.609 1 98.31 109 ALA B C 1
ATOM 3103 O O . ALA B 1 109 ? -14.758 27.547 22 1 98.31 109 ALA B O 1
ATOM 3104 N N . LYS B 1 110 ? -12.688 26.922 21.938 1 98.31 110 LYS B N 1
ATOM 3105 C CA . LYS B 1 110 ? -12.227 28.047 22.75 1 98.31 110 LYS B CA 1
ATOM 3106 C C . LYS B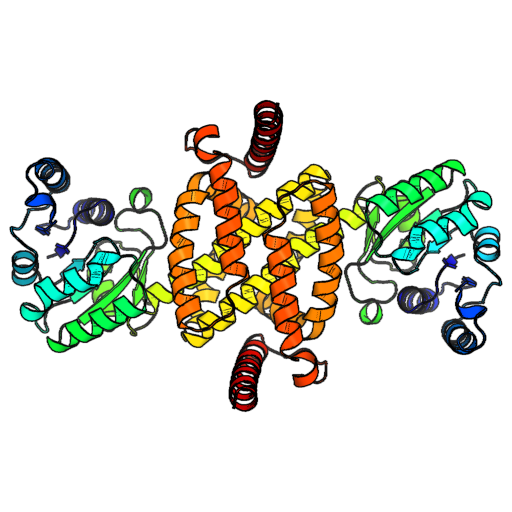 1 110 ? -12.375 29.359 22 1 98.31 110 LYS B C 1
ATOM 3108 O O . LYS B 1 110 ? -12.789 30.359 22.578 1 98.31 110 LYS B O 1
ATOM 3113 N N . ILE B 1 111 ? -11.977 29.359 20.734 1 98.38 111 ILE B N 1
ATOM 3114 C CA . ILE B 1 111 ? -12.062 30.562 19.906 1 98.38 111 ILE B CA 1
ATOM 3115 C C . ILE B 1 111 ? -13.516 31.016 19.781 1 98.38 111 ILE B C 1
ATOM 3117 O O . ILE B 1 111 ? -13.812 32.219 19.781 1 98.38 111 ILE B O 1
ATOM 3121 N N . ALA B 1 112 ? -14.398 30.031 19.656 1 97.56 112 ALA B N 1
ATOM 3122 C CA . ALA B 1 112 ? -15.82 30.312 19.469 1 97.56 112 ALA B CA 1
ATOM 3123 C C . ALA B 1 112 ? -16.391 31.094 20.641 1 97.56 112 ALA B C 1
ATOM 3125 O O . ALA B 1 112 ? -17.328 31.875 20.484 1 97.56 112 ALA B O 1
ATOM 3126 N N . LYS B 1 113 ? -15.812 30.906 21.812 1 97.19 113 LYS B N 1
ATOM 3127 C CA . LYS B 1 113 ? -16.281 31.609 23 1 97.19 113 LYS B CA 1
ATOM 3128 C C . LYS B 1 113 ? -16.125 33.125 22.844 1 97.19 113 LYS B C 1
ATOM 3130 O O . LYS B 1 113 ? -16.875 33.906 23.438 1 97.19 113 LYS B O 1
ATOM 3135 N N . SER B 1 114 ? -15.172 33.562 22.078 1 96.06 114 SER B N 1
ATOM 3136 C CA . SER B 1 114 ? -14.93 35 21.828 1 96.06 114 SER B CA 1
ATOM 3137 C C . SER B 1 114 ? -15.648 35.438 20.562 1 96.06 114 SER B C 1
ATOM 3139 O O . SER B 1 114 ? -15.461 36.594 20.125 1 96.06 114 SER B O 1
ATOM 3141 N N . ASN B 1 115 ? -16.375 34.531 19.953 1 96.38 115 ASN B N 1
ATOM 3142 C CA . ASN B 1 115 ? -17.078 34.75 18.688 1 96.38 115 ASN B CA 1
ATOM 3143 C C . ASN B 1 115 ? -16.094 34.969 17.531 1 96.38 115 ASN B C 1
ATOM 3145 O O . ASN B 1 115 ? -16.484 35.438 16.469 1 96.38 115 ASN B O 1
ATOM 3149 N N . GLY B 1 116 ? -14.852 34.719 17.797 1 97.81 116 GLY B N 1
ATOM 3150 C CA . GLY B 1 116 ? -13.891 34.688 16.719 1 97.81 116 GLY B CA 1
ATOM 3151 C C . GLY B 1 116 ? -14.039 33.438 15.836 1 97.81 116 GLY B C 1
ATOM 3152 O O . GLY B 1 116 ? -14.836 32.562 16.141 1 97.81 116 GLY B O 1
ATOM 3153 N N . LYS B 1 117 ? -13.312 33.438 14.703 1 98.62 117 LYS B N 1
ATOM 3154 C CA . LYS B 1 117 ? -13.336 32.281 13.797 1 98.62 117 LYS B CA 1
ATOM 3155 C C . LYS B 1 117 ? -12 31.531 13.82 1 98.62 117 LYS B C 1
ATOM 3157 O O . LYS B 1 117 ? -10.961 32.125 14.094 1 98.62 117 LYS B O 1
ATOM 3162 N N . SER B 1 118 ? -12.117 30.281 13.664 1 98.69 118 SER B N 1
ATOM 3163 C CA . SER B 1 118 ? -10.922 29.438 13.719 1 98.69 118 SER B CA 1
ATOM 3164 C C . SER B 1 118 ? -10.672 28.734 12.398 1 98.69 118 SER B C 1
ATOM 3166 O O . SER B 1 118 ? -11.617 28.422 11.664 1 98.69 118 SER B O 1
ATOM 3168 N N . VAL B 1 119 ? -9.375 28.516 12.047 1 98.88 119 VAL B N 1
ATOM 3169 C CA . VAL B 1 119 ? -8.922 27.75 10.883 1 98.88 119 VAL B CA 1
ATOM 3170 C C . VAL B 1 119 ? -7.891 26.719 11.312 1 98.88 119 VAL B C 1
ATOM 3172 O O . VAL B 1 119 ? -6.891 27.047 11.953 1 98.88 119 VAL B O 1
ATOM 3175 N N . ASP B 1 120 ? -8.172 25.516 11.055 1 98.19 120 ASP B N 1
ATOM 3176 C CA . ASP B 1 120 ? -7.211 24.422 11.086 1 98.19 120 ASP B CA 1
ATOM 3177 C C . ASP B 1 120 ? -6.516 24.25 9.742 1 98.19 120 ASP B C 1
ATOM 3179 O O . ASP B 1 120 ? -7.156 23.938 8.734 1 98.19 120 ASP B O 1
ATOM 3183 N N . ALA B 1 121 ? -5.223 24.453 9.75 1 98.56 121 ALA B N 1
ATOM 3184 C CA . ALA B 1 121 ? -4.488 24.422 8.492 1 98.56 121 ALA B CA 1
ATOM 3185 C C . ALA B 1 121 ? -3.434 23.312 8.5 1 98.56 121 ALA B C 1
ATOM 3187 O O . ALA B 1 121 ? -2.578 23.266 9.383 1 98.56 121 ALA B O 1
ATOM 3188 N N . ALA B 1 122 ? -3.547 22.406 7.523 1 98.19 122 ALA B N 1
ATOM 3189 C CA . ALA B 1 122 ? -2.594 21.312 7.359 1 98.19 122 ALA B CA 1
ATOM 3190 C C . ALA B 1 122 ? -1.718 21.531 6.129 1 98.19 122 ALA B C 1
ATOM 3192 O O . ALA B 1 122 ? -2.203 21.469 4.996 1 98.19 122 ALA B O 1
ATOM 3193 N N . MET B 1 123 ? -0.484 21.766 6.375 1 96.69 123 MET B N 1
ATOM 3194 C CA . MET B 1 123 ? 0.458 21.953 5.277 1 96.69 123 MET B CA 1
ATOM 3195 C C . MET B 1 123 ? 0.929 20.625 4.711 1 96.69 123 MET B C 1
ATOM 3197 O O . MET B 1 123 ? 1.268 19.703 5.469 1 96.69 123 MET B O 1
ATOM 3201 N N . LEU B 1 124 ? 0.967 20.422 3.379 1 92.62 124 LEU B N 1
ATOM 3202 C CA . LEU B 1 124 ? 1.185 19.125 2.732 1 92.62 124 LEU B CA 1
ATOM 3203 C C . LEU B 1 124 ? 2.572 19.062 2.105 1 92.62 124 LEU B C 1
ATOM 3205 O O . LEU B 1 124 ? 2.965 18.016 1.565 1 92.62 124 LEU B O 1
ATOM 3209 N N . GLY B 1 125 ? 3.439 20.062 2.15 1 88.88 125 GLY B N 1
ATOM 3210 C CA . GLY B 1 125 ? 4.766 20.078 1.552 1 88.88 125 GLY B CA 1
ATOM 3211 C C . GLY B 1 125 ? 5.789 20.812 2.391 1 88.88 125 GLY B C 1
ATOM 3212 O O . GLY B 1 125 ? 5.453 21.391 3.424 1 88.88 125 GLY B O 1
ATOM 3213 N N . PRO B 1 126 ? 6.988 20.734 1.883 1 88.88 126 PRO B N 1
ATOM 32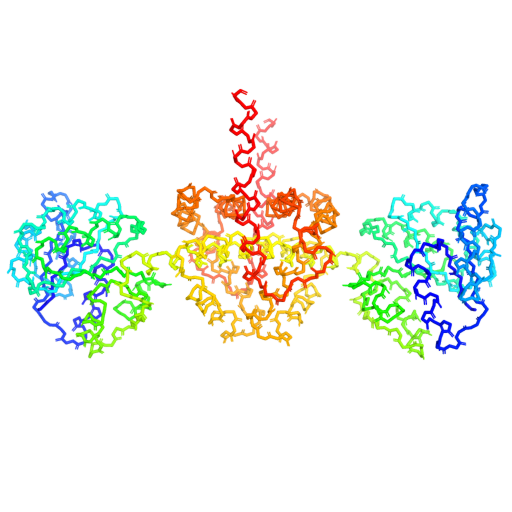14 C CA . PRO B 1 126 ? 8.055 21.422 2.625 1 88.88 126 PRO B CA 1
ATOM 3215 C C . PRO B 1 126 ? 7.992 22.938 2.488 1 88.88 126 PRO B C 1
ATOM 3217 O O . PRO B 1 126 ? 7.875 23.453 1.375 1 88.88 126 PRO B O 1
ATOM 3220 N N . LEU B 1 127 ? 8.148 23.547 3.588 1 93.31 127 LEU B N 1
ATOM 3221 C CA . LEU B 1 127 ? 8.055 25 3.619 1 93.31 127 LEU B CA 1
ATOM 3222 C C . LEU B 1 127 ? 9.32 25.641 3.051 1 93.31 127 LEU B C 1
ATOM 3224 O O . LEU B 1 127 ? 9.266 26.734 2.473 1 93.31 127 LEU B O 1
ATOM 3228 N N . THR B 1 128 ? 10.414 24.938 3.145 1 92.56 128 THR B N 1
ATOM 3229 C CA . THR B 1 128 ? 11.672 25.5 2.662 1 92.56 128 THR B CA 1
ATOM 3230 C C . THR B 1 128 ? 11.68 25.578 1.138 1 92.56 128 THR B C 1
ATOM 3232 O O . THR B 1 128 ? 12.445 26.344 0.556 1 92.56 128 THR B O 1
ATOM 3235 N N . VAL B 1 129 ? 10.766 24.844 0.579 1 91.06 129 VAL B N 1
ATOM 3236 C CA . VAL B 1 129 ? 10.672 24.828 -0.877 1 91.06 129 VAL B CA 1
ATOM 3237 C C . VAL B 1 129 ? 9.547 25.75 -1.332 1 91.06 129 VAL B C 1
ATOM 3239 O O . VAL B 1 129 ? 9.742 26.594 -2.215 1 91.06 129 VAL B O 1
ATOM 3242 N N . ASN B 1 130 ? 8.453 25.719 -0.708 1 95.75 130 ASN B N 1
ATOM 3243 C CA . ASN B 1 130 ? 7.246 26.344 -1.239 1 95.75 130 ASN B CA 1
ATOM 3244 C C . ASN B 1 130 ? 6.949 27.672 -0.54 1 95.75 130 ASN B C 1
ATOM 3246 O O . ASN B 1 130 ? 6.184 28.484 -1.052 1 95.75 130 ASN B O 1
ATOM 3250 N N . GLN B 1 131 ? 7.562 27.875 0.704 1 97.5 131 GLN B N 1
ATOM 3251 C CA . GLN B 1 131 ? 7.25 29.047 1.524 1 97.5 131 GLN B CA 1
ATOM 3252 C C . GLN B 1 131 ? 5.746 29.188 1.743 1 97.5 131 GLN B C 1
ATOM 3254 O O . GLN B 1 131 ? 5.09 28.234 2.168 1 97.5 131 GLN B O 1
ATOM 3259 N N . HIS B 1 132 ? 5.129 30.391 1.494 1 97.56 132 HIS B N 1
ATOM 3260 C CA . HIS B 1 132 ? 3.715 30.641 1.739 1 97.56 132 HIS B CA 1
ATOM 3261 C C . HIS B 1 132 ? 2.84 29.953 0.705 1 97.56 132 HIS B C 1
ATOM 3263 O O . HIS B 1 132 ? 1.623 29.844 0.882 1 97.56 132 HIS B O 1
ATOM 3269 N N . LYS B 1 133 ? 3.461 29.406 -0.325 1 98.12 133 LYS B N 1
ATOM 3270 C CA . LYS B 1 133 ? 2.701 28.766 -1.393 1 98.12 133 LYS B CA 1
ATOM 3271 C C . LYS B 1 133 ? 2.635 27.25 -1.186 1 98.12 133 LYS B C 1
ATOM 3273 O O . LYS B 1 133 ? 2.172 26.516 -2.062 1 98.12 133 LYS B O 1
ATOM 3278 N N . VAL B 1 134 ? 3.072 26.766 -0.024 1 97.44 134 VAL B N 1
ATOM 3279 C CA . VAL B 1 134 ? 2.949 25.344 0.288 1 97.44 134 VAL B CA 1
ATOM 3280 C C . VAL B 1 134 ? 1.489 24.906 0.175 1 97.44 134 VAL B C 1
ATOM 3282 O O . VAL B 1 134 ? 0.595 25.594 0.688 1 97.44 134 VAL B O 1
ATOM 3285 N N . PRO B 1 135 ? 1.235 23.859 -0.533 1 96.38 135 PRO B N 1
ATOM 3286 C CA . PRO B 1 135 ? -0.156 23.406 -0.549 1 96.38 135 PRO B CA 1
ATOM 3287 C C . PRO B 1 135 ? -0.706 23.125 0.851 1 96.38 135 PRO B C 1
ATOM 3289 O O . PRO B 1 135 ? -0.002 22.578 1.699 1 96.38 135 PRO B O 1
ATOM 3292 N N . MET B 1 136 ? -1.952 23.625 1.128 1 97.75 136 MET B N 1
ATOM 3293 C CA . MET B 1 136 ? -2.525 23.438 2.457 1 97.75 136 MET B CA 1
ATOM 3294 C C . MET B 1 136 ? -4.012 23.094 2.365 1 97.75 136 MET B C 1
ATOM 3296 O O . MET B 1 136 ? -4.734 23.688 1.56 1 97.75 136 MET B O 1
ATOM 3300 N N . PHE B 1 137 ? -4.43 22.125 3.109 1 98.5 137 PHE B N 1
ATOM 3301 C CA . PHE B 1 137 ? -5.844 21.922 3.398 1 98.5 137 PHE B CA 1
ATOM 3302 C C . PHE B 1 137 ? -6.273 22.75 4.605 1 98.5 137 PHE B C 1
ATOM 3304 O O . PHE B 1 137 ? -5.555 22.812 5.602 1 98.5 137 PHE B O 1
ATOM 3311 N N . ILE B 1 138 ? -7.398 23.375 4.488 1 98.81 138 ILE B N 1
ATOM 3312 C CA . ILE B 1 138 ? -7.871 24.125 5.66 1 98.81 138 ILE B CA 1
ATOM 3313 C C . ILE B 1 138 ? -9.32 23.75 5.953 1 98.81 138 ILE B C 1
ATOM 3315 O O . ILE B 1 138 ? -10.062 23.359 5.051 1 98.81 138 ILE B O 1
ATOM 3319 N N . SER B 1 139 ? -9.656 23.797 7.176 1 98.88 139 SER B N 1
ATOM 3320 C CA . SER B 1 139 ? -11.008 23.531 7.66 1 98.88 139 SER B CA 1
ATOM 3321 C C . SER B 1 139 ? -11.352 24.406 8.852 1 98.88 139 SER B C 1
ATOM 3323 O O . SER B 1 139 ? -10.492 25.109 9.383 1 98.88 139 SER B O 1
ATOM 3325 N N . GLY B 1 140 ? -12.664 24.469 9.219 1 98.75 140 GLY B N 1
ATOM 3326 C CA . GLY B 1 140 ? -13.148 25.297 10.305 1 98.75 140 GLY B CA 1
ATOM 3327 C C . GLY B 1 140 ? -14.07 26.406 9.836 1 98.75 140 GLY B C 1
ATOM 3328 O O . GLY B 1 140 ? -14.195 26.656 8.633 1 98.75 140 GLY B O 1
ATOM 3329 N N . ASP B 1 141 ? -14.633 27.141 10.789 1 98.69 141 ASP B N 1
ATOM 3330 C CA . ASP B 1 141 ? -15.648 28.141 10.477 1 98.69 141 ASP B CA 1
ATOM 3331 C C . ASP B 1 141 ? -15.016 29.391 9.867 1 98.69 141 ASP B C 1
ATOM 3333 O O . ASP B 1 141 ? -15.711 30.219 9.273 1 98.69 141 ASP B O 1
ATOM 3337 N N . GLY B 1 142 ? -13.75 29.562 9.93 1 98.81 142 GLY B N 1
ATOM 3338 C CA . GLY B 1 142 ? -13.055 30.688 9.32 1 98.81 142 GLY B CA 1
ATOM 3339 C C . GLY B 1 142 ? -12.375 30.328 8.016 1 98.81 142 GLY B C 1
ATOM 3340 O O . GLY B 1 142 ? -11.711 31.172 7.402 1 98.81 142 GLY B O 1
ATOM 3341 N N . ALA B 1 143 ? -12.508 29.109 7.562 1 98.88 143 ALA B N 1
ATOM 3342 C CA . ALA B 1 143 ? -11.734 28.594 6.438 1 98.88 143 ALA B CA 1
ATOM 3343 C C . ALA B 1 143 ? -11.938 29.438 5.188 1 98.88 143 ALA B C 1
ATOM 3345 O O . ALA B 1 143 ? -10.977 29.891 4.562 1 98.88 143 ALA B O 1
ATOM 3346 N N . HIS B 1 144 ? -13.141 29.734 4.816 1 98.75 144 HIS B N 1
ATOM 3347 C CA . HIS B 1 144 ? -13.445 30.5 3.607 1 98.75 144 HIS B CA 1
ATOM 3348 C C . HIS B 1 144 ? -12.922 31.922 3.715 1 98.75 144 HIS B C 1
ATOM 3350 O O . HIS B 1 144 ? -12.398 32.469 2.742 1 98.75 144 HIS B O 1
ATOM 3356 N N . GLU B 1 145 ? -13.109 32.469 4.855 1 98.56 145 GLU B N 1
ATOM 3357 C CA . GLU B 1 145 ? -12.609 33.844 5.062 1 98.56 145 GLU B CA 1
ATOM 3358 C C . GLU B 1 145 ? -11.094 33.906 4.918 1 98.56 145 GLU B C 1
ATOM 3360 O O . GLU B 1 145 ? -10.562 34.844 4.305 1 98.56 145 GLU B O 1
ATOM 3365 N N . PHE B 1 146 ? -10.43 32.938 5.504 1 98.69 146 PHE B N 1
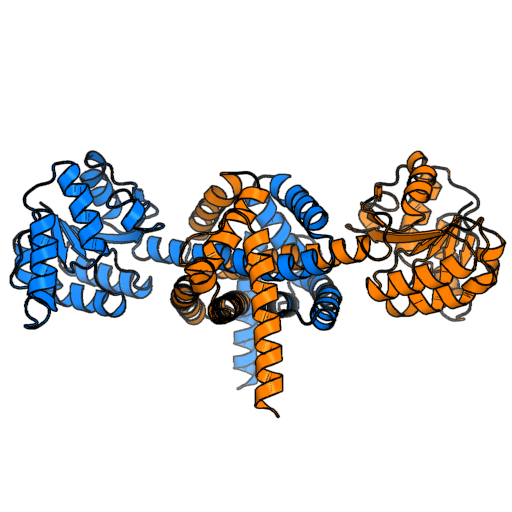ATOM 3366 C CA . PHE B 1 146 ? -8.977 32.906 5.398 1 98.69 146 PHE B CA 1
ATOM 3367 C C . PHE B 1 146 ? -8.539 32.812 3.941 1 98.69 146 PHE B C 1
ATOM 3369 O O . PHE B 1 146 ? -7.664 33.562 3.502 1 98.69 146 PHE B O 1
ATOM 3376 N N . LYS B 1 147 ? -9.141 31.875 3.26 1 98.75 147 LYS B N 1
ATOM 3377 C CA . LYS B 1 147 ? -8.805 31.734 1.846 1 98.75 147 LYS B CA 1
ATOM 3378 C C . LYS B 1 147 ? -9.039 33.031 1.088 1 98.75 147 LYS B C 1
ATOM 3380 O O . LYS B 1 147 ? -8.188 33.469 0.314 1 98.75 147 LYS B O 1
ATOM 3385 N N . LYS B 1 148 ? -10.148 33.594 1.268 1 98.25 148 LYS B N 1
ATOM 3386 C CA . LYS B 1 148 ? -10.484 34.844 0.595 1 98.25 148 LYS B CA 1
ATOM 3387 C C . LYS B 1 148 ? -9.43 35.906 0.861 1 98.25 148 LYS B C 1
ATOM 3389 O O . LYS B 1 148 ? -9.008 36.625 -0.06 1 98.25 148 LYS B O 1
ATOM 3394 N N . ARG B 1 149 ? -9.008 36.031 2.078 1 97.06 149 ARG B N 1
ATOM 3395 C CA . ARG B 1 149 ? -8.062 37.062 2.49 1 97.06 149 ARG B CA 1
ATOM 3396 C C . ARG B 1 149 ? -6.672 36.781 1.933 1 97.06 149 ARG B C 1
ATOM 3398 O O . ARG B 1 149 ? -5.926 37.719 1.626 1 97.06 149 ARG B O 1
ATOM 3405 N N . MET B 1 150 ? -6.34 35.531 1.784 1 97.69 150 MET B N 1
ATOM 3406 C CA . MET B 1 150 ? -4.953 35.188 1.491 1 97.69 150 MET B CA 1
ATOM 3407 C C . MET B 1 150 ? -4.766 34.906 0.007 1 97.69 150 MET B C 1
ATOM 3409 O O . MET B 1 150 ? -3.643 34.906 -0.497 1 97.69 150 MET B O 1
ATOM 3413 N N . ASP B 1 151 ? -5.805 34.656 -0.727 1 96.75 151 ASP B N 1
ATOM 3414 C CA . ASP B 1 151 ? -5.762 34.312 -2.15 1 96.75 151 ASP B CA 1
ATOM 3415 C C . ASP B 1 151 ? -4.98 35.375 -2.928 1 96.75 151 ASP B C 1
ATOM 3417 O O . ASP B 1 151 ? -4.195 35.062 -3.818 1 96.75 151 ASP B O 1
ATOM 3421 N N . PRO B 1 152 ? -5.188 36.656 -2.629 1 96.81 152 PRO B N 1
ATOM 3422 C CA . PRO B 1 152 ? -4.473 37.688 -3.391 1 96.81 152 PRO B CA 1
ATOM 3423 C C . PRO B 1 152 ? -2.957 37.594 -3.244 1 96.81 152 PRO B C 1
ATOM 3425 O O . PRO B 1 152 ? -2.215 38.156 -4.051 1 96.81 152 PRO B O 1
ATOM 3428 N N . TYR B 1 153 ? -2.484 36.875 -2.277 1 97.31 153 TYR B N 1
ATOM 3429 C CA . TYR B 1 153 ? -1.05 36.781 -2.027 1 97.31 153 TYR B CA 1
ATOM 3430 C C . TYR B 1 153 ? -0.49 35.469 -2.566 1 97.31 153 TYR B C 1
ATOM 3432 O O . TYR B 1 153 ? 0.658 35.125 -2.289 1 97.31 153 TYR B O 1
ATOM 3440 N N . GLY B 1 154 ? -1.317 34.688 -3.23 1 97.44 154 GLY B N 1
ATOM 3441 C CA . GLY B 1 154 ? -0.832 33.531 -3.979 1 97.44 154 GLY B CA 1
ATOM 3442 C C . GLY B 1 154 ? -0.74 32.281 -3.143 1 97.44 154 GLY B C 1
ATOM 3443 O O . GLY B 1 154 ? -0.093 31.297 -3.541 1 97.44 154 GLY B O 1
ATOM 3444 N N . MET B 1 155 ? -1.33 32.219 -1.918 1 97.88 155 MET B N 1
ATOM 3445 C CA . MET B 1 155 ? -1.311 31 -1.118 1 97.88 155 MET B CA 1
ATOM 3446 C C . MET B 1 155 ? -2.096 29.891 -1.805 1 97.88 155 MET B C 1
ATOM 3448 O O . MET B 1 155 ? -3.141 30.141 -2.406 1 97.88 155 MET B O 1
ATOM 3452 N N . ASN B 1 156 ? -1.555 28.656 -1.762 1 97.69 156 ASN B N 1
ATOM 3453 C CA . ASN B 1 156 ? -2.174 27.453 -2.336 1 97.69 156 ASN B CA 1
ATOM 3454 C C . ASN B 1 156 ? -3.078 26.75 -1.327 1 97.69 156 ASN B C 1
ATOM 3456 O O . ASN B 1 156 ? -2.693 25.75 -0.743 1 97.69 156 ASN B O 1
ATOM 3460 N N . ILE B 1 157 ? -4.305 27.297 -1.225 1 98.44 157 ILE B N 1
ATOM 3461 C CA . ILE B 1 157 ? -5.203 26.891 -0.149 1 98.44 157 ILE B CA 1
ATOM 3462 C C . ILE B 1 157 ? -6.379 26.109 -0.728 1 98.44 157 ILE B C 1
ATOM 3464 O O . ILE B 1 157 ? -7.02 26.562 -1.686 1 98.44 157 ILE B O 1
ATOM 3468 N N . THR B 1 158 ? -6.684 24.984 -0.196 1 98.06 158 THR B N 1
ATOM 3469 C CA . THR B 1 158 ? -7.887 24.219 -0.501 1 98.06 158 THR B CA 1
ATOM 3470 C C . THR B 1 158 ? -8.781 24.094 0.731 1 98.06 158 THR B C 1
ATOM 3472 O O . THR B 1 158 ? -8.383 23.5 1.735 1 98.06 158 THR B O 1
ATOM 3475 N N . VAL B 1 159 ? -9.992 24.672 0.684 1 98.62 159 VAL B N 1
ATOM 3476 C CA . VAL B 1 159 ? -10.969 24.516 1.759 1 98.62 159 VAL B CA 1
ATOM 3477 C C . VAL B 1 159 ? -11.609 23.141 1.679 1 98.62 159 VAL B C 1
ATOM 3479 O O . VAL B 1 159 ? -12.242 22.797 0.675 1 98.62 159 VAL B O 1
ATOM 3482 N N . VAL B 1 160 ? -11.445 22.375 2.789 1 98.25 160 VAL B N 1
ATOM 3483 C CA . VAL B 1 160 ? -11.945 21 2.717 1 98.25 160 VAL B CA 1
ATOM 3484 C C . VAL B 1 160 ? -13.273 20.891 3.457 1 98.25 160 VAL B C 1
ATOM 3486 O O . VAL B 1 160 ? -14.078 20 3.182 1 98.25 160 VAL B O 1
ATOM 3489 N N . SER B 1 161 ? -13.492 21.75 4.418 1 97.94 161 SER B N 1
ATOM 3490 C CA . SER B 1 161 ? -14.758 21.766 5.148 1 97.94 161 SER B CA 1
ATOM 3491 C C . SER B 1 161 ? -14.805 22.938 6.129 1 97.94 161 SER B C 1
ATOM 3493 O O . SER B 1 161 ? -13.82 23.656 6.293 1 97.94 161 SER B O 1
ATOM 3495 N N . GLU B 1 162 ? -15.992 23.094 6.762 1 98.25 162 GLU B N 1
ATOM 3496 C CA . GLU B 1 162 ? -16.141 24.109 7.797 1 98.25 162 GLU B CA 1
ATOM 3497 C C . GLU B 1 162 ? -16 23.516 9.195 1 98.25 162 GLU B C 1
ATOM 3499 O O . GLU B 1 162 ? -16.234 24.188 10.195 1 98.25 162 GLU B O 1
ATOM 3504 N N . GLN B 1 163 ? -15.586 22.266 9.227 1 97.88 163 GLN B N 1
ATOM 3505 C CA . GLN B 1 163 ? -15.484 21.562 10.5 1 97.88 163 GLN B CA 1
ATOM 3506 C C . GLN B 1 163 ? -14.039 21.516 10.984 1 97.88 163 GLN B C 1
ATOM 3508 O O . GLN B 1 163 ? -13.156 21.016 10.281 1 97.88 163 GLN B O 1
ATOM 3513 N N . ALA B 1 164 ? -13.859 22.047 12.242 1 98.19 164 ALA B N 1
ATOM 3514 C CA . ALA B 1 164 ? -12.523 22.031 12.82 1 98.19 164 ALA B CA 1
ATOM 3515 C C . ALA B 1 164 ? -11.992 20.594 12.938 1 98.19 164 ALA B C 1
ATOM 3517 O O . ALA B 1 164 ? -12.734 19.688 13.305 1 98.19 164 ALA B O 1
ATOM 3518 N N . GLY B 1 165 ? -10.75 20.422 12.594 1 98.38 165 GLY B N 1
ATOM 3519 C CA . GLY B 1 165 ? -10.117 19.125 12.75 1 98.38 165 GLY B CA 1
ATOM 3520 C C . GLY B 1 165 ? -10.086 18.312 11.469 1 98.38 165 GLY B C 1
ATOM 3521 O O . GLY B 1 165 ? -9.281 17.391 11.328 1 98.38 165 GLY B O 1
ATOM 3522 N N . ASP B 1 166 ? -10.867 18.656 10.438 1 98.56 166 ASP B N 1
ATOM 3523 C CA . ASP B 1 166 ? -10.969 17.859 9.219 1 98.56 166 ASP B CA 1
ATOM 3524 C C . ASP B 1 166 ? -9.672 17.938 8.406 1 98.56 166 ASP B C 1
ATOM 3526 O O . ASP B 1 166 ? -9.195 16.922 7.902 1 98.56 166 ASP B O 1
ATOM 3530 N N . ALA B 1 167 ? -9.133 19.094 8.242 1 98.69 167 ALA B N 1
ATOM 3531 C CA . ALA B 1 167 ? -7.898 19.25 7.473 1 98.69 167 ALA B CA 1
ATOM 3532 C C . ALA B 1 167 ? -6.773 18.406 8.078 1 98.69 167 ALA B C 1
ATOM 3534 O O . ALA B 1 167 ? -6.062 17.703 7.363 1 98.69 167 ALA B O 1
ATOM 3535 N N . SER B 1 168 ? -6.633 18.484 9.383 1 98.31 168 SER B N 1
ATOM 3536 C CA . SER B 1 168 ? -5.617 17.703 10.078 1 98.31 168 SER B CA 1
ATOM 3537 C C . SER B 1 168 ? -5.887 16.203 9.969 1 98.31 168 SER B C 1
ATOM 3539 O O . SER B 1 168 ? -4.957 15.414 9.82 1 98.31 168 SER B O 1
ATOM 3541 N N . SER B 1 169 ? -7.117 15.828 10.023 1 98.5 169 SER B N 1
ATOM 3542 C CA . SER B 1 169 ? -7.492 14.43 9.859 1 98.5 169 SER B CA 1
ATOM 3543 C C . SER B 1 169 ? -7.102 13.906 8.477 1 98.5 169 SER B C 1
ATOM 3545 O O . SER B 1 169 ? -6.539 12.82 8.352 1 98.5 169 SER B O 1
ATOM 3547 N N . ILE B 1 170 ? -7.445 14.703 7.477 1 98.56 170 ILE B N 1
ATOM 3548 C CA . ILE B 1 170 ? -7.16 14.312 6.102 1 98.56 170 ILE B CA 1
ATOM 3549 C C . ILE B 1 170 ? -5.66 14.102 5.926 1 98.56 170 ILE B C 1
ATOM 3551 O O . ILE B 1 170 ? -5.227 13.117 5.328 1 98.56 170 ILE B O 1
ATOM 3555 N N . LYS B 1 171 ? -4.871 15.016 6.426 1 97.94 171 LYS B N 1
ATOM 3556 C CA . LYS B 1 171 ? -3.42 14.906 6.316 1 97.94 171 LYS B CA 1
ATOM 3557 C C . LYS B 1 171 ? -2.908 13.633 6.98 1 97.94 171 LYS B C 1
ATOM 3559 O O . LYS B 1 171 ? -2.062 12.93 6.418 1 97.94 171 LYS B O 1
ATOM 3564 N N . LEU B 1 172 ? -3.383 13.344 8.188 1 98.06 172 LEU B N 1
ATOM 3565 C CA . LEU B 1 172 ? -2.936 12.164 8.93 1 98.06 172 LEU B CA 1
ATOM 3566 C C . LEU B 1 172 ? -3.357 10.883 8.211 1 98.06 172 LEU B C 1
ATOM 3568 O O . LEU B 1 172 ? -2.59 9.922 8.156 1 98.06 172 LEU B O 1
ATOM 3572 N N . MET B 1 173 ? -4.582 10.844 7.676 1 98.44 173 MET B N 1
ATOM 3573 C CA . MET B 1 173 ? -5.062 9.672 6.957 1 98.44 173 MET B CA 1
ATOM 3574 C C . MET B 1 173 ? -4.266 9.453 5.672 1 98.44 173 MET B C 1
ATOM 3576 O O . MET B 1 173 ? -3.887 8.328 5.352 1 98.44 173 MET B O 1
ATOM 3580 N N . ARG B 1 174 ? -4.082 10.516 4.934 1 97.88 174 ARG B N 1
ATOM 3581 C CA . ARG B 1 174 ? -3.264 10.438 3.727 1 97.88 174 ARG B CA 1
ATOM 3582 C C . ARG B 1 174 ? -1.888 9.859 4.031 1 97.88 174 ARG B C 1
ATOM 3584 O O . ARG B 1 174 ? -1.335 9.102 3.23 1 97.88 174 ARG B O 1
ATOM 3591 N N . SER B 1 175 ? -1.323 10.234 5.16 1 97.56 175 SER B N 1
ATOM 3592 C CA . SER B 1 175 ? -0.003 9.766 5.578 1 97.56 175 SER B CA 1
ATOM 3593 C C . SER B 1 175 ? 0.03 8.25 5.715 1 97.56 175 SER B C 1
ATOM 3595 O O . SER B 1 175 ? 1.042 7.617 5.406 1 97.56 175 SER B O 1
ATOM 3597 N N . ILE B 1 176 ? -1.051 7.703 6.207 1 98.56 176 ILE B N 1
ATOM 3598 C CA . ILE B 1 176 ? -1.138 6.258 6.387 1 98.56 176 ILE B CA 1
ATOM 3599 C C . ILE B 1 176 ? -0.926 5.559 5.043 1 98.56 176 ILE B C 1
ATOM 3601 O O . ILE B 1 176 ? -0.115 4.637 4.941 1 98.56 176 ILE B O 1
ATOM 3605 N N . TYR B 1 177 ? -1.609 6.016 4.035 1 98.81 177 TYR B N 1
ATOM 3606 C CA . TYR B 1 177 ? -1.524 5.363 2.734 1 98.81 177 TYR B CA 1
ATOM 3607 C C . TYR B 1 177 ? -0.175 5.629 2.078 1 98.81 177 TYR B C 1
ATOM 3609 O O . TYR B 1 177 ? 0.471 4.703 1.576 1 98.81 177 TYR B O 1
ATOM 3617 N N . MET B 1 178 ? 0.244 6.852 2.025 1 98.62 178 MET B N 1
ATOM 3618 C CA . MET B 1 178 ? 1.438 7.227 1.272 1 98.62 178 MET B CA 1
ATOM 3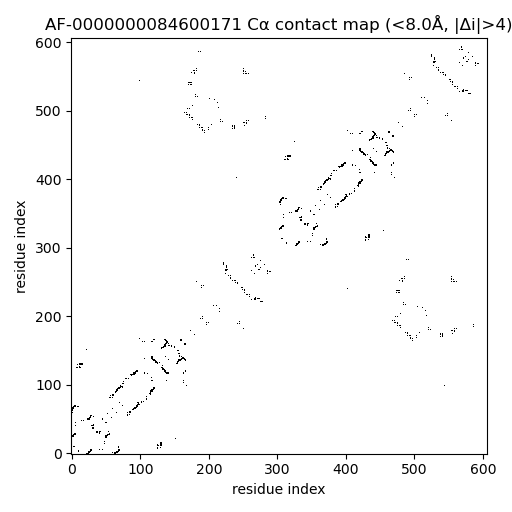619 C C . MET B 1 178 ? 2.689 6.621 1.901 1 98.62 178 MET B C 1
ATOM 3621 O O . MET B 1 178 ? 3.531 6.059 1.199 1 98.62 178 MET B O 1
ATOM 3625 N N . LYS B 1 179 ? 2.822 6.719 3.166 1 98.75 179 LYS B N 1
ATOM 3626 C CA . LYS B 1 179 ? 4.004 6.18 3.84 1 98.75 179 LYS B CA 1
ATOM 3627 C C . LYS B 1 179 ? 3.939 4.66 3.932 1 98.75 179 LYS B C 1
ATOM 3629 O O . LYS B 1 179 ? 4.969 3.982 3.85 1 98.75 179 LYS B O 1
ATOM 3634 N N . GLY B 1 180 ? 2.703 4.121 4.125 1 98.88 180 GLY B N 1
ATOM 3635 C CA . GLY B 1 180 ? 2.547 2.676 4.094 1 98.88 180 GLY B CA 1
ATOM 3636 C C . GLY B 1 180 ? 2.891 2.068 2.748 1 98.88 180 GLY B C 1
ATOM 3637 O O . GLY B 1 180 ? 3.539 1.021 2.682 1 98.88 180 GLY B O 1
ATOM 3638 N N . THR B 1 181 ? 2.441 2.701 1.677 1 98.88 181 THR B N 1
ATOM 3639 C CA . THR B 1 181 ? 2.748 2.229 0.331 1 98.88 181 THR B CA 1
ATOM 3640 C C . THR B 1 181 ? 4.246 2.305 0.059 1 98.88 181 THR B C 1
ATOM 3642 O O . THR B 1 181 ? 4.82 1.4 -0.553 1 98.88 181 THR B O 1
ATOM 3645 N N . ALA B 1 182 ? 4.906 3.389 0.497 1 98.81 182 ALA B N 1
ATOM 3646 C CA . ALA B 1 182 ? 6.355 3.496 0.349 1 98.81 182 ALA B CA 1
ATOM 3647 C C . ALA B 1 182 ? 7.066 2.35 1.064 1 98.81 182 ALA B C 1
ATOM 3649 O O . ALA B 1 182 ? 8 1.759 0.524 1 98.81 182 ALA B O 1
ATOM 3650 N N . ALA B 1 183 ? 6.641 2.078 2.273 1 98.88 183 ALA B N 1
ATOM 3651 C CA . ALA B 1 183 ? 7.219 0.986 3.053 1 98.88 183 ALA B CA 1
ATOM 3652 C C . ALA B 1 183 ? 7.031 -0.353 2.346 1 98.88 183 ALA B C 1
ATOM 3654 O O . ALA B 1 183 ? 7.961 -1.164 2.283 1 98.88 183 ALA B O 1
ATOM 3655 N N . LEU B 1 184 ? 5.844 -0.618 1.802 1 98.88 184 LEU B N 1
ATOM 3656 C CA . LEU B 1 184 ? 5.539 -1.831 1.052 1 98.88 184 LEU B CA 1
ATOM 3657 C C . LEU B 1 184 ? 6.441 -1.957 -0.17 1 98.88 184 LEU B C 1
ATOM 3659 O O . LEU B 1 184 ? 6.977 -3.035 -0.445 1 98.88 184 LEU B O 1
ATOM 3663 N N . LEU B 1 185 ? 6.586 -0.843 -0.857 1 98.94 185 LEU B N 1
ATOM 3664 C CA . LEU B 1 185 ? 7.383 -0.833 -2.08 1 98.94 185 LEU B CA 1
ATOM 3665 C C . LEU B 1 185 ? 8.844 -1.131 -1.776 1 98.94 185 LEU B C 1
ATOM 3667 O O . LEU B 1 185 ? 9.5 -1.861 -2.521 1 98.94 185 LEU B O 1
ATOM 3671 N N . MET B 1 186 ? 9.367 -0.544 -0.727 1 98.75 186 MET B N 1
ATOM 3672 C CA . MET B 1 186 ? 10.766 -0.781 -0.394 1 98.75 186 MET B CA 1
ATOM 3673 C C . MET B 1 186 ? 11.008 -2.252 -0.076 1 98.75 186 MET B C 1
ATOM 3675 O O . MET B 1 186 ? 12.008 -2.83 -0.51 1 98.75 186 MET B O 1
ATOM 3679 N N . GLU B 1 187 ? 10.102 -2.865 0.688 1 98.69 187 GLU B N 1
ATOM 3680 C CA . GLU B 1 187 ? 10.188 -4.293 0.988 1 98.69 187 GLU B CA 1
ATOM 3681 C C . GLU B 1 187 ? 10.102 -5.129 -0.284 1 98.69 187 GLU B C 1
ATOM 3683 O O . GLU B 1 187 ? 10.93 -6.016 -0.509 1 98.69 187 GLU B O 1
ATOM 3688 N N . LEU B 1 188 ? 9.172 -4.793 -1.154 1 98.75 188 LEU B N 1
ATOM 3689 C CA . LEU B 1 188 ? 8.922 -5.5 -2.406 1 98.75 188 LEU B CA 1
ATOM 3690 C C . LEU B 1 188 ? 10.125 -5.398 -3.34 1 98.75 188 LEU B C 1
ATOM 3692 O O . LEU B 1 188 ? 10.539 -6.395 -3.932 1 98.75 188 LEU B O 1
ATOM 3696 N N . LEU B 1 189 ? 10.609 -4.203 -3.469 1 98.81 189 LEU B N 1
ATOM 3697 C CA . LEU B 1 189 ? 11.664 -3.951 -4.449 1 98.81 189 LEU B CA 1
ATOM 3698 C C . LEU B 1 189 ? 12.977 -4.582 -4.012 1 98.81 189 LEU B C 1
ATOM 3700 O O . LEU B 1 189 ? 13.766 -5.035 -4.848 1 98.81 189 LEU B O 1
ATOM 3704 N N . GLU B 1 190 ? 13.242 -4.59 -2.68 1 98.44 190 GLU B N 1
ATOM 3705 C CA . GLU B 1 190 ? 14.414 -5.312 -2.189 1 98.44 190 GLU B CA 1
ATOM 3706 C C . GLU B 1 190 ? 14.367 -6.781 -2.604 1 98.44 190 GLU B C 1
ATOM 3708 O O . GLU B 1 190 ? 15.352 -7.32 -3.115 1 98.44 190 GLU B O 1
ATOM 3713 N N . ALA B 1 191 ? 13.258 -7.406 -2.404 1 98.5 191 ALA B N 1
ATOM 3714 C CA . ALA B 1 191 ? 13.094 -8.828 -2.701 1 98.5 191 ALA B CA 1
ATOM 3715 C C . ALA B 1 191 ? 13.117 -9.078 -4.207 1 98.5 191 ALA B C 1
ATOM 3717 O O . ALA B 1 191 ? 13.797 -10 -4.676 1 98.5 191 ALA B O 1
ATOM 3718 N N . SER B 1 192 ? 12.383 -8.281 -4.996 1 98.62 192 SER B N 1
ATOM 3719 C CA . SER B 1 192 ? 12.258 -8.5 -6.434 1 98.62 192 SER B CA 1
ATOM 3720 C C . SER B 1 192 ? 13.602 -8.305 -7.137 1 98.62 192 SER B C 1
ATOM 3722 O O . SER B 1 192 ? 13.898 -8.984 -8.117 1 98.62 192 SER B O 1
ATOM 3724 N N . ARG B 1 193 ? 14.305 -7.324 -6.625 1 98 193 ARG B N 1
ATOM 3725 C CA . ARG B 1 193 ? 15.617 -7.086 -7.215 1 98 193 ARG B CA 1
ATOM 3726 C C . ARG B 1 193 ? 16.578 -8.234 -6.891 1 98 193 ARG B C 1
ATOM 3728 O O . ARG B 1 193 ? 17.375 -8.625 -7.734 1 98 193 ARG B O 1
ATOM 3735 N N . GLU B 1 194 ? 16.562 -8.75 -5.645 1 97.25 194 GLU B N 1
ATOM 3736 C CA . GLU B 1 194 ? 17.344 -9.914 -5.285 1 97.25 194 GLU B CA 1
ATOM 3737 C C . GLU B 1 194 ? 17.031 -11.102 -6.195 1 97.25 194 GLU B C 1
ATOM 3739 O O . GLU B 1 194 ? 17.922 -11.867 -6.555 1 97.25 194 GLU B O 1
ATOM 3744 N N . LEU B 1 195 ? 15.828 -11.242 -6.613 1 97.75 195 LEU B N 1
ATOM 3745 C CA . LEU B 1 195 ? 15.352 -12.344 -7.449 1 97.75 195 LEU B CA 1
ATOM 3746 C C . LEU B 1 195 ? 15.516 -12.008 -8.93 1 97.75 195 LEU B C 1
ATOM 3748 O O . LEU B 1 195 ? 15.234 -12.852 -9.789 1 97.75 195 LEU B O 1
ATOM 3752 N N . LYS B 1 196 ? 15.914 -10.766 -9.258 1 97.5 196 LYS B N 1
ATOM 3753 C CA . LYS B 1 196 ? 16.156 -10.281 -10.609 1 97.5 196 LYS B CA 1
ATOM 3754 C C . LYS B 1 196 ? 14.867 -10.305 -11.438 1 97.5 196 LYS B C 1
ATOM 3756 O O . LYS B 1 196 ? 14.891 -10.625 -12.625 1 97.5 196 LYS B O 1
ATOM 3761 N N . VAL B 1 197 ? 13.742 -10.016 -10.773 1 98.25 197 VAL B N 1
ATOM 3762 C CA . VAL B 1 197 ? 12.469 -9.992 -11.484 1 98.25 197 VAL B CA 1
ATOM 3763 C C . VAL B 1 197 ? 11.766 -8.656 -11.258 1 98.25 197 VAL B C 1
ATOM 3765 O O . VAL B 1 197 ? 10.555 -8.539 -11.461 1 98.25 197 VAL B O 1
ATOM 3768 N N . GLU B 1 198 ? 12.469 -7.574 -10.797 1 98.5 198 GLU B N 1
ATOM 3769 C CA . GLU B 1 198 ? 11.883 -6.305 -10.375 1 98.5 198 GLU B CA 1
ATOM 3770 C C . GLU B 1 198 ? 11.141 -5.633 -11.531 1 98.5 198 GLU B C 1
ATOM 3772 O O . GLU B 1 198 ? 10.078 -5.035 -11.328 1 98.5 198 GLU B O 1
ATOM 3777 N N . ASP B 1 199 ? 11.703 -5.695 -12.711 1 97.69 199 ASP B N 1
ATOM 3778 C CA . ASP B 1 199 ? 11.07 -5.047 -13.859 1 97.69 199 ASP B CA 1
ATOM 3779 C C . ASP B 1 199 ? 9.727 -5.691 -14.18 1 97.69 199 ASP B C 1
ATOM 3781 O O . ASP B 1 199 ? 8.734 -4.996 -14.414 1 97.69 199 ASP B O 1
ATOM 3785 N N . GLN B 1 200 ? 9.672 -7.027 -14.18 1 97.19 200 GLN B N 1
ATOM 3786 C CA . GLN B 1 200 ? 8.438 -7.754 -14.477 1 97.19 200 GLN B CA 1
ATOM 3787 C C . GLN B 1 200 ? 7.387 -7.527 -13.398 1 97.19 200 GLN B C 1
ATOM 3789 O O . GLN B 1 200 ? 6.199 -7.387 -13.695 1 97.19 200 GLN B O 1
ATOM 3794 N N . VAL B 1 201 ? 7.828 -7.488 -12.188 1 98.38 201 VAL B N 1
ATOM 3795 C CA . VAL B 1 201 ? 6.926 -7.266 -11.07 1 98.38 201 VAL B CA 1
ATOM 3796 C C . VAL B 1 201 ? 6.285 -5.883 -11.188 1 98.38 201 VAL B C 1
ATOM 3798 O O . VAL B 1 201 ? 5.062 -5.746 -11.102 1 98.38 201 VAL B O 1
ATOM 3801 N N . LEU B 1 202 ? 7.102 -4.832 -11.414 1 98.5 202 LEU B N 1
ATOM 3802 C CA . LEU B 1 202 ? 6.602 -3.463 -11.508 1 98.5 202 LEU B CA 1
ATOM 3803 C C . LEU B 1 202 ? 5.672 -3.309 -12.703 1 98.5 202 LEU B C 1
ATOM 3805 O O . LEU B 1 202 ? 4.652 -2.615 -12.617 1 98.5 202 LEU B O 1
ATOM 3809 N N . ALA B 1 203 ? 6.055 -3.957 -13.797 1 97 203 ALA B N 1
ATOM 3810 C CA . ALA B 1 203 ? 5.199 -3.912 -14.977 1 97 203 ALA B CA 1
ATOM 3811 C C . ALA B 1 203 ? 3.834 -4.535 -14.695 1 97 203 ALA B C 1
ATOM 3813 O O . ALA B 1 203 ? 2.807 -4.031 -15.148 1 97 203 ALA B O 1
ATOM 3814 N N . SER B 1 204 ? 3.826 -5.621 -14.008 1 96.62 204 SER B N 1
ATOM 3815 C CA . SER B 1 204 ? 2.592 -6.316 -13.664 1 96.62 204 SER B CA 1
ATOM 3816 C C . SER B 1 204 ? 1.702 -5.461 -12.773 1 96.62 204 SER B C 1
ATOM 3818 O O . SER B 1 204 ? 0.494 -5.363 -12.992 1 96.62 204 SER B O 1
ATOM 3820 N N . ILE B 1 205 ? 2.268 -4.84 -11.75 1 98.06 205 ILE B N 1
ATOM 3821 C CA . ILE B 1 205 ? 1.508 -3.986 -10.844 1 98.06 205 ILE B CA 1
ATOM 3822 C C . ILE B 1 205 ? 0.977 -2.77 -11.602 1 98.06 205 ILE B C 1
ATOM 3824 O O . ILE B 1 205 ? -0.181 -2.383 -11.43 1 98.06 205 ILE B O 1
ATOM 3828 N N . LYS B 1 206 ? 1.835 -2.195 -12.438 1 97.94 206 LYS B N 1
ATOM 3829 C CA . LYS B 1 206 ? 1.466 -1.038 -13.25 1 97.94 206 LYS B CA 1
ATOM 3830 C C . LYS B 1 206 ? 0.22 -1.327 -14.078 1 97.94 206 LYS B C 1
ATOM 3832 O O . LYS B 1 206 ? -0.68 -0.489 -14.172 1 97.94 206 LYS B O 1
ATOM 3837 N N . GLU B 1 207 ? 0.156 -2.48 -14.664 1 95.5 207 GLU B N 1
ATOM 3838 C CA . GLU B 1 207 ? -0.985 -2.869 -15.492 1 95.5 207 GLU B CA 1
ATOM 3839 C C . GLU B 1 207 ? -2.287 -2.793 -14.703 1 95.5 207 GLU B C 1
ATOM 3841 O O . GLU B 1 207 ? -3.311 -2.34 -15.219 1 95.5 207 GLU B O 1
ATOM 3846 N N . THR B 1 208 ? -2.266 -3.195 -13.5 1 95.81 208 THR B N 1
ATOM 3847 C CA . THR B 1 208 ? -3.455 -3.174 -12.664 1 95.81 208 THR B CA 1
ATOM 3848 C C . THR B 1 208 ? -3.77 -1.752 -12.203 1 95.81 208 THR B C 1
ATOM 3850 O O . THR B 1 208 ? -4.914 -1.306 -12.289 1 95.81 208 THR B O 1
ATOM 3853 N N . MET B 1 209 ? -2.781 -1.001 -11.773 1 97.62 209 MET B N 1
ATOM 3854 C CA . MET B 1 209 ? -2.963 0.3 -11.133 1 97.62 209 MET B CA 1
ATOM 3855 C C . MET B 1 209 ? -3.381 1.354 -12.148 1 97.62 209 MET B C 1
ATOM 3857 O O . MET B 1 209 ? -3.998 2.359 -11.797 1 97.62 209 MET B O 1
ATOM 3861 N N . GLU B 1 210 ? -3.076 1.097 -13.414 1 97.62 210 GLU B N 1
ATOM 3862 C CA . GLU B 1 210 ? -3.371 2.102 -14.438 1 97.62 210 GLU B CA 1
ATOM 3863 C C . GLU B 1 210 ? -4.516 1.655 -15.336 1 97.62 210 GLU B C 1
ATOM 3865 O O . GLU B 1 210 ? -4.883 2.361 -16.281 1 97.62 210 GLU B O 1
ATOM 3870 N N . ALA B 1 211 ? -5.059 0.458 -15.078 1 96.5 211 ALA B N 1
ATOM 3871 C CA . ALA B 1 211 ? -6.098 -0.096 -15.945 1 96.5 211 ALA B CA 1
ATOM 3872 C C . ALA B 1 211 ? -7.395 0.699 -15.82 1 96.5 211 ALA B C 1
ATOM 3874 O O . ALA B 1 211 ? -8.188 0.763 -16.766 1 96.5 211 ALA B O 1
ATOM 3875 N N . VAL B 1 212 ? -7.75 1.278 -14.672 1 97.31 212 VAL B N 1
ATOM 3876 C CA . VAL B 1 212 ? -8.945 2.047 -14.344 1 97.31 212 VAL B CA 1
ATOM 3877 C C . VAL B 1 212 ? -8.578 3.203 -13.414 1 97.31 212 VAL B C 1
ATOM 3879 O O . VAL B 1 212 ? -7.473 3.24 -12.867 1 97.31 212 VAL B O 1
ATOM 3882 N N . PRO B 1 213 ? -9.516 4.109 -13.25 1 97.75 213 PRO B N 1
ATOM 3883 C CA . PRO B 1 213 ? -9.227 5.207 -12.32 1 97.75 213 PRO B CA 1
ATOM 3884 C C . PRO B 1 213 ? -8.969 4.723 -10.898 1 97.75 213 PRO B C 1
ATOM 3886 O O . PRO B 1 213 ? -9.508 3.695 -10.484 1 97.75 213 PRO B O 1
ATOM 3889 N N . PHE B 1 214 ? -8.227 5.434 -10.156 1 98.44 214 PHE B N 1
ATOM 3890 C CA . PHE B 1 214 ? -7.75 5.066 -8.828 1 98.44 214 PHE B CA 1
ATOM 3891 C C . PHE B 1 214 ? -8.914 4.66 -7.93 1 98.44 214 PHE B C 1
ATOM 3893 O O . PHE B 1 214 ? -8.812 3.689 -7.176 1 98.44 214 PHE B O 1
ATOM 3900 N N . GLU B 1 215 ? -10.031 5.406 -7.941 1 98 215 GLU B N 1
ATOM 3901 C CA . GLU B 1 215 ? -11.18 5.105 -7.086 1 98 215 GLU B CA 1
ATOM 3902 C C . GLU B 1 215 ? -11.719 3.703 -7.359 1 98 215 GLU B C 1
ATOM 3904 O O . GLU B 1 215 ? -12.18 3.021 -6.445 1 98 215 GLU B O 1
ATOM 3909 N N . GLN B 1 216 ? -11.664 3.355 -8.617 1 98.25 216 GLN B N 1
ATOM 3910 C CA . GLN B 1 216 ? -12.125 2.02 -8.984 1 98.25 216 GLN B CA 1
ATOM 3911 C C . GLN B 1 216 ? -11.141 0.951 -8.516 1 98.25 216 GLN B C 1
ATOM 3913 O O . GLN B 1 216 ? -11.547 -0.152 -8.141 1 98.25 216 GLN B O 1
ATOM 3918 N N . VAL B 1 217 ? -9.828 1.197 -8.578 1 98.5 217 VAL B N 1
ATOM 3919 C CA . VAL B 1 217 ? -8.828 0.286 -8.023 1 98.5 217 VAL B CA 1
ATOM 3920 C C . VAL B 1 217 ? -9.109 0.061 -6.535 1 98.5 217 VAL B C 1
ATOM 3922 O O . VAL B 1 217 ? -9.125 -1.079 -6.066 1 98.5 217 VAL B O 1
ATOM 3925 N N . VAL B 1 218 ? -9.367 1.201 -5.809 1 98.81 218 VAL B N 1
ATOM 3926 C CA . VAL B 1 218 ? -9.672 1.139 -4.383 1 98.81 218 VAL B CA 1
ATOM 3927 C C . VAL B 1 218 ? -10.875 0.23 -4.148 1 98.81 218 VAL B C 1
ATOM 3929 O O . VAL B 1 218 ? -10.836 -0.669 -3.307 1 98.81 218 VAL B O 1
ATOM 3932 N N . ASN B 1 219 ? -11.906 0.492 -4.887 1 98.75 219 ASN B N 1
ATOM 3933 C CA . ASN B 1 219 ? -13.141 -0.275 -4.727 1 98.75 219 ASN B CA 1
ATOM 3934 C C . ASN B 1 219 ? -12.914 -1.759 -5.004 1 98.75 219 ASN B C 1
ATOM 3936 O O . ASN B 1 219 ? -13.398 -2.613 -4.258 1 98.75 219 ASN B O 1
ATOM 3940 N N . GLN B 1 220 ? -12.211 -2.105 -6.039 1 98 220 GLN B N 1
ATOM 3941 C CA . GLN B 1 220 ? -11.953 -3.49 -6.422 1 98 220 GLN B CA 1
ATOM 3942 C C . GLN B 1 220 ? -11.117 -4.207 -5.363 1 98 220 GLN B C 1
ATOM 3944 O O . GLN B 1 220 ? -11.406 -5.352 -5.012 1 98 220 GLN B O 1
ATOM 3949 N N . LEU B 1 221 ? -10.125 -3.551 -4.844 1 98.56 221 LEU B N 1
ATOM 3950 C CA . LEU B 1 221 ? -9.242 -4.16 -3.85 1 98.56 221 LEU B CA 1
ATOM 3951 C C . LEU B 1 221 ? -9.992 -4.43 -2.551 1 98.56 221 LEU B C 1
ATOM 3953 O O . LEU B 1 221 ? -9.891 -5.523 -1.987 1 98.56 221 LEU B O 1
ATOM 3957 N N . VAL B 1 222 ? -10.75 -3.439 -2.137 1 98.81 222 VAL B N 1
ATOM 3958 C CA . VAL B 1 222 ? -11.406 -3.543 -0.835 1 98.81 222 VAL B CA 1
ATOM 3959 C C . VAL B 1 222 ? -12.562 -4.535 -0.914 1 98.81 222 VAL B C 1
ATOM 3961 O O . VAL B 1 222 ? -12.695 -5.414 -0.059 1 98.81 222 VAL B O 1
ATOM 3964 N N . THR B 1 223 ? -13.43 -4.422 -1.942 1 98.62 223 THR B N 1
ATOM 3965 C CA . THR B 1 223 ? -14.578 -5.32 -2.059 1 98.62 223 THR B CA 1
ATOM 3966 C C . THR B 1 223 ? -14.117 -6.754 -2.305 1 98.62 223 THR B C 1
ATOM 3968 O O . THR B 1 223 ? -14.656 -7.695 -1.718 1 98.62 223 THR B O 1
ATOM 3971 N N . GLY B 1 224 ? -13.109 -6.945 -3.162 1 97.62 224 GLY B N 1
ATOM 3972 C CA . GLY B 1 224 ? -12.562 -8.273 -3.381 1 97.62 224 GLY B CA 1
ATOM 3973 C C . GLY B 1 224 ? -11.977 -8.891 -2.125 1 97.62 224 GLY B C 1
ATOM 3974 O O . GLY B 1 224 ? -12.203 -10.07 -1.843 1 97.62 224 GLY B O 1
ATOM 3975 N N . THR B 1 225 ? -11.227 -8.125 -1.35 1 98.25 225 THR B N 1
ATOM 3976 C CA . THR B 1 225 ? -10.586 -8.625 -0.135 1 98.25 225 THR B CA 1
ATOM 3977 C C . THR B 1 225 ? -11.633 -8.984 0.916 1 98.25 225 THR B C 1
ATOM 3979 O O . THR B 1 225 ? -11.445 -9.93 1.684 1 98.25 225 THR B O 1
ATOM 3982 N N . SER B 1 226 ? -12.781 -8.289 0.925 1 98.19 226 SER B N 1
ATOM 3983 C CA . SER B 1 226 ? -13.82 -8.555 1.914 1 98.19 226 SER B CA 1
ATOM 3984 C C . SER B 1 226 ? -14.312 -10 1.83 1 98.19 226 SER B C 1
ATOM 3986 O O . SER B 1 226 ? -14.688 -10.586 2.842 1 98.19 226 SER B O 1
ATOM 3988 N N . ILE B 1 227 ? -14.305 -10.594 0.674 1 96.94 227 ILE B N 1
ATOM 3989 C CA . ILE B 1 227 ? -14.859 -11.938 0.526 1 96.94 227 ILE B CA 1
ATOM 3990 C C . ILE B 1 227 ? -13.734 -12.945 0.35 1 96.94 227 ILE B C 1
ATOM 3992 O O . ILE B 1 227 ? -13.953 -14.156 0.444 1 96.94 227 ILE B O 1
ATOM 3996 N N . HIS B 1 228 ? -12.5 -12.484 0.143 1 96.62 228 HIS B N 1
ATOM 3997 C CA . HIS B 1 228 ? -11.406 -13.406 -0.147 1 96.62 228 HIS B CA 1
ATOM 3998 C C . HIS B 1 228 ? -10.266 -13.25 0.855 1 96.62 228 HIS B C 1
ATOM 4000 O O . HIS B 1 228 ? -9.148 -13.711 0.609 1 96.62 228 HIS B O 1
ATOM 4006 N N . SER B 1 229 ? -10.5 -12.57 1.979 1 97.62 229 SER B N 1
ATOM 4007 C CA . SER B 1 229 ? -9.438 -12.242 2.924 1 97.62 229 SER B CA 1
ATOM 4008 C C . SER B 1 229 ? -8.75 -13.5 3.432 1 97.62 229 SER B C 1
ATOM 4010 O O . SER B 1 229 ? -7.523 -13.531 3.588 1 97.62 229 SER B O 1
ATOM 4012 N N . GLU B 1 230 ? -9.5 -14.57 3.719 1 96.44 230 GLU B N 1
ATOM 4013 C CA . GLU B 1 230 ? -8.914 -15.812 4.223 1 96.44 230 GLU B CA 1
ATOM 4014 C C . GLU B 1 230 ? -7.945 -16.406 3.211 1 96.44 230 GLU B C 1
ATOM 4016 O O . GLU B 1 230 ? -6.797 -16.703 3.547 1 96.44 230 GLU B O 1
ATOM 4021 N N . ARG B 1 231 ? -8.406 -16.625 2.057 1 94 231 ARG B N 1
ATOM 4022 C CA . ARG B 1 231 ? -7.57 -17.172 0.992 1 94 231 ARG B CA 1
ATOM 4023 C C . ARG B 1 231 ? -6.34 -16.312 0.757 1 94 231 ARG B C 1
ATOM 4025 O O . ARG B 1 231 ? -5.23 -16.828 0.603 1 94 231 ARG B O 1
ATOM 4032 N N . ARG B 1 232 ? -6.504 -14.992 0.673 1 96.25 232 ARG B N 1
ATOM 4033 C CA . ARG B 1 232 ? -5.41 -14.062 0.417 1 96.25 232 ARG B CA 1
ATOM 4034 C C . ARG B 1 232 ? -4.391 -14.086 1.551 1 96.25 232 ARG B C 1
ATOM 4036 O O . ARG B 1 232 ? -3.188 -13.977 1.312 1 96.25 232 ARG B O 1
ATOM 4043 N N . GLY B 1 233 ? -4.891 -14.227 2.785 1 97.06 233 GLY B N 1
ATOM 4044 C CA . GLY B 1 233 ? -3.977 -14.391 3.906 1 97.06 233 GLY B CA 1
ATOM 4045 C C . GLY B 1 233 ? -3.096 -15.617 3.787 1 97.06 233 GLY B C 1
ATOM 4046 O O . GLY B 1 233 ? -1.894 -15.555 4.051 1 97.06 233 GLY B O 1
ATOM 4047 N N . ILE B 1 234 ? -3.674 -16.703 3.387 1 93.94 234 ILE B N 1
ATOM 4048 C CA . ILE B 1 234 ? -2.947 -17.953 3.199 1 93.94 234 ILE B CA 1
ATOM 4049 C C . ILE B 1 234 ? -1.909 -17.781 2.092 1 93.94 234 ILE B C 1
ATOM 4051 O O . ILE B 1 234 ? -0.78 -18.266 2.215 1 93.94 234 ILE B O 1
ATOM 4055 N N . GLU B 1 235 ? -2.26 -17.125 1.034 1 93.56 235 GLU B N 1
ATOM 4056 C CA . GLU B 1 235 ? -1.354 -16.922 -0.092 1 93.56 235 GLU B CA 1
ATOM 4057 C C . GLU B 1 235 ? -0.137 -16.094 0.324 1 93.56 235 GLU B C 1
ATOM 4059 O O . GLU B 1 235 ? 0.957 -16.281 -0.214 1 93.56 235 GLU B O 1
ATOM 4064 N N . LEU B 1 236 ? -0.26 -15.211 1.283 1 97.88 236 LEU B N 1
ATOM 4065 C CA . LEU B 1 236 ? 0.852 -14.375 1.732 1 97.88 236 LEU B CA 1
ATOM 4066 C C . LEU B 1 236 ? 1.877 -15.211 2.496 1 97.88 236 LEU B C 1
ATOM 4068 O O . LEU B 1 236 ? 3.012 -14.766 2.699 1 97.88 236 LEU B O 1
ATOM 4072 N N . GLU B 1 237 ? 1.455 -16.422 2.912 1 96.56 237 GLU B N 1
ATOM 4073 C CA . GLU B 1 237 ? 2.412 -17.297 3.574 1 96.56 237 GLU B CA 1
ATOM 4074 C C . GLU B 1 237 ? 3.539 -17.703 2.625 1 96.56 237 GLU B C 1
ATOM 4076 O O . GLU B 1 237 ? 4.695 -17.812 3.039 1 96.56 237 GLU B O 1
ATOM 4081 N N . GLY B 1 238 ? 3.199 -17.938 1.368 1 95.88 238 GLY B N 1
ATOM 4082 C CA . GLY B 1 238 ? 4.227 -18.203 0.375 1 95.88 238 GLY B CA 1
ATOM 4083 C C . GLY B 1 238 ? 5.203 -17.062 0.196 1 95.88 238 GLY B C 1
ATOM 4084 O O . GLY B 1 238 ? 6.41 -17.281 0.079 1 95.88 238 GLY B O 1
ATOM 4085 N N . SER B 1 239 ? 4.691 -15.836 0.155 1 98.06 239 SER B N 1
ATOM 4086 C CA . SER B 1 239 ? 5.543 -14.656 0.057 1 98.06 239 SER B CA 1
ATOM 4087 C C . SER B 1 239 ? 6.453 -14.523 1.272 1 98.06 239 SER B C 1
ATOM 4089 O O . SER B 1 239 ? 7.641 -14.227 1.134 1 98.06 239 SER B O 1
ATOM 4091 N N . LEU B 1 240 ? 5.867 -14.766 2.439 1 98.38 240 LEU B N 1
ATOM 4092 C CA . LEU B 1 240 ? 6.629 -14.656 3.68 1 98.38 240 LEU B CA 1
ATOM 4093 C C . LEU B 1 240 ? 7.766 -15.68 3.711 1 98.38 240 LEU B C 1
ATOM 4095 O O . LEU B 1 240 ? 8.875 -15.359 4.137 1 98.38 240 LEU B O 1
ATOM 4099 N N . GLU B 1 241 ? 7.461 -16.859 3.311 1 97 241 GLU B N 1
ATOM 4100 C CA . GLU B 1 241 ? 8.484 -17.906 3.266 1 97 241 GLU B CA 1
ATOM 4101 C C . GLU B 1 241 ? 9.633 -17.5 2.342 1 97 241 GLU B C 1
ATOM 4103 O O . GLU B 1 241 ? 10.805 -17.703 2.676 1 97 241 GLU B O 1
ATOM 4108 N N . LEU B 1 242 ? 9.281 -17.016 1.198 1 97.31 242 LEU B N 1
ATOM 4109 C CA . LEU B 1 242 ? 10.312 -16.594 0.252 1 97.31 242 LEU B CA 1
ATOM 4110 C C . LEU B 1 242 ? 11.141 -15.445 0.819 1 97.31 242 LEU B C 1
ATOM 4112 O O . LEU B 1 242 ? 12.367 -15.43 0.686 1 97.31 242 LEU B O 1
ATOM 4116 N N . LEU B 1 243 ? 10.516 -14.461 1.441 1 98.19 243 LEU B N 1
ATOM 4117 C CA . LEU B 1 243 ? 11.219 -13.336 2.047 1 98.19 243 LEU B CA 1
ATOM 4118 C C . LEU B 1 243 ? 12.18 -13.812 3.135 1 98.19 243 LEU B C 1
ATOM 4120 O O . LEU B 1 243 ? 13.281 -13.281 3.277 1 98.19 243 LEU B O 1
ATOM 4124 N N . GLU B 1 244 ? 11.742 -14.781 3.891 1 97.38 244 GLU B N 1
ATOM 4125 C CA . GLU B 1 244 ? 12.594 -15.367 4.922 1 97.38 244 GLU B CA 1
ATOM 4126 C C . GLU B 1 244 ? 13.828 -16.031 4.309 1 97.38 244 GLU B C 1
ATOM 4128 O O . GLU B 1 244 ? 14.945 -15.859 4.805 1 97.38 244 GLU B O 1
ATOM 4133 N N . GLN B 1 245 ? 13.609 -16.781 3.287 1 95.69 245 GLN B N 1
ATOM 4134 C CA . GLN B 1 245 ? 14.719 -17.422 2.59 1 95.69 245 GLN B CA 1
ATOM 4135 C C . GLN B 1 245 ? 15.727 -16.391 2.092 1 95.69 245 GLN B C 1
ATOM 4137 O O . GLN B 1 245 ? 16.922 -16.656 2.053 1 95.69 245 GLN B O 1
ATOM 4142 N N . LEU B 1 246 ? 15.258 -15.25 1.727 1 96.38 246 LEU B N 1
ATOM 4143 C CA . LEU B 1 246 ? 16.109 -14.195 1.181 1 96.38 246 LEU B CA 1
ATOM 4144 C C . LEU B 1 246 ? 16.672 -13.32 2.295 1 96.38 246 LEU B C 1
ATOM 4146 O O . LEU B 1 246 ? 17.438 -12.391 2.031 1 96.38 246 LEU B O 1
ATOM 4150 N N . SER B 1 247 ? 16.266 -13.57 3.551 1 96.19 247 SER B N 1
ATOM 4151 C CA . SER B 1 247 ? 16.688 -12.789 4.711 1 96.19 247 SER B CA 1
ATOM 4152 C C . SER B 1 247 ? 16.312 -11.32 4.551 1 96.19 247 SER B C 1
ATOM 4154 O O . SER B 1 247 ? 17.125 -10.438 4.824 1 96.19 247 SER B O 1
ATOM 4156 N N . ILE B 1 248 ? 15.156 -11.102 4.008 1 96.81 248 ILE B N 1
ATOM 4157 C CA . ILE B 1 248 ? 14.641 -9.75 3.824 1 96.81 248 ILE B CA 1
ATOM 4158 C C . ILE B 1 248 ? 13.68 -9.406 4.961 1 96.81 248 ILE B C 1
ATOM 4160 O O . ILE B 1 248 ? 12.859 -10.234 5.359 1 96.81 248 ILE B O 1
ATOM 4164 N N . ASN B 1 249 ? 13.883 -8.211 5.566 1 97 249 ASN B N 1
ATOM 4165 C CA . ASN B 1 249 ? 12.938 -7.719 6.562 1 97 249 ASN B CA 1
ATOM 4166 C C . ASN B 1 249 ? 11.516 -7.676 6.012 1 97 249 ASN B C 1
ATOM 4168 O O . ASN B 1 249 ? 11.219 -6.914 5.09 1 97 249 ASN B O 1
ATOM 4172 N N . SER B 1 250 ? 10.617 -8.516 6.543 1 98.56 250 SER B N 1
ATOM 4173 C CA . SER B 1 250 ? 9.312 -8.758 5.93 1 98.56 250 SER B CA 1
ATOM 4174 C C . SER B 1 250 ? 8.188 -8.188 6.785 1 98.56 250 SER B C 1
ATOM 4176 O O . SER B 1 250 ? 7.078 -8.719 6.801 1 98.56 250 SER B O 1
ATOM 4178 N N . VAL B 1 251 ? 8.414 -7.121 7.531 1 98.81 251 VAL B N 1
ATOM 4179 C CA . VAL B 1 251 ? 7.477 -6.605 8.523 1 98.81 251 VAL B CA 1
ATOM 4180 C C . VAL B 1 251 ? 6.184 -6.164 7.84 1 98.81 251 VAL B C 1
ATOM 4182 O O . VAL B 1 251 ? 5.094 -6.324 8.391 1 98.81 251 VAL B O 1
ATOM 4185 N N . MET B 1 252 ? 6.219 -5.59 6.641 1 98.88 252 MET B N 1
ATOM 4186 C CA . MET B 1 252 ? 5.023 -5.125 5.945 1 98.88 252 MET B CA 1
ATOM 4187 C C . MET B 1 252 ? 4.168 -6.301 5.488 1 98.88 252 MET B C 1
ATOM 4189 O O . MET B 1 252 ? 2.943 -6.277 5.637 1 98.88 252 MET B O 1
ATOM 4193 N N . THR B 1 253 ? 4.816 -7.316 4.871 1 98.94 253 THR B N 1
ATOM 4194 C CA . THR B 1 253 ? 4.09 -8.508 4.438 1 98.94 253 THR B CA 1
ATOM 4195 C C . THR B 1 253 ? 3.461 -9.227 5.629 1 98.94 253 THR B C 1
ATOM 4197 O O . THR B 1 253 ? 2.332 -9.711 5.543 1 98.94 253 THR B O 1
ATOM 4200 N N . GLN B 1 254 ? 4.199 -9.273 6.742 1 98.88 254 GLN B N 1
ATOM 4201 C CA . GLN B 1 254 ? 3.656 -9.867 7.961 1 98.88 254 GLN B CA 1
ATOM 4202 C C . GLN B 1 254 ? 2.412 -9.117 8.43 1 98.88 254 GLN B C 1
ATOM 4204 O O . GLN B 1 254 ? 1.413 -9.734 8.805 1 98.88 254 GLN B O 1
ATOM 4209 N N . ALA B 1 255 ? 2.475 -7.828 8.461 1 98.94 255 ALA B N 1
ATOM 4210 C CA . ALA B 1 255 ? 1.345 -7.004 8.883 1 98.94 255 ALA B CA 1
ATOM 4211 C C . ALA B 1 255 ? 0.157 -7.176 7.945 1 98.94 255 ALA B C 1
ATOM 4213 O O . ALA B 1 255 ? -0.996 -7.172 8.383 1 98.94 255 ALA B O 1
ATOM 4214 N N . SER B 1 256 ? 0.429 -7.238 6.621 1 98.88 256 SER B N 1
ATOM 4215 C CA . SER B 1 256 ? -0.637 -7.473 5.652 1 98.88 256 SER B CA 1
ATOM 4216 C C . SER B 1 256 ? -1.392 -8.758 5.957 1 98.88 256 SER B C 1
ATOM 4218 O O . SER B 1 256 ? -2.625 -8.781 5.949 1 98.88 256 SER B O 1
ATOM 4220 N N . LYS B 1 257 ? -0.636 -9.812 6.227 1 98.81 257 LYS B N 1
ATOM 4221 C CA . LYS B 1 257 ? -1.271 -11.078 6.578 1 98.81 257 LYS B CA 1
ATOM 4222 C C . LYS B 1 257 ? -2.094 -10.945 7.855 1 98.81 257 LYS B C 1
ATOM 4224 O O . LYS B 1 257 ? -3.217 -11.453 7.934 1 98.81 257 LYS B O 1
ATOM 4229 N N . THR B 1 258 ? -1.508 -10.312 8.867 1 98.75 258 THR B N 1
ATOM 4230 C CA . THR B 1 258 ? -2.197 -10.117 10.141 1 98.75 258 THR B CA 1
ATOM 4231 C C . THR B 1 258 ? -3.506 -9.359 9.93 1 98.75 258 THR B C 1
ATOM 4233 O O . THR B 1 258 ? -4.535 -9.711 10.508 1 98.75 258 THR B O 1
ATOM 4236 N N . LYS B 1 259 ? -3.484 -8.297 9.156 1 98.69 259 LYS B N 1
ATOM 4237 C CA . LYS B 1 259 ? -4.68 -7.504 8.883 1 98.69 259 LYS B CA 1
ATOM 4238 C C . LYS B 1 259 ? -5.73 -8.336 8.148 1 98.69 259 LYS B C 1
ATOM 4240 O O . LYS B 1 259 ? -6.922 -8.25 8.461 1 98.69 259 LYS B O 1
ATOM 4245 N N . LEU B 1 260 ? -5.312 -9.102 7.16 1 98.5 260 LEU B N 1
ATOM 4246 C CA . LEU B 1 260 ? -6.25 -9.93 6.406 1 98.5 260 LEU B CA 1
ATOM 4247 C C . LEU B 1 260 ? -6.871 -11 7.301 1 98.5 260 LEU B C 1
ATOM 4249 O O . LEU B 1 260 ? -8.055 -11.312 7.164 1 98.5 260 LEU B O 1
ATOM 4253 N N . ASP B 1 261 ? -6.043 -11.562 8.195 1 97.81 261 ASP B N 1
ATOM 4254 C CA . ASP B 1 261 ? -6.574 -12.508 9.164 1 97.81 261 ASP B CA 1
ATOM 4255 C C . ASP B 1 261 ? -7.629 -11.844 10.055 1 97.81 261 ASP B C 1
ATOM 4257 O O . ASP B 1 261 ? -8.664 -12.445 10.344 1 97.81 261 ASP B O 1
ATOM 4261 N N . TYR B 1 262 ? -7.309 -10.688 10.523 1 96.81 262 TYR B N 1
ATOM 4262 C CA . TYR B 1 262 ? -8.25 -9.914 11.328 1 96.81 262 TYR B CA 1
ATOM 4263 C C . TYR B 1 262 ? -9.555 -9.703 10.578 1 96.81 262 TYR B C 1
ATOM 4265 O O . TYR B 1 262 ? -10.641 -9.914 11.125 1 96.81 262 TYR B O 1
ATOM 4273 N N . VAL B 1 263 ? -9.5 -9.328 9.312 1 97.06 263 VAL B N 1
ATOM 4274 C CA . VAL B 1 263 ? -10.672 -9.086 8.484 1 97.06 263 VAL B CA 1
ATOM 4275 C C . VAL B 1 263 ? -11.469 -10.375 8.312 1 97.06 263 VAL B C 1
ATOM 4277 O O . VAL B 1 263 ? -12.703 -10.359 8.359 1 97.06 263 VAL B O 1
ATOM 4280 N N . SER B 1 264 ? -10.766 -11.461 8.109 1 96.75 264 SER B N 1
ATOM 4281 C CA . SER B 1 264 ? -11.414 -12.758 7.961 1 96.75 264 SER B CA 1
ATOM 4282 C C . SER B 1 264 ? -12.211 -13.117 9.203 1 96.75 264 SER B C 1
ATOM 4284 O O . SER B 1 264 ? -13.289 -13.711 9.109 1 96.75 264 SER B O 1
ATOM 4286 N N . GLN B 1 265 ? -11.688 -12.789 10.344 1 96.44 265 GLN B N 1
ATOM 4287 C CA . GLN B 1 265 ? -12.328 -13.117 11.617 1 96.44 265 GLN B CA 1
ATOM 4288 C C . GLN B 1 265 ? -13.617 -12.328 11.805 1 96.44 265 GLN B C 1
ATOM 4290 O O . GLN B 1 265 ? -14.484 -12.727 12.578 1 96.44 265 GLN B O 1
ATOM 4295 N N . LEU B 1 266 ? -13.773 -11.211 11.125 1 96.44 266 LEU B N 1
ATOM 4296 C CA . LEU B 1 266 ? -14.992 -10.406 11.227 1 96.44 266 LEU B CA 1
ATOM 4297 C C . LEU B 1 266 ? -16.172 -11.109 10.555 1 96.44 266 LEU B C 1
ATOM 4299 O O . LEU B 1 266 ? -17.328 -10.758 10.789 1 96.44 266 LEU B O 1
ATOM 4303 N N . GLY B 1 267 ? -15.883 -12.078 9.609 1 96.38 267 GLY B N 1
ATOM 4304 C CA . GLY B 1 267 ? -16.922 -12.875 8.992 1 96.38 267 GLY B CA 1
ATOM 4305 C C . GLY B 1 267 ? -17.672 -12.133 7.891 1 96.38 267 GLY B C 1
ATOM 4306 O O . GLY B 1 267 ? -18.875 -12.297 7.734 1 96.38 267 GLY B O 1
ATOM 4307 N N . LEU B 1 268 ? -16.969 -11.297 7.16 1 96.94 268 LEU B N 1
ATOM 4308 C CA . LEU B 1 268 ? -17.594 -10.5 6.113 1 96.94 268 LEU B CA 1
ATOM 4309 C C . LEU B 1 268 ? -18.125 -11.383 4.992 1 96.94 268 LEU B C 1
ATOM 4311 O O . LEU B 1 268 ? -19.172 -11.102 4.414 1 96.94 268 LEU B O 1
ATOM 4315 N N . ARG B 1 269 ? -17.359 -12.422 4.633 1 95.75 269 ARG B N 1
ATOM 4316 C CA . ARG B 1 269 ? -17.812 -13.336 3.578 1 95.75 269 ARG B CA 1
ATOM 4317 C C . ARG B 1 269 ? -19.203 -13.883 3.875 1 95.75 269 ARG B C 1
ATOM 4319 O O . ARG B 1 269 ? -20.047 -13.953 2.984 1 95.75 269 ARG B O 1
ATOM 4326 N N . GLN B 1 270 ? -19.422 -14.273 5.102 1 95.75 270 GLN B N 1
ATOM 4327 C CA . GLN B 1 270 ? -20.734 -14.773 5.516 1 95.75 270 GLN B CA 1
ATOM 4328 C C . GLN B 1 270 ? -21.781 -13.664 5.465 1 95.75 270 GLN B C 1
ATOM 4330 O O . GLN B 1 270 ? -22.906 -13.891 5.012 1 95.75 270 GLN B O 1
ATOM 4335 N N . SER B 1 271 ? -21.359 -12.5 5.98 1 96.06 271 SER B N 1
ATOM 4336 C CA . SER B 1 271 ? -22.281 -11.367 6 1 96.06 271 SER B CA 1
ATOM 4337 C C . SER B 1 271 ? -22.797 -11.047 4.598 1 96.06 271 SER B C 1
ATOM 4339 O O . SER B 1 271 ? -23.938 -10.648 4.426 1 96.06 271 SER B O 1
ATOM 4341 N N . PHE B 1 272 ? -21.938 -11.188 3.619 1 97.31 272 PHE B N 1
ATOM 4342 C CA . PHE B 1 272 ? -22.297 -10.836 2.25 1 97.31 272 PHE B CA 1
ATOM 4343 C C . PHE B 1 272 ? -22.703 -12.078 1.465 1 97.31 272 PHE B C 1
ATOM 4345 O O . PHE B 1 272 ? -22.797 -12.039 0.235 1 97.31 272 PHE B O 1
ATOM 4352 N N . LYS B 1 273 ? -22.875 -13.258 2.09 1 95.62 273 LYS B N 1
ATOM 4353 C CA . LYS B 1 273 ? -23.328 -14.516 1.51 1 95.62 273 LYS B CA 1
ATOM 4354 C C . LYS B 1 273 ? -22.422 -14.953 0.362 1 95.62 273 LYS B C 1
ATOM 4356 O O . LYS B 1 273 ? -22.906 -15.43 -0.668 1 95.62 273 LYS B O 1
ATOM 4361 N N . GLY B 1 274 ? -21.156 -14.531 0.497 1 93.62 274 GLY B N 1
ATOM 4362 C CA . GLY B 1 274 ? -20.156 -14.945 -0.468 1 93.62 274 GLY B CA 1
ATOM 4363 C C . GLY B 1 274 ? -20.125 -14.086 -1.717 1 93.62 274 GLY B C 1
ATOM 4364 O O . GLY B 1 274 ? -19.312 -14.297 -2.609 1 93.62 274 GLY B O 1
ATOM 4365 N N . ASN B 1 275 ? -21 -13.125 -1.759 1 95.5 275 ASN B N 1
ATOM 4366 C CA . ASN B 1 275 ? -21.047 -12.242 -2.92 1 95.5 275 ASN B CA 1
ATOM 4367 C C . ASN B 1 275 ? -20.234 -10.969 -2.697 1 95.5 275 ASN B C 1
ATOM 4369 O O . ASN B 1 275 ? -20.234 -10.414 -1.598 1 95.5 275 ASN B O 1
ATOM 4373 N N . ARG B 1 276 ? -19.562 -10.602 -3.688 1 96.12 276 ARG B N 1
ATOM 4374 C CA . ARG B 1 276 ? -18.797 -9.359 -3.609 1 96.12 276 ARG B CA 1
ATOM 4375 C C . ARG B 1 276 ? -19.734 -8.148 -3.506 1 96.12 276 ARG B C 1
ATOM 4377 O O . ARG B 1 276 ? -20.594 -7.941 -4.367 1 96.12 276 ARG B O 1
ATOM 4384 N N . PRO B 1 277 ? -19.562 -7.355 -2.451 1 97.94 277 PRO B N 1
ATOM 4385 C CA . PRO B 1 277 ? -20.406 -6.152 -2.361 1 97.94 277 PRO B CA 1
ATOM 4386 C C . PRO B 1 277 ? -20.125 -5.152 -3.48 1 97.94 277 PRO B C 1
ATOM 4388 O O . PRO B 1 277 ? -19.062 -5.215 -4.117 1 97.94 277 PRO B O 1
ATOM 4391 N N . SER B 1 278 ? -21.016 -4.227 -3.703 1 97.38 278 SER B N 1
ATOM 4392 C CA . SER B 1 278 ? -20.906 -3.295 -4.82 1 97.38 278 SER B CA 1
ATOM 4393 C C . SER B 1 278 ? -19.891 -2.195 -4.539 1 97.38 278 SER B C 1
ATOM 4395 O O . SER B 1 278 ? -19.219 -1.722 -5.453 1 97.38 278 SER B O 1
ATOM 4397 N N . THR B 1 279 ? -19.828 -1.763 -3.262 1 98.56 279 THR B N 1
ATOM 4398 C CA . THR B 1 279 ? -18.969 -0.617 -2.969 1 98.56 279 THR B CA 1
ATOM 4399 C C . THR B 1 279 ? -18.094 -0.896 -1.757 1 98.56 279 THR B C 1
ATOM 4401 O O . THR B 1 279 ? -18.453 -1.675 -0.876 1 98.56 279 THR B O 1
ATOM 4404 N N . TRP B 1 280 ? -16.953 -0.199 -1.733 1 98.69 280 TRP B N 1
ATOM 4405 C CA . TRP B 1 280 ? -16.094 -0.328 -0.564 1 98.69 280 TRP B CA 1
ATOM 4406 C C . TRP B 1 280 ? -16.781 0.219 0.683 1 98.69 280 TRP B C 1
ATOM 4408 O O . TRP B 1 280 ? -16.5 -0.227 1.799 1 98.69 280 TRP B O 1
ATOM 4418 N N . GLN B 1 281 ? -17.688 1.169 0.561 1 98.75 281 GLN B N 1
ATOM 4419 C CA . GLN B 1 281 ? -18.438 1.705 1.689 1 98.75 281 GLN B CA 1
ATOM 4420 C C . GLN B 1 281 ? -19.25 0.61 2.383 1 98.75 281 GLN B C 1
ATOM 4422 O O . GLN B 1 281 ? -19.297 0.552 3.611 1 98.75 281 GLN B O 1
ATOM 4427 N N . ASP B 1 282 ? -19.875 -0.275 1.545 1 98.56 282 ASP B N 1
ATOM 4428 C CA . ASP B 1 282 ? -20.625 -1.4 2.107 1 98.56 282 ASP B CA 1
ATOM 4429 C C . ASP B 1 282 ? -19.719 -2.273 2.975 1 98.56 282 ASP B C 1
ATOM 4431 O O . ASP B 1 282 ? -20.141 -2.752 4.031 1 98.56 282 ASP B O 1
ATOM 4435 N N . VAL B 1 283 ? -18.531 -2.479 2.525 1 98.75 283 VAL B N 1
ATOM 4436 C CA . VAL B 1 283 ? -17.578 -3.318 3.229 1 98.75 283 VAL B CA 1
ATOM 4437 C C . VAL B 1 283 ? -17.203 -2.68 4.566 1 98.75 283 VAL B C 1
ATOM 4439 O O . VAL B 1 283 ? -17.266 -3.332 5.609 1 98.75 283 VAL B O 1
ATOM 4442 N N . ILE B 1 284 ? -16.844 -1.408 4.559 1 98.62 284 ILE B N 1
ATOM 4443 C CA . ILE B 1 284 ? -16.375 -0.715 5.754 1 98.62 284 ILE B CA 1
ATOM 4444 C C . ILE B 1 284 ? -17.516 -0.585 6.754 1 98.62 284 ILE B C 1
ATOM 4446 O O . ILE B 1 284 ? -17.312 -0.696 7.965 1 98.62 284 ILE B O 1
ATOM 4450 N N . ASP B 1 285 ? -18.75 -0.331 6.262 1 98.19 285 ASP B N 1
ATOM 4451 C CA . ASP B 1 285 ? -19.906 -0.269 7.141 1 98.19 285 ASP B CA 1
ATOM 4452 C C . ASP B 1 285 ? -20.141 -1.604 7.844 1 98.19 285 ASP B C 1
ATOM 4454 O O . ASP B 1 285 ? -20.438 -1.638 9.039 1 98.19 285 ASP B O 1
ATOM 4458 N N . GLU B 1 286 ? -20.016 -2.691 7.078 1 97.88 286 GLU B N 1
ATOM 4459 C CA . GLU B 1 286 ? -20.203 -4.012 7.676 1 97.88 286 GLU B CA 1
ATOM 4460 C C . GLU B 1 286 ? -19.094 -4.316 8.68 1 97.88 286 GLU B C 1
ATOM 4462 O O . GLU B 1 286 ? -19.328 -4.961 9.703 1 97.88 286 GLU B O 1
ATOM 4467 N N . MET B 1 287 ? -17.875 -3.906 8.398 1 97.5 287 MET B N 1
ATOM 4468 C CA . MET B 1 287 ? -16.766 -4.078 9.344 1 97.5 287 MET B CA 1
ATOM 4469 C C . MET B 1 287 ? -17.078 -3.391 10.672 1 97.5 287 MET B C 1
ATOM 4471 O O . MET B 1 287 ? -16.797 -3.936 11.742 1 97.5 287 MET B O 1
ATOM 4475 N N . LYS B 1 288 ? -17.578 -2.199 10.594 1 95.94 288 LYS B N 1
ATOM 4476 C CA . LYS B 1 288 ? -17.953 -1.452 11.789 1 95.94 288 LYS B CA 1
ATOM 4477 C C . LYS B 1 288 ? -18.984 -2.205 12.609 1 95.94 288 LYS B C 1
ATOM 4479 O O . LYS B 1 288 ? -18.875 -2.291 13.836 1 95.94 288 LYS B O 1
ATOM 4484 N N . VAL B 1 289 ? -20.016 -2.77 11.906 1 96 289 VAL B N 1
ATOM 4485 C CA . VAL B 1 289 ? -21.062 -3.535 12.562 1 96 289 VAL B CA 1
ATOM 4486 C C . VAL B 1 289 ? -20.469 -4.742 13.281 1 96 289 VAL B C 1
ATOM 4488 O O . VAL B 1 289 ? -20.797 -5.023 14.43 1 96 289 VAL B O 1
ATOM 4491 N N . LYS B 1 290 ? -19.547 -5.414 12.633 1 95.06 290 LYS B N 1
ATOM 4492 C CA . LYS B 1 290 ? -18.953 -6.625 13.18 1 95.06 290 LYS B CA 1
ATOM 4493 C C . LYS B 1 290 ? -18.031 -6.301 14.359 1 95.06 290 LYS B C 1
ATOM 4495 O O . LYS B 1 290 ? -17.969 -7.066 15.32 1 95.06 290 LYS B O 1
ATOM 4500 N N . HIS B 1 291 ? -17.328 -5.211 14.305 1 90.88 291 HIS B N 1
ATOM 4501 C CA . HIS B 1 291 ? -16.469 -4.773 15.391 1 90.88 291 HIS B CA 1
ATOM 4502 C C . HIS B 1 291 ? -17.281 -4.465 16.641 1 90.88 291 HIS B C 1
ATOM 4504 O O . HIS B 1 291 ? -16.859 -4.809 17.766 1 90.88 291 HIS B O 1
ATOM 4510 N N . GLN B 1 292 ? -18.328 -3.803 16.453 1 87.62 292 GLN B N 1
ATOM 4511 C CA . GLN B 1 292 ? -19.188 -3.445 17.578 1 87.62 292 GLN B CA 1
ATOM 4512 C C . GLN B 1 292 ? -19.812 -4.688 18.203 1 87.62 292 GLN B C 1
ATOM 4514 O O . GLN B 1 292 ? -19.984 -4.758 19.438 1 87.62 292 GLN B O 1
ATOM 4519 N N . ALA B 1 293 ? -20.078 -5.66 17.344 1 85.44 293 ALA B N 1
ATOM 4520 C CA . ALA B 1 293 ? -20.656 -6.91 17.844 1 85.44 293 ALA B CA 1
ATOM 4521 C C . ALA B 1 293 ? -19.625 -7.715 18.625 1 85.44 293 ALA B C 1
ATOM 4523 O O . ALA B 1 293 ? -19.969 -8.359 19.625 1 85.44 293 ALA B O 1
ATOM 4524 N N . SER B 1 294 ? -18.453 -7.719 18.188 1 82.56 294 SER B N 1
ATOM 4525 C CA . SER B 1 294 ? -17.391 -8.453 18.859 1 82.56 294 SER B CA 1
ATOM 4526 C C . SER B 1 294 ? -17.078 -7.844 20.219 1 82.56 294 SER B C 1
ATOM 4528 O O . SER B 1 294 ? -16.766 -8.562 21.172 1 82.56 294 SER B O 1
ATOM 4530 N N . LYS B 1 295 ? -17.047 -6.539 20.359 1 76.19 295 LYS B N 1
ATOM 4531 C CA . LYS B 1 295 ? -16.797 -5.859 21.625 1 76.19 295 LYS B CA 1
ATOM 4532 C C . LYS B 1 295 ? -17.922 -6.129 22.625 1 76.19 295 LYS B C 1
ATOM 4534 O O . LYS B 1 295 ? -17.672 -6.254 23.828 1 76.19 295 LYS B O 1
ATOM 4539 N N . ALA B 1 296 ? -19.141 -6.164 22.125 1 72.69 296 ALA B N 1
ATOM 4540 C CA . ALA B 1 296 ? -20.312 -6.43 22.969 1 72.69 296 ALA B CA 1
ATOM 4541 C C . ALA B 1 296 ? -20.281 -7.859 23.484 1 72.69 296 ALA B C 1
ATOM 4543 O O . ALA B 1 296 ? -20.641 -8.109 24.641 1 72.69 296 ALA B O 1
ATOM 4544 N N . GLY B 1 297 ? -19.766 -8.773 22.625 1 65.69 297 GLY B N 1
ATOM 4545 C CA . GLY B 1 297 ? -19.656 -10.164 23.047 1 65.69 297 GLY B CA 1
ATOM 4546 C C . GLY B 1 297 ? -18.594 -10.383 24.109 1 65.69 297 GLY B C 1
ATOM 4547 O O . GLY B 1 297 ? -18.797 -11.172 25.031 1 65.69 297 GLY B O 1
ATOM 4548 N N . GLU B 1 298 ? -17.516 -9.695 23.969 1 64.75 298 GLU B N 1
ATOM 4549 C CA . GLU B 1 298 ? -16.469 -9.805 24.984 1 64.75 298 GLU B CA 1
ATOM 4550 C C . GLU B 1 298 ? -16.938 -9.242 26.328 1 64.75 298 GLU B C 1
ATOM 4552 O O . GLU B 1 298 ? -16.609 -9.789 27.375 1 64.75 298 GLU B O 1
ATOM 4557 N N . TYR B 1 299 ? -17.672 -8.172 26.234 1 60.16 299 TYR B N 1
ATOM 4558 C CA . TYR B 1 299 ? -18.219 -7.578 27.453 1 60.16 299 TYR B CA 1
ATOM 4559 C C . TYR B 1 299 ? -19.188 -8.523 28.125 1 60.16 299 TYR B C 1
ATOM 4561 O O . TYR B 1 299 ? -19.219 -8.633 29.359 1 60.16 299 TYR B O 1
ATOM 4569 N N . HIS B 1 300 ? -19.938 -9.227 27.422 1 55.66 300 HIS B N 1
ATOM 4570 C CA . HIS B 1 300 ? -20.906 -10.164 27.969 1 55.66 300 HIS B CA 1
ATOM 4571 C C . HIS B 1 300 ? -20.203 -11.414 28.5 1 55.66 300 HIS B C 1
ATOM 4573 O O . HIS B 1 300 ? -20.672 -12.031 29.469 1 55.66 300 HIS B O 1
ATOM 4579 N N . ALA B 1 301 ? -19.094 -11.844 27.875 1 59.56 301 ALA B N 1
ATOM 4580 C CA . ALA B 1 301 ? -18.375 -13.023 28.344 1 59.56 301 ALA B CA 1
ATOM 4581 C C . ALA B 1 301 ? -17.562 -12.719 29.609 1 59.56 301 ALA B C 1
ATOM 4583 O O . ALA B 1 301 ? -17.188 -13.625 30.344 1 59.56 301 ALA B O 1
ATOM 4584 N N . SER B 1 302 ? -17.172 -11.586 29.812 1 39.34 302 SER B N 1
ATOM 4585 C CA . SER B 1 302 ? -16.391 -11.133 30.953 1 39.34 302 SER B CA 1
ATOM 4586 C C . SER B 1 302 ? -17.281 -10.742 32.125 1 39.34 302 SER B C 1
ATOM 4588 O O . SER B 1 302 ? -16.797 -10.5 33.219 1 39.34 302 SER B O 1
ATOM 4590 N N . LYS B 1 303 ? -18.484 -10.875 31.812 1 43.25 303 LYS B N 1
ATOM 4591 C CA . LYS B 1 303 ? -19.422 -10.805 32.938 1 43.25 303 LYS B CA 1
ATOM 4592 C C . LYS B 1 303 ? -19.906 -12.195 33.344 1 43.25 303 LYS B C 1
ATOM 4594 O O . LYS B 1 303 ? -20.25 -13.016 32.5 1 43.25 303 LYS B O 1
#

InterPro domains:
  IPR008927 6-phosphogluconate dehydrogenase-like, C-terminal domain superfamily [SSF48179] (165-270)
  IPR013328 6-phosphogluconate dehydrogenase, domain 2 [G3DSA:1.10.1040.10] (173-294)
  IPR015814 Phosphogluconate dehydrogenase, NAD-binding, putative, C-terminal [PF09130] (194-260)
  IPR028939 Pyrroline-5-carboxylate reductase, catalytic, N-terminal [PF03807] (2-98)
  IPR036291 NAD(P)-binding domain superfamily [SSF51735] (2-162)

Foldseek 3Di:
DEEEEDCPPQNLLQLQLLVVLPDADYEYEYPCCPVPVRVVVSVVSCVVRHYHYDPDLQVRQQVDQEYEYEDEQVCQLVSLVVHLVVHALSHEAEYAYLHALVSQQVSQVSNVVRNHWYKYKYFQDDSVPQRQQGAIEIEAQCQVVVCVVCVSSNHNYDYPYRHRSVRSVVNVVVCCVPVLVVVVVVLVQVLCVVVPNNVVVVVVVCCLCVVDDNQVSVFCVLLVLLQCLVVVLVVLVVVVVSCVVVVGDCVSSVVSSVVSVVSVVLVSCVVVVNDRDPGSVVSVVSSVVSVVVVVVVVVVVVD/DEEEEACPPQNLLQLQLLVVLVDADYEYEYPCCPVPVCVVVSVVSCVVRHYHYDPDLQVRQQVDQEYEYEDEQVCQLVSLVRHLVVHALSHEAEYAYLHALVSQQVSQVSNVVRNHWYKYKYFQDDSVPQRQQGAIEIEAQCQVVVCVVCVSSNHNYDYDYRHRSVRSVVNVVVCCVPVLVVVVVVLVQVLCVVVPNNVVVVVVVCCLCVVDDNQVSVFCVQLVLLQCLVVVLVVLVVVVVSCVVVVGDCVSSVVSSVVSVVSVVLVSCVVVVNDRDDGSVVSVVSSVVSVVVVVVVVVVVVD

Solvent-accessible surface area (backbone atoms only — not comparable to full-atom values): 29936 Å² total; per-residue (Å²): 84,43,16,30,36,27,59,46,70,64,34,46,30,27,44,41,41,39,36,74,62,65,56,59,71,36,33,29,16,39,80,46,60,76,35,83,93,42,18,64,61,49,50,49,58,30,54,75,47,62,35,43,81,44,93,37,57,48,55,31,48,69,73,21,41,36,34,40,32,32,38,62,39,92,44,45,62,59,57,46,65,64,31,46,87,62,46,37,62,76,25,38,42,33,38,54,30,80,40,51,34,67,55,39,34,53,46,39,56,52,37,44,75,34,53,20,30,28,24,29,33,27,72,76,54,59,40,92,77,41,25,42,41,27,45,25,34,22,2,8,76,23,23,67,59,51,46,64,69,40,46,86,61,60,40,38,72,42,76,75,44,60,46,50,18,48,19,37,43,33,53,37,49,42,46,47,50,56,50,31,49,28,38,42,47,52,47,44,48,50,53,27,49,76,68,69,39,38,68,61,27,52,52,54,51,38,55,62,62,68,68,49,59,55,70,56,50,50,31,52,39,38,18,50,39,49,55,37,18,56,62,54,27,56,56,44,50,59,35,49,52,52,33,54,74,68,71,45,82,49,55,48,57,52,24,23,30,52,46,23,47,54,52,40,71,57,40,45,28,65,75,45,71,67,47,69,59,92,39,38,64,59,50,46,54,49,49,53,54,38,51,54,50,53,56,53,50,51,55,55,67,77,93,83,43,15,28,38,24,59,47,68,64,36,46,30,28,45,41,41,39,35,74,62,64,55,60,70,35,32,28,17,40,80,46,60,75,35,84,94,43,18,64,61,49,51,51,56,29,54,75,45,61,34,44,82,43,95,38,57,48,57,32,48,69,74,21,43,37,34,41,32,32,37,62,39,92,42,46,61,58,57,46,64,64,32,45,87,62,47,36,61,76,26,38,43,32,39,53,31,80,39,52,34,65,54,39,34,51,47,37,56,52,35,45,77,33,53,21,28,27,23,29,32,26,72,77,54,58,39,93,76,40,25,43,42,27,45,27,33,21,2,8,78,24,24,64,59,50,45,65,70,38,45,86,63,59,41,38,70,43,77,74,43,59,45,51,18,48,22,39,42,33,54,38,48,42,46,46,51,58,50,31,50,28,38,40,46,51,47,44,49,47,52,27,48,74,69,71,37,39,68,62,29,52,51,56,51,39,53,61,64,66,68,50,58,56,72,56,51,52,31,51,39,39,19,51,40,50,55,37,18,55,62,54,27,57,56,45,49,59,36,50,53,52,33,54,75,68,71,45,82,49,56,48,56,50,25,21,30,53,47,24,47,54,52,39,72,57,41,44,27,65,76,46,73,67,46,70,59,93,39,38,66,59,50,48,54,50,49,52,54,37,53,55,49,52,55,52,49,51,55,56,68,76,94

Sequence (606 aa):
MIGFIGFGEAAYEMAKGLTQEGVTGIIAYDPLLIEQDMSHIIKEKMTAVGVVPCADAKEVAIKRELLIVAVPAQFALAACEAVEEDLTASHLYVDVSASSPTVKKNIAAKIAKSNGKSVDAAMLGPLTVNQHKVPMFISGDGAHEFKKRMDPYGMNITVVSEQAGDASSIKLMRSIYMKGTAALLMELLEASRELKVEDQVLASIKETMEAVPFEQVVNQLVTGTSIHSERRGIELEGSLELLEQLSINSVMTQASKTKLDYVSQLGLRQSFKGNRPSTWQDVIDEMKVKHQASKAGEYHASKMIGFIGFGEAAYEMAKGLTQEGVTGIIAYDPLLIEQDMSHIIKEKMTAVGVVPCADAKEVAIKRELLIVAVPAQFALAACEAVEEDLTASHLYVDVSASSPTVKKNIAAKIAKSNGKSVDAAMLGPLTVNQHKVPMFISGDGAHEFKKRMDPYGMNITVVSEQAGDASSIKLMRSIYMKGTAALLMELLEASRELKVEDQVLASIKETMEAVPFEQVVNQLVTGTSIHSERRGIELEGSLELLEQLSINSVMTQASKTKLDYVSQLGLRQSFKGNRPSTWQDVIDEMKVKHQASKAGEYHASK

pLDDT: mean 96.01, std 7.09, range [39.34, 98.94]

Organism: NCBI:txid1246626

Nearest PDB structures (foldseek):
  3qsg-assembly1_A-2  TM=6.665E-01  e=1.165E-21  Alicyclobacillus acidocaldarius subsp. acidocaldarius DSM 446
  4ezb-assembly1_A-2  TM=6.795E-01  e=8.842E-21  Sinorhizobium meliloti 1021
  6h7p-assembly1_A  TM=6.849E-01  e=5.863E-13  Aspergillus terreus
  6h7p-assembly1_B  TM=7.045E-01  e=2.221E-12  Aspergillus terreus
  8whg-assembly4_G  TM=7.305E-01  e=4.715E-12  Streptomyces viridochromogenes